Protein AF-A0AA96HPK6-F1 (afdb_monomer_lite)

pLDDT: mean 90.65, std 8.02, range [43.78, 98.69]

Structure (mmCIF, N/CA/C/O backbone):
data_AF-A0AA96HPK6-F1
#
_entry.id   AF-A0AA96HPK6-F1
#
loop_
_atom_site.group_PDB
_atom_site.id
_atom_site.type_symbol
_atom_site.label_atom_id
_atom_site.label_alt_id
_atom_site.label_comp_id
_atom_site.label_asym_id
_atom_site.label_entity_id
_atom_site.label_seq_id
_atom_site.pdbx_PDB_ins_code
_atom_site.Cartn_x
_atom_site.Cartn_y
_atom_site.Cartn_z
_atom_site.occupancy
_atom_site.B_iso_or_equiv
_atom_site.auth_seq_id
_atom_site.auth_comp_id
_atom_site.auth_asym_id
_atom_site.auth_atom_id
_atom_site.pdbx_PDB_model_num
ATOM 1 N N . MET A 1 1 ? -31.055 -20.130 21.093 1.00 43.78 1 MET A N 1
ATOM 2 C CA . MET A 1 1 ? -30.518 -18.890 20.493 1.00 43.78 1 MET A CA 1
ATOM 3 C C . MET A 1 1 ? -29.072 -19.156 20.122 1.00 43.78 1 MET A C 1
ATOM 5 O O . MET A 1 1 ? -28.347 -19.629 20.987 1.00 43.78 1 MET A O 1
ATOM 9 N N . ASN A 1 2 ? -28.680 -18.931 18.864 1.00 54.91 2 ASN A N 1
ATOM 10 C CA . ASN A 1 2 ? -27.272 -18.976 18.460 1.00 54.91 2 ASN A CA 1
ATOM 11 C C . ASN A 1 2 ? -26.554 -17.825 19.176 1.00 54.91 2 ASN A C 1
ATOM 13 O O . ASN A 1 2 ? -26.757 -16.663 18.831 1.00 54.91 2 ASN A O 1
ATOM 17 N N . VAL A 1 3 ? -25.809 -18.139 20.233 1.00 65.81 3 VAL A N 1
ATOM 18 C CA . VAL A 1 3 ? -24.982 -17.167 20.953 1.00 65.81 3 VAL A CA 1
ATOM 19 C C . VAL A 1 3 ? -23.812 -16.843 20.037 1.00 65.81 3 VAL A C 1
ATOM 21 O O . VAL A 1 3 ? -23.117 -17.758 19.620 1.00 65.81 3 VAL A O 1
ATOM 24 N N . ASN A 1 4 ? -23.598 -15.572 19.693 1.00 86.62 4 ASN A N 1
ATOM 25 C CA . ASN A 1 4 ? -22.342 -15.168 19.068 1.00 86.62 4 ASN A CA 1
ATOM 26 C C . ASN A 1 4 ? -21.256 -15.217 20.165 1.00 86.62 4 ASN A C 1
ATOM 28 O O . ASN A 1 4 ? -21.296 -14.372 21.067 1.00 86.62 4 ASN A O 1
ATOM 32 N N . PRO A 1 5 ? -20.324 -16.191 20.136 1.00 89.50 5 PRO A N 1
ATOM 33 C CA . PRO A 1 5 ? -19.384 -16.411 21.234 1.00 89.50 5 PRO A CA 1
ATOM 34 C C . PRO A 1 5 ? -18.444 -15.218 21.435 1.00 89.50 5 PRO A C 1
ATOM 36 O O . PRO A 1 5 ? -18.129 -14.871 22.571 1.00 89.50 5 PRO A O 1
ATOM 39 N N . ILE A 1 6 ? -18.073 -14.531 20.350 1.00 90.62 6 ILE A N 1
ATOM 40 C CA . ILE A 1 6 ? -17.243 -13.320 20.387 1.00 90.62 6 ILE A CA 1
ATOM 41 C C . ILE A 1 6 ? -17.972 -12.191 21.111 1.00 90.62 6 ILE A C 1
ATOM 43 O O . ILE A 1 6 ? -17.413 -11.555 22.002 1.00 90.62 6 ILE A O 1
ATOM 47 N N . ARG A 1 7 ? -19.246 -11.967 20.773 1.00 90.75 7 ARG A N 1
ATOM 48 C CA . ARG A 1 7 ? -20.062 -10.931 21.416 1.00 90.75 7 ARG A CA 1
ATOM 49 C C . ARG A 1 7 ? -20.195 -11.182 22.919 1.00 90.75 7 ARG A C 1
ATOM 51 O O . ARG A 1 7 ? -20.004 -10.254 23.700 1.00 90.75 7 ARG A O 1
ATOM 58 N N . TYR A 1 8 ? -20.476 -12.426 23.312 1.00 91.69 8 TYR A N 1
ATOM 59 C CA . TYR A 1 8 ? -20.549 -12.810 24.723 1.00 91.69 8 TYR A CA 1
ATOM 60 C C . TYR A 1 8 ? -19.222 -12.556 25.450 1.00 91.69 8 TYR A C 1
ATOM 62 O O . TYR A 1 8 ? -19.214 -11.968 26.531 1.00 91.69 8 TYR A O 1
ATOM 70 N N . ALA A 1 9 ? -18.097 -12.951 24.842 1.00 93.00 9 ALA A N 1
ATOM 71 C CA . ALA A 1 9 ? -16.774 -12.748 25.420 1.00 93.00 9 ALA A CA 1
ATOM 72 C C . ALA A 1 9 ? -16.437 -11.266 25.622 1.00 93.00 9 ALA A C 1
ATOM 74 O O . ALA A 1 9 ? -15.988 -10.883 26.701 1.00 93.00 9 ALA A O 1
ATOM 75 N N . VAL A 1 10 ? -16.716 -10.420 24.628 1.00 93.31 10 VAL A N 1
ATOM 76 C CA . VAL A 1 10 ? -16.520 -8.968 24.732 1.00 93.31 10 VAL A CA 1
ATOM 77 C C . VAL A 1 10 ? -17.369 -8.371 25.855 1.00 93.31 10 VAL A C 1
ATOM 79 O O . VAL A 1 10 ? -16.840 -7.631 26.683 1.00 93.31 10 VAL A O 1
ATOM 82 N N . GLU A 1 11 ? -18.660 -8.713 25.935 1.00 93.50 11 GLU A N 1
ATOM 83 C CA . GLU A 1 11 ? -19.535 -8.208 27.001 1.00 93.50 11 GLU A CA 1
ATOM 84 C C . GLU A 1 11 ? -19.053 -8.633 28.395 1.00 93.50 11 GLU A C 1
ATOM 86 O O . GLU A 1 11 ? -18.995 -7.803 29.299 1.00 93.50 11 GLU A O 1
ATOM 91 N N . ALA A 1 12 ? -18.636 -9.890 28.565 1.00 94.19 12 ALA A N 1
ATOM 92 C CA . ALA A 1 12 ? -18.117 -10.394 29.836 1.00 94.19 12 ALA A CA 1
ATOM 93 C C . ALA A 1 12 ? -16.793 -9.721 30.248 1.00 94.19 12 ALA A C 1
ATOM 95 O O . ALA A 1 12 ? -16.591 -9.406 31.426 1.00 94.19 12 ALA A O 1
ATOM 96 N N . ILE A 1 13 ? -15.889 -9.473 29.294 1.00 94.75 13 ILE A N 1
ATOM 97 C CA . ILE A 1 13 ? -14.618 -8.773 29.536 1.00 94.75 13 ILE A CA 1
ATOM 98 C C . ILE A 1 13 ? -14.879 -7.317 29.931 1.00 94.75 13 ILE A C 1
ATOM 100 O O . ILE A 1 13 ? -14.342 -6.854 30.936 1.00 94.75 13 ILE A O 1
ATOM 104 N N . LEU A 1 14 ? -15.742 -6.606 29.201 1.00 95.31 14 LEU A N 1
ATOM 105 C CA . LEU A 1 14 ? -16.089 -5.216 29.509 1.00 95.31 14 LEU A CA 1
ATOM 106 C C . LEU A 1 14 ? -16.845 -5.088 30.833 1.00 95.31 14 LEU A C 1
ATOM 108 O O . LEU A 1 14 ? -16.558 -4.186 31.619 1.00 95.31 14 LEU A O 1
ATOM 112 N N . LYS A 1 15 ? -17.746 -6.029 31.135 1.00 95.81 15 LYS A N 1
ATOM 113 C CA . LYS A 1 15 ? -18.416 -6.094 32.435 1.00 95.81 15 LYS A CA 1
ATOM 114 C C . LYS A 1 15 ? -17.399 -6.278 33.560 1.00 95.81 15 LYS A C 1
ATOM 116 O O . LYS A 1 15 ? -17.464 -5.579 34.567 1.00 95.81 15 LYS A O 1
ATOM 121 N N . THR A 1 16 ? -16.418 -7.161 33.369 1.00 95.56 16 THR A N 1
ATOM 122 C CA . THR A 1 16 ? -15.319 -7.362 34.327 1.00 95.56 16 THR A CA 1
ATOM 123 C C . THR A 1 16 ? -14.476 -6.099 34.496 1.00 95.56 16 THR A C 1
ATOM 125 O O . THR A 1 16 ? -14.151 -5.733 35.623 1.00 95.56 16 THR A O 1
ATOM 128 N N . LEU A 1 17 ? -14.166 -5.400 33.401 1.00 95.81 17 LEU A N 1
ATOM 129 C CA . LEU A 1 17 ? -13.442 -4.131 33.432 1.00 95.81 17 LEU A CA 1
ATOM 130 C C . LEU A 1 17 ? -14.196 -3.063 34.236 1.00 95.81 17 LEU A C 1
ATOM 132 O O . LEU A 1 17 ? -13.570 -2.401 35.064 1.00 95.81 17 LEU A O 1
ATOM 136 N N . SER A 1 18 ? -15.516 -2.944 34.034 1.00 95.62 18 SER A N 1
ATOM 137 C CA . SER A 1 18 ? -16.389 -1.980 34.730 1.00 95.62 18 SER A CA 1
ATOM 138 C C . SER A 1 18 ? -16.408 -2.153 36.253 1.00 95.62 18 SER A C 1
ATOM 140 O O . SER A 1 18 ? -16.716 -1.220 36.985 1.00 95.62 18 SER A O 1
ATOM 142 N N . GLU A 1 19 ? -16.045 -3.340 36.742 1.00 94.75 19 GLU A N 1
ATOM 143 C CA . GLU A 1 19 ? -16.007 -3.689 38.168 1.00 94.75 19 GLU A CA 1
ATOM 144 C C . GLU A 1 19 ? -14.575 -3.702 38.724 1.00 94.75 19 GLU A C 1
ATOM 146 O O . GLU A 1 19 ? -14.357 -4.016 39.895 1.00 94.75 19 GLU A O 1
ATOM 151 N N . SER A 1 20 ? -13.581 -3.410 37.882 1.00 94.12 20 SER A N 1
ATOM 152 C CA . SER A 1 20 ? -12.168 -3.503 38.232 1.00 94.12 20 SER A CA 1
ATOM 153 C C . SER A 1 20 ? -11.591 -2.159 38.675 1.00 94.12 20 SER A C 1
ATOM 155 O O . SER A 1 20 ? -11.996 -1.094 38.214 1.00 94.12 20 SER A O 1
ATOM 157 N N . ARG A 1 21 ? -10.518 -2.209 39.473 1.00 92.25 21 ARG A N 1
ATOM 158 C CA . ARG A 1 21 ? -9.704 -1.029 39.829 1.00 92.25 21 ARG A CA 1
ATOM 159 C C . ARG A 1 21 ? -9.048 -0.329 38.629 1.00 92.25 21 ARG A C 1
ATOM 161 O O . ARG A 1 21 ? -8.465 0.735 38.795 1.00 92.25 21 ARG A O 1
ATOM 168 N N . HIS A 1 22 ? -9.064 -0.955 37.451 1.00 91.12 22 HIS A N 1
ATOM 169 C CA . HIS A 1 22 ? -8.434 -0.439 36.239 1.00 91.12 22 HIS A CA 1
ATOM 170 C C . HIS A 1 22 ? -9.419 0.285 35.315 1.00 91.12 22 HIS A C 1
ATOM 172 O O . HIS A 1 22 ? -8.994 0.770 34.270 1.00 91.12 22 HIS A O 1
ATOM 178 N N . TYR A 1 23 ? -10.700 0.376 35.692 1.00 93.38 23 TYR A N 1
ATOM 179 C CA . TYR A 1 23 ? -11.776 0.950 34.883 1.00 93.38 23 TYR A CA 1
ATOM 180 C C . TYR A 1 23 ? -11.415 2.294 34.229 1.00 93.38 23 TYR A C 1
ATOM 182 O O . TYR A 1 23 ? -11.502 2.432 33.013 1.00 93.38 23 TYR A O 1
ATOM 190 N N . GLU A 1 24 ? -10.910 3.252 35.010 1.00 91.19 24 GLU A N 1
ATOM 191 C CA . GLU A 1 24 ? -10.576 4.606 34.534 1.00 91.19 24 GLU A CA 1
ATOM 192 C C . GLU A 1 24 ? -9.378 4.656 33.567 1.00 91.19 24 GLU A C 1
ATOM 194 O O . GLU A 1 24 ? -9.085 5.694 32.972 1.00 91.19 24 GLU A O 1
ATOM 199 N N . HIS A 1 25 ? -8.644 3.551 33.416 1.00 90.94 25 HIS A N 1
ATOM 200 C CA . HIS A 1 25 ? -7.434 3.497 32.595 1.00 90.94 25 HIS A CA 1
ATOM 201 C C . HIS A 1 25 ? -7.641 2.845 31.234 1.00 90.94 25 HIS A C 1
ATOM 203 O O . HIS A 1 25 ? -6.771 2.994 30.380 1.00 90.94 25 HIS A O 1
ATOM 209 N N . PHE A 1 26 ? -8.763 2.155 31.018 1.00 93.44 26 PHE A N 1
ATOM 210 C CA . PHE A 1 26 ? -9.085 1.489 29.759 1.00 93.44 26 PHE A CA 1
ATOM 211 C C . PHE A 1 26 ? -10.272 2.170 29.087 1.00 93.44 26 PHE A C 1
ATOM 213 O O . PHE A 1 26 ? -11.417 2.029 29.506 1.00 93.44 26 PHE A O 1
ATOM 220 N N . VAL A 1 27 ? -9.984 2.882 28.004 1.00 94.81 27 VAL A N 1
ATOM 221 C CA . VAL A 1 27 ? -10.976 3.588 27.196 1.00 94.81 27 VAL A CA 1
ATOM 222 C C . VAL A 1 27 ? -11.292 2.740 25.971 1.00 94.81 27 VAL A C 1
ATOM 224 O O . VAL A 1 27 ? -10.417 2.493 25.143 1.00 94.81 27 VAL A O 1
ATOM 227 N N . VAL A 1 28 ? -12.533 2.285 25.842 1.00 94.38 28 VAL A N 1
ATOM 228 C CA . VAL A 1 28 ? -13.010 1.516 24.688 1.00 94.38 28 VAL A CA 1
ATOM 229 C C . VAL A 1 28 ? -12.982 2.399 23.440 1.00 94.38 28 VAL A C 1
ATOM 231 O O . VAL A 1 28 ? -13.427 3.549 23.450 1.00 94.38 28 VAL A O 1
ATOM 234 N N . ARG A 1 29 ? -12.464 1.858 22.337 1.00 90.94 29 ARG A N 1
ATOM 235 C CA . ARG A 1 29 ? -12.461 2.507 21.020 1.00 90.94 29 ARG A CA 1
ATOM 236 C C . ARG A 1 29 ? -12.924 1.526 19.939 1.00 90.94 29 ARG A C 1
ATOM 238 O O . ARG A 1 29 ? -13.346 0.406 20.217 1.00 90.94 29 ARG A O 1
ATOM 245 N N . GLY A 1 30 ? -12.850 1.966 18.686 1.00 86.00 30 GLY A N 1
ATOM 246 C CA . GLY A 1 30 ? -13.031 1.085 17.536 1.00 86.00 30 GLY A CA 1
ATOM 247 C C . GLY A 1 30 ? -14.461 0.573 17.363 1.00 86.00 30 GLY A C 1
ATOM 248 O O . GLY A 1 30 ? -15.436 1.290 17.591 1.00 86.00 30 GLY A O 1
ATOM 249 N N . SER A 1 31 ? -14.598 -0.656 16.872 1.00 82.12 31 SER A N 1
ATOM 250 C CA . SER A 1 31 ? -15.887 -1.191 16.403 1.00 82.12 31 SER A CA 1
ATOM 251 C C . SER A 1 31 ? -16.932 -1.331 17.523 1.00 82.12 31 SER A C 1
ATOM 253 O O . SER A 1 31 ? -18.130 -1.259 17.257 1.00 82.12 31 SER A O 1
ATOM 255 N N . VAL A 1 32 ? -16.489 -1.506 18.773 1.00 84.50 32 VAL A N 1
ATOM 256 C CA . VAL A 1 32 ? -17.372 -1.696 19.932 1.00 84.50 32 VAL A CA 1
ATOM 257 C C . VAL A 1 32 ? -18.073 -0.398 20.330 1.00 84.50 32 VAL A C 1
ATOM 259 O O . VAL A 1 32 ? -19.293 -0.398 20.470 1.00 84.50 32 VAL A O 1
ATOM 262 N N . SER A 1 33 ? -17.340 0.712 20.468 1.00 81.62 33 SER A N 1
ATOM 263 C CA . SER A 1 33 ? -17.930 1.991 20.896 1.00 81.62 33 SER A CA 1
ATOM 264 C C . SER A 1 33 ? -18.632 2.759 19.778 1.00 81.62 33 SER A C 1
ATOM 266 O O . SER A 1 33 ? -19.465 3.620 20.037 1.00 81.62 33 SER A O 1
ATOM 268 N N . THR A 1 34 ? -18.332 2.434 18.522 1.00 82.69 34 THR A N 1
ATOM 269 C CA . THR A 1 34 ? -18.879 3.154 17.363 1.00 82.69 34 THR A CA 1
ATOM 270 C C . THR A 1 34 ? -20.249 2.657 16.913 1.00 82.69 34 THR A C 1
ATOM 272 O O . THR A 1 34 ? -20.908 3.320 16.113 1.00 82.69 34 THR A O 1
ATOM 275 N N . ARG A 1 35 ? -20.702 1.511 17.435 1.00 82.50 35 ARG A N 1
ATOM 276 C CA . ARG A 1 35 ? -21.978 0.886 17.073 1.00 82.50 35 ARG A CA 1
ATOM 277 C C . ARG A 1 35 ? -23.164 1.821 17.305 1.00 82.50 35 ARG A C 1
ATOM 279 O O . ARG A 1 35 ? -23.976 1.985 16.397 1.00 82.50 35 ARG A O 1
ATOM 286 N N . ASP A 1 36 ? -23.226 2.470 18.463 1.00 80.12 36 ASP A N 1
ATOM 287 C CA . ASP A 1 36 ? -24.339 3.360 18.814 1.00 80.12 36 ASP A CA 1
ATOM 288 C C . ASP A 1 36 ? -24.403 4.580 17.886 1.00 80.12 36 ASP A C 1
ATOM 290 O O . ASP A 1 36 ? -25.483 5.051 17.540 1.00 80.12 36 ASP A O 1
ATOM 294 N N . TRP A 1 37 ? -23.247 5.040 17.398 1.00 86.38 37 TRP A N 1
ATOM 295 C CA . TRP A 1 37 ? -23.142 6.159 16.457 1.00 86.38 37 TRP A CA 1
ATOM 296 C C . TRP A 1 37 ? -23.483 5.766 15.014 1.00 86.38 37 TRP A C 1
ATOM 298 O O . TRP A 1 37 ? -23.764 6.631 14.186 1.00 86.38 37 TRP A O 1
ATOM 308 N N . MET A 1 38 ? -23.432 4.474 14.681 1.00 86.06 38 MET A N 1
ATOM 309 C CA . MET A 1 38 ? -23.755 3.954 13.346 1.00 86.06 38 MET A CA 1
ATOM 310 C C . MET A 1 38 ? -25.180 3.390 13.246 1.00 86.06 38 MET A C 1
ATOM 312 O O . MET A 1 38 ? -25.672 3.177 12.136 1.00 86.06 38 MET A O 1
ATOM 316 N N . GLY A 1 39 ? -25.844 3.132 14.376 1.00 79.69 39 GLY A N 1
ATOM 317 C CA . GLY A 1 39 ? -27.203 2.594 14.423 1.00 79.69 39 GLY A CA 1
ATOM 318 C C . GLY A 1 39 ? -27.347 1.286 13.637 1.00 79.69 39 GLY A C 1
ATOM 319 O O . GLY A 1 39 ? -26.542 0.364 13.771 1.00 79.69 39 GLY A O 1
ATOM 320 N N . GLU A 1 40 ? -28.360 1.209 12.772 1.00 79.50 40 GLU A N 1
ATOM 321 C CA . GLU A 1 40 ? -28.623 0.029 11.930 1.00 79.50 40 GLU A CA 1
ATOM 322 C C . GLU A 1 40 ? -27.523 -0.270 10.891 1.00 79.50 40 GLU A C 1
ATOM 324 O O . GLU A 1 40 ? -27.510 -1.353 10.308 1.00 79.50 40 GLU A O 1
ATOM 329 N N . HIS A 1 41 ? -26.587 0.658 10.668 1.00 82.88 41 HIS A N 1
ATOM 330 C CA . HIS A 1 41 ? -25.459 0.491 9.745 1.00 82.88 41 HIS A CA 1
ATOM 331 C C . HIS A 1 41 ? -24.197 -0.058 10.424 1.00 82.88 41 HIS A C 1
ATOM 333 O O . HIS A 1 41 ? -23.173 -0.260 9.761 1.00 82.88 41 HIS A O 1
ATOM 339 N N . ALA A 1 42 ? -24.248 -0.291 11.740 1.00 79.62 42 ALA A N 1
ATOM 340 C CA . ALA A 1 42 ? -23.134 -0.845 12.486 1.00 79.62 42 ALA A CA 1
ATOM 341 C C . ALA A 1 42 ? -22.794 -2.259 11.996 1.00 79.62 42 ALA A C 1
ATOM 343 O O . ALA A 1 42 ? -23.641 -3.152 11.932 1.00 79.62 42 ALA A O 1
ATOM 344 N N . ARG A 1 43 ? -21.517 -2.478 11.684 1.00 77.81 43 ARG A N 1
ATOM 345 C CA . ARG A 1 43 ? -21.004 -3.810 11.350 1.00 77.81 43 ARG A CA 1
ATOM 346 C C . ARG A 1 43 ? -20.811 -4.624 12.636 1.00 77.81 43 ARG A C 1
ATOM 348 O O . ARG A 1 43 ? -20.499 -4.032 13.671 1.00 77.81 43 ARG A O 1
ATOM 355 N N . PRO A 1 44 ? -20.919 -5.963 12.588 1.00 77.81 44 PRO A N 1
ATOM 356 C CA . PRO A 1 44 ? -20.473 -6.803 13.692 1.00 77.81 44 PRO A CA 1
ATOM 357 C C . PRO A 1 44 ? -19.011 -6.497 14.045 1.00 77.81 44 PRO A C 1
ATOM 359 O O . PRO A 1 44 ? -18.180 -6.303 13.152 1.00 77.81 44 PRO A O 1
ATOM 362 N N . PHE A 1 45 ? -18.704 -6.438 15.339 1.00 80.00 45 PHE A N 1
ATOM 363 C CA . PHE A 1 45 ? -17.323 -6.394 15.808 1.00 80.00 45 PHE A CA 1
ATOM 364 C C . PHE A 1 45 ? -16.797 -7.811 16.030 1.00 80.00 45 PHE A C 1
ATOM 366 O O . PHE A 1 45 ? -17.541 -8.710 16.429 1.00 80.00 45 PHE A O 1
ATOM 373 N N . HIS A 1 46 ? -15.510 -7.988 15.751 1.00 83.19 46 HIS A N 1
ATOM 374 C CA . HIS A 1 46 ? -14.788 -9.253 15.922 1.00 83.19 46 HIS A CA 1
ATOM 375 C C . HIS A 1 46 ? -13.569 -9.102 16.839 1.00 83.19 46 HIS A C 1
ATOM 377 O O . HIS A 1 46 ? -12.952 -10.089 17.227 1.00 83.19 46 HIS A O 1
ATOM 383 N N . ASP A 1 47 ? -13.247 -7.860 17.171 1.00 89.00 47 ASP A N 1
ATOM 384 C CA . ASP A 1 47 ? -12.110 -7.401 17.937 1.00 89.00 47 ASP A CA 1
ATOM 385 C C . ASP A 1 47 ? -12.579 -6.471 19.060 1.00 89.00 47 ASP A C 1
ATOM 387 O O . ASP A 1 47 ? -13.707 -5.963 19.065 1.00 89.00 47 ASP A O 1
ATOM 391 N N . LEU A 1 48 ? -11.697 -6.275 20.033 1.00 93.19 48 LEU A N 1
ATOM 392 C CA . LEU A 1 48 ? -11.884 -5.335 21.123 1.00 93.19 48 LEU A CA 1
ATOM 393 C C . LEU A 1 48 ? -10.697 -4.374 21.165 1.00 93.19 48 LEU A C 1
ATOM 395 O O . LEU A 1 48 ? -9.573 -4.786 21.435 1.00 93.19 48 LEU A O 1
ATOM 399 N N . ASP A 1 49 ? -10.957 -3.094 20.913 1.00 93.94 49 ASP A N 1
ATOM 400 C CA . ASP A 1 49 ? -9.925 -2.063 20.899 1.00 93.94 49 ASP A CA 1
ATOM 401 C C . ASP A 1 49 ? -9.987 -1.203 22.167 1.00 93.94 49 ASP A C 1
ATOM 403 O O . ASP A 1 49 ? -11.042 -0.673 22.532 1.00 93.94 49 ASP A O 1
ATOM 407 N N . PHE A 1 50 ? -8.833 -0.971 22.783 1.00 94.69 50 PHE A N 1
ATOM 408 C CA . PHE A 1 50 ? -8.666 -0.073 23.916 1.00 94.69 50 PHE A CA 1
ATOM 409 C C . PHE A 1 50 ? -7.613 0.999 23.646 1.00 94.69 50 PHE A C 1
ATOM 411 O O . PHE A 1 50 ? -6.642 0.807 22.914 1.00 94.69 50 PHE A O 1
ATOM 418 N N . LEU A 1 51 ? -7.788 2.133 24.311 1.00 93.12 51 LEU A N 1
ATOM 419 C CA . LEU A 1 51 ? -6.725 3.059 24.652 1.00 93.12 51 LEU A CA 1
ATOM 420 C C . LEU A 1 51 ? -6.442 2.932 26.149 1.00 93.12 51 LEU A C 1
ATOM 422 O O . LEU A 1 51 ? -7.329 3.134 26.978 1.00 93.12 51 LEU A O 1
ATOM 426 N N . TYR A 1 52 ? -5.194 2.637 26.483 1.00 92.81 52 TYR A N 1
ATOM 427 C CA . TYR A 1 52 ? -4.687 2.671 27.840 1.00 92.81 52 TYR A CA 1
ATOM 428 C C . TYR A 1 52 ? -4.063 4.038 28.142 1.00 92.81 52 TYR A C 1
ATOM 430 O O . TYR A 1 52 ? -3.116 4.472 27.480 1.00 92.81 52 TYR A O 1
ATOM 438 N N . THR A 1 53 ? -4.609 4.738 29.137 1.00 88.00 53 THR A N 1
ATOM 439 C CA . THR A 1 53 ? -4.316 6.166 29.370 1.00 88.00 53 THR A CA 1
ATOM 440 C C . THR A 1 53 ? -3.091 6.427 30.250 1.00 88.00 53 THR A C 1
ATOM 442 O O . THR A 1 53 ? -2.638 7.568 30.341 1.00 88.00 53 THR A O 1
ATOM 445 N N . ARG A 1 54 ? -2.500 5.403 30.883 1.00 82.81 54 ARG A N 1
ATOM 446 C CA . ARG A 1 54 ? -1.275 5.576 31.686 1.00 82.81 54 ARG A CA 1
ATOM 447 C C . ARG A 1 54 ? -0.025 5.508 30.803 1.00 82.81 54 ARG A C 1
ATOM 449 O O . ARG A 1 54 ? 0.260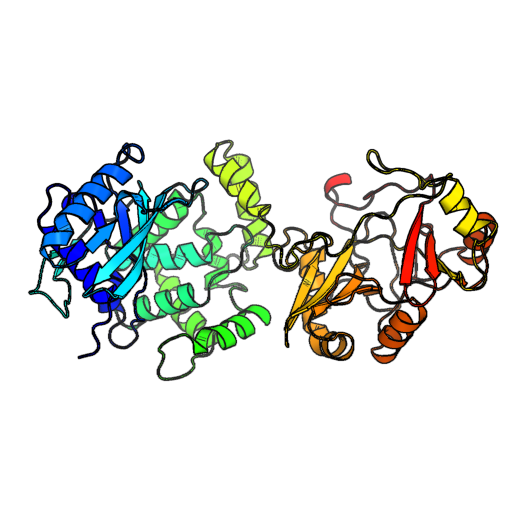 4.476 30.206 1.00 82.81 54 ARG A O 1
ATOM 456 N N . GLN A 1 55 ? 0.758 6.588 30.795 1.00 62.03 55 GLN A N 1
ATOM 457 C CA . GLN A 1 55 ? 1.895 6.790 29.882 1.00 62.03 55 GLN A CA 1
ATOM 458 C C . GLN A 1 55 ? 3.103 5.844 30.084 1.00 62.03 55 GLN A C 1
ATOM 460 O O . GLN A 1 55 ? 3.889 5.694 29.158 1.00 62.03 55 GLN A O 1
ATOM 465 N N . ASN A 1 56 ? 3.252 5.168 31.235 1.00 57.91 56 ASN A N 1
ATOM 466 C CA . ASN A 1 56 ? 4.522 4.517 31.625 1.00 57.91 56 ASN A CA 1
ATOM 467 C C . ASN A 1 56 ? 4.467 2.986 31.837 1.00 57.91 56 ASN A C 1
ATOM 469 O O . ASN A 1 56 ? 5.336 2.447 32.515 1.00 57.91 56 ASN A O 1
ATOM 473 N N . HIS A 1 57 ? 3.460 2.268 31.323 1.00 59.44 57 HIS A N 1
ATOM 474 C CA . HIS A 1 57 ? 3.261 0.848 31.678 1.00 59.44 57 HIS A CA 1
ATOM 475 C C . HIS A 1 57 ? 2.968 -0.082 30.496 1.00 59.44 57 HIS A C 1
ATOM 477 O O . HIS A 1 57 ? 2.116 -0.949 30.631 1.00 59.44 57 HIS A O 1
ATOM 483 N N . ILE A 1 58 ? 3.649 0.039 29.348 1.00 64.69 58 ILE A N 1
ATOM 484 C CA . ILE A 1 58 ? 3.673 -1.111 28.413 1.00 64.69 58 ILE A CA 1
ATOM 485 C C . ILE A 1 58 ? 4.193 -2.340 29.180 1.00 64.69 58 ILE A C 1
ATOM 487 O O . ILE A 1 58 ? 3.563 -3.400 29.168 1.00 64.69 58 ILE A O 1
ATOM 491 N N . ASP A 1 59 ? 5.259 -2.136 29.961 1.00 64.69 59 ASP A N 1
ATOM 492 C CA . ASP A 1 59 ? 5.751 -3.085 30.954 1.00 64.69 59 ASP A CA 1
ATOM 493 C C . ASP A 1 59 ? 4.692 -3.293 32.052 1.00 64.69 59 ASP A C 1
ATOM 495 O O . ASP A 1 59 ? 4.385 -2.395 32.842 1.00 64.69 59 ASP A O 1
ATOM 499 N N . GLY A 1 60 ? 4.098 -4.488 32.070 1.00 79.69 60 GLY A N 1
ATOM 500 C CA . GLY A 1 60 ? 3.044 -4.884 33.009 1.00 79.69 60 GLY A CA 1
ATOM 501 C C . GLY A 1 60 ? 1.607 -4.710 32.500 1.00 79.69 60 GLY A C 1
ATOM 502 O O . GLY A 1 60 ? 0.696 -5.253 33.124 1.00 79.69 60 GLY A O 1
ATOM 503 N N . LEU A 1 61 ? 1.366 -4.048 31.356 1.00 87.19 61 LEU A N 1
ATOM 504 C CA . LEU A 1 61 ? 0.018 -3.959 30.759 1.00 87.19 61 LEU A CA 1
ATOM 505 C C . LEU A 1 61 ? -0.554 -5.343 30.445 1.00 87.19 61 LEU A C 1
ATOM 507 O O . LEU A 1 61 ? -1.728 -5.602 30.705 1.00 87.19 61 LEU A O 1
ATOM 511 N N . VAL A 1 62 ? 0.286 -6.241 29.923 1.00 88.00 62 VAL A N 1
ATOM 512 C CA . VAL A 1 62 ? -0.098 -7.632 29.646 1.00 88.00 62 VAL A CA 1
ATOM 513 C C . VAL A 1 62 ? -0.558 -8.329 30.922 1.00 88.00 62 VAL A C 1
ATOM 515 O O . VAL A 1 62 ? -1.587 -8.995 30.903 1.00 88.00 62 VAL A O 1
ATOM 518 N N . ASP A 1 63 ? 0.156 -8.156 32.033 1.00 89.31 63 ASP A N 1
ATOM 519 C CA . ASP A 1 63 ? -0.185 -8.804 33.302 1.00 89.31 63 ASP A CA 1
ATOM 520 C C . ASP A 1 63 ? -1.474 -8.236 33.900 1.00 89.31 63 ASP A C 1
ATOM 522 O O . ASP A 1 63 ? -2.339 -9.001 34.328 1.00 89.31 63 ASP A O 1
ATOM 526 N N . ILE A 1 64 ? -1.652 -6.911 33.841 1.00 89.81 64 ILE A N 1
ATOM 527 C CA . ILE A 1 64 ? -2.902 -6.238 34.226 1.00 89.81 64 ILE A CA 1
ATOM 528 C C . ILE A 1 64 ? -4.073 -6.792 33.408 1.00 89.81 64 ILE A C 1
ATOM 530 O O . ILE A 1 64 ? -5.124 -7.133 33.955 1.00 89.81 64 ILE A O 1
ATOM 534 N N . PHE A 1 65 ? -3.903 -6.919 32.091 1.00 90.75 65 PHE A N 1
ATOM 535 C CA . PHE A 1 65 ? -4.973 -7.413 31.234 1.00 90.75 65 PHE A CA 1
ATOM 536 C C . PHE A 1 65 ? -5.227 -8.914 31.440 1.00 90.75 65 PHE A C 1
ATOM 538 O O . PHE A 1 65 ? -6.375 -9.348 31.442 1.00 90.75 65 PHE A O 1
ATOM 545 N N . LYS A 1 66 ? -4.190 -9.717 31.710 1.00 90.94 66 LYS A N 1
ATOM 546 C CA . LYS A 1 66 ? -4.332 -11.131 32.097 1.00 90.94 66 LYS A CA 1
ATOM 547 C C . LYS A 1 66 ? -5.075 -11.298 33.427 1.00 90.94 66 LYS A C 1
ATOM 549 O O . LYS A 1 66 ? -5.889 -12.214 33.541 1.00 90.94 66 LYS A O 1
ATOM 554 N N . GLU A 1 67 ? -4.849 -10.423 34.412 1.00 90.94 67 GLU A N 1
ATOM 555 C CA . GLU A 1 67 ? -5.611 -10.382 35.675 1.00 90.94 67 GLU A CA 1
ATOM 556 C C . GLU A 1 67 ? -7.104 -10.123 35.410 1.00 90.94 67 GLU A C 1
ATOM 558 O O . GLU A 1 67 ? -7.980 -10.815 35.948 1.00 90.94 67 GLU A O 1
ATOM 563 N N . LEU A 1 68 ? -7.393 -9.172 34.520 1.00 91.81 68 LEU A N 1
ATOM 564 C CA . LEU A 1 68 ? -8.747 -8.834 34.094 1.00 91.81 68 LEU A CA 1
ATOM 565 C C . LEU A 1 68 ? -9.421 -10.000 33.358 1.00 91.81 68 LEU A C 1
ATOM 567 O O . LEU A 1 68 ? -10.534 -10.392 33.711 1.00 91.81 68 LEU A O 1
ATOM 571 N N . LEU A 1 69 ? -8.729 -10.618 32.399 1.00 91.75 69 LEU A N 1
ATOM 572 C CA . LEU A 1 69 ? -9.209 -11.801 31.683 1.00 91.75 69 LEU A CA 1
ATOM 573 C C . LEU A 1 69 ? -9.499 -12.954 32.647 1.00 91.75 69 LEU A C 1
ATOM 575 O O . LEU A 1 69 ? -10.589 -13.521 32.610 1.00 91.75 69 LEU A O 1
ATOM 579 N N . LYS A 1 70 ? -8.589 -13.258 33.579 1.00 91.06 70 LYS A N 1
ATOM 580 C CA . LYS A 1 70 ? -8.802 -14.302 34.593 1.00 91.06 70 LYS A CA 1
ATOM 581 C C . LYS A 1 70 ? -10.070 -14.046 35.409 1.00 91.06 70 LYS A C 1
ATOM 583 O O . LYS A 1 70 ? -10.841 -14.976 35.650 1.00 91.06 70 LYS A O 1
ATOM 588 N N . SER A 1 71 ? -10.314 -12.793 35.784 1.00 90.62 71 SER A N 1
ATOM 589 C CA . SER A 1 71 ? -11.495 -12.386 36.554 1.00 90.62 71 SER A CA 1
ATOM 590 C C . SER A 1 71 ? -12.805 -12.536 35.773 1.00 90.62 71 SER A C 1
ATOM 592 O O . SER A 1 71 ? -13.849 -12.766 36.384 1.00 90.62 71 SER A O 1
ATOM 594 N N . SER A 1 72 ? -12.761 -12.490 34.437 1.00 90.94 72 SER A N 1
ATOM 595 C CA . SER A 1 72 ? -13.943 -12.686 33.584 1.00 90.94 72 SER A CA 1
ATOM 596 C C . SER A 1 72 ? -14.472 -14.126 33.572 1.00 90.94 72 SER A C 1
ATOM 598 O O . SER A 1 72 ? -15.621 -14.358 33.194 1.00 90.94 72 SER A O 1
ATOM 600 N N . SER A 1 73 ? -13.701 -15.091 34.093 1.00 88.94 73 SER A N 1
ATOM 601 C CA . SER A 1 73 ? -14.117 -16.500 34.199 1.00 88.94 73 SER A CA 1
ATOM 602 C C . SER A 1 73 ? -15.383 -16.702 35.041 1.00 88.94 73 SER A C 1
ATOM 604 O O . SER A 1 73 ? -16.114 -17.670 34.840 1.00 88.94 73 SER A O 1
ATOM 606 N N . LYS A 1 74 ? -15.699 -15.762 35.947 1.00 90.88 74 LYS A N 1
ATOM 607 C CA . LYS A 1 74 ? -16.950 -15.763 36.728 1.00 90.88 74 LYS A CA 1
ATOM 608 C C . LYS A 1 74 ? -18.213 -15.685 35.860 1.00 90.88 74 LYS A C 1
ATOM 610 O O . LYS A 1 74 ? -19.287 -16.053 36.321 1.00 90.88 74 LYS A O 1
ATOM 615 N N . TYR A 1 75 ? -18.076 -15.252 34.606 1.00 91.50 75 TYR A N 1
ATOM 616 C CA . TYR A 1 75 ? -19.145 -15.205 33.612 1.00 91.50 75 TYR A CA 1
ATOM 617 C C . TYR A 1 75 ? -19.160 -16.435 32.685 1.00 91.50 75 TYR A C 1
ATOM 619 O O . TYR A 1 75 ? -19.784 -16.404 31.629 1.00 91.50 75 TYR A O 1
ATOM 627 N N . GLY A 1 76 ? -18.482 -17.531 33.044 1.00 88.06 76 GLY A N 1
ATOM 628 C CA . GLY A 1 76 ? -18.515 -18.787 32.281 1.00 88.06 76 GLY A CA 1
ATOM 629 C C . GLY A 1 76 ? -17.602 -18.821 31.050 1.00 88.06 76 GLY A C 1
ATOM 630 O O . GLY A 1 76 ? -17.703 -19.749 30.249 1.00 88.06 76 GLY A O 1
ATOM 631 N N . LEU A 1 77 ? -16.706 -17.840 30.904 1.00 90.12 77 LEU A N 1
ATOM 632 C CA . LEU A 1 77 ? -15.602 -17.891 29.947 1.00 90.12 77 LEU A CA 1
ATOM 633 C C . LEU A 1 77 ? -14.478 -18.769 30.500 1.00 90.12 77 LEU A C 1
ATOM 635 O O . LEU A 1 77 ? -13.917 -18.473 31.552 1.00 90.12 77 LEU A O 1
ATOM 639 N N . THR A 1 78 ? -14.107 -19.824 29.782 1.00 89.31 78 THR A N 1
ATOM 640 C CA . THR A 1 78 ? -12.895 -20.584 30.111 1.00 89.31 78 THR A CA 1
ATOM 641 C C . THR A 1 78 ? -11.744 -20.056 29.267 1.00 89.31 78 THR A C 1
ATOM 643 O O . THR A 1 78 ? -11.770 -20.182 28.045 1.00 89.31 78 THR A O 1
ATOM 646 N N . LEU A 1 79 ? -10.748 -19.452 29.914 1.00 87.75 79 LEU A N 1
ATOM 647 C CA . LEU A 1 79 ? -9.607 -18.793 29.274 1.00 87.75 79 LEU A CA 1
ATOM 648 C C . LEU A 1 79 ? -8.312 -19.517 29.648 1.00 87.75 79 LEU A C 1
ATOM 650 O O . LEU A 1 79 ? -8.040 -19.730 30.830 1.00 87.75 79 LEU A O 1
ATOM 654 N N . ASP A 1 80 ? -7.489 -19.851 28.656 1.00 82.50 80 ASP A N 1
ATOM 655 C CA . ASP A 1 80 ? -6.149 -20.395 28.893 1.00 82.50 80 ASP A CA 1
ATOM 656 C C . ASP A 1 80 ? -5.123 -19.259 28.826 1.00 82.50 80 ASP A C 1
ATOM 658 O O . ASP A 1 80 ? -4.564 -18.950 27.774 1.00 82.50 80 ASP A O 1
ATOM 662 N N . ILE A 1 81 ? -4.896 -18.610 29.971 1.00 86.38 81 ILE A N 1
ATOM 663 C CA . ILE A 1 81 ? -4.014 -17.437 30.095 1.00 86.38 81 ILE A CA 1
ATOM 664 C C . ILE A 1 81 ? -2.580 -17.728 29.611 1.00 86.38 81 ILE A C 1
ATOM 666 O O . ILE A 1 81 ? -1.889 -16.820 29.144 1.00 86.38 81 ILE A O 1
ATOM 670 N N . ASN A 1 82 ? -2.140 -18.989 29.690 1.00 84.50 82 ASN A N 1
ATOM 671 C CA . ASN A 1 82 ? -0.805 -19.412 29.265 1.00 84.50 82 ASN A CA 1
ATOM 672 C C . ASN A 1 82 ? -0.676 -19.547 27.742 1.00 84.50 82 ASN A C 1
ATOM 674 O O . ASN A 1 82 ? 0.441 -19.589 27.236 1.00 84.50 82 ASN A O 1
ATOM 678 N N . LYS A 1 83 ? -1.798 -19.611 27.015 1.00 88.25 83 LYS A N 1
ATOM 679 C CA . LYS A 1 83 ? -1.843 -19.677 25.547 1.00 88.25 83 LYS A CA 1
ATOM 680 C C . LYS A 1 83 ? -2.156 -18.339 24.884 1.00 88.25 83 LYS A C 1
ATOM 682 O O . LYS A 1 83 ? -2.326 -18.303 23.671 1.00 88.25 83 LYS A O 1
ATOM 687 N N . ILE A 1 84 ? -2.251 -17.258 25.657 1.00 90.06 84 ILE A N 1
ATOM 688 C CA . ILE A 1 84 ? -2.427 -15.920 25.093 1.00 90.06 84 ILE A CA 1
ATOM 689 C C . ILE A 1 84 ? -1.147 -15.536 24.354 1.00 90.06 84 ILE A C 1
ATOM 691 O O . ILE A 1 84 ? -0.096 -15.390 24.983 1.00 90.06 84 ILE A O 1
ATOM 695 N N . ASP A 1 85 ? -1.259 -15.354 23.039 1.00 90.75 85 ASP A N 1
ATOM 696 C CA . ASP A 1 85 ? -0.184 -14.788 22.228 1.00 90.75 85 ASP A CA 1
ATOM 697 C C . ASP A 1 85 ? -0.215 -13.260 22.327 1.00 90.75 85 ASP A C 1
ATOM 699 O O . ASP A 1 85 ? -1.284 -12.643 22.352 1.00 90.75 85 ASP A O 1
ATOM 703 N N . THR A 1 86 ? 0.963 -12.649 22.415 1.00 90.62 86 THR A N 1
ATOM 704 C CA . THR A 1 86 ? 1.117 -11.202 22.587 1.00 90.62 86 THR A CA 1
ATOM 705 C C . THR A 1 86 ? 2.084 -10.662 21.557 1.00 90.62 86 THR A C 1
ATOM 707 O O . THR A 1 86 ? 3.212 -11.141 21.452 1.00 90.62 86 THR A O 1
ATOM 710 N N . GLN A 1 87 ? 1.666 -9.629 20.835 1.00 90.25 87 GLN A N 1
ATOM 711 C CA . GLN A 1 87 ? 2.461 -9.009 19.784 1.00 90.25 87 GLN A CA 1
ATOM 712 C C . GLN A 1 87 ? 2.489 -7.499 19.989 1.00 90.25 87 GLN A C 1
ATOM 714 O O . GLN A 1 87 ? 1.449 -6.874 20.187 1.00 90.25 87 GLN A O 1
ATOM 719 N N . ASN A 1 88 ? 3.671 -6.897 19.905 1.00 87.75 88 ASN A N 1
ATOM 720 C CA . ASN A 1 88 ? 3.775 -5.447 19.830 1.00 87.75 88 ASN A CA 1
ATOM 721 C C . ASN A 1 88 ? 3.194 -4.971 18.492 1.00 87.75 88 ASN A C 1
ATOM 723 O O . ASN A 1 88 ? 3.500 -5.512 17.426 1.00 87.75 88 ASN A O 1
ATOM 727 N N . ILE A 1 89 ? 2.351 -3.947 18.549 1.00 86.50 89 ILE A N 1
ATOM 728 C CA . ILE A 1 89 ? 1.735 -3.321 17.381 1.00 86.50 89 ILE A CA 1
ATOM 729 C C . ILE A 1 89 ? 2.063 -1.834 17.368 1.00 86.50 89 ILE A C 1
ATOM 731 O O . ILE A 1 89 ? 2.284 -1.215 18.406 1.00 86.50 89 ILE A O 1
ATOM 735 N N . TRP A 1 90 ? 2.115 -1.259 16.167 1.00 79.56 90 TRP A N 1
ATOM 736 C CA . TRP A 1 90 ? 2.376 0.168 15.971 1.00 79.56 90 TRP A CA 1
ATOM 737 C C . TRP A 1 90 ? 3.677 0.669 16.637 1.00 79.56 90 TRP A C 1
ATOM 739 O O . TRP A 1 90 ? 3.738 1.812 17.066 1.00 79.56 90 TRP A O 1
ATOM 749 N N . GLU A 1 91 ? 4.735 -0.152 16.697 1.00 75.75 91 GLU A N 1
ATOM 750 C CA . GLU A 1 91 ? 6.022 0.199 17.345 1.00 75.75 91 GLU A CA 1
ATOM 751 C C . GLU A 1 91 ? 6.672 1.489 16.802 1.00 75.75 91 GLU A C 1
ATOM 753 O O . GLU A 1 91 ? 7.391 2.203 17.508 1.00 75.75 91 GLU A O 1
ATOM 758 N N . ASP A 1 92 ? 6.410 1.791 15.530 1.00 67.50 92 ASP A N 1
ATOM 759 C CA . ASP A 1 92 ? 6.889 2.994 14.847 1.00 67.50 92 ASP A CA 1
ATOM 760 C C . ASP A 1 92 ? 5.911 4.184 14.944 1.00 67.50 92 ASP A C 1
ATOM 762 O O . ASP A 1 92 ? 6.162 5.234 14.352 1.00 67.50 92 ASP A O 1
ATOM 766 N N . SER A 1 93 ? 4.792 4.027 15.657 1.00 73.56 93 SER A N 1
ATOM 767 C CA . SER A 1 93 ? 3.802 5.073 15.922 1.00 73.56 93 SER A CA 1
ATOM 768 C C . 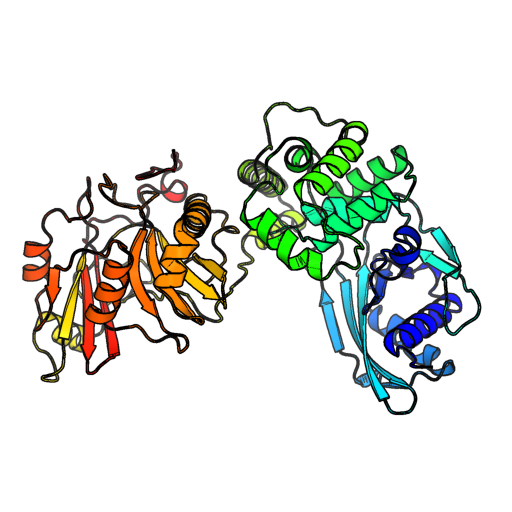SER A 1 93 ? 4.115 5.813 17.223 1.00 73.56 93 SER A C 1
ATOM 770 O O . SER A 1 93 ? 4.780 5.293 18.115 1.00 73.56 93 SER A O 1
ATOM 772 N N . ILE A 1 94 ? 3.561 7.017 17.362 1.00 71.44 94 ILE A N 1
ATOM 773 C CA . ILE A 1 94 ? 3.507 7.758 18.634 1.00 71.44 94 ILE A CA 1
ATOM 774 C C . ILE A 1 94 ? 2.588 7.104 19.675 1.00 71.44 94 ILE A C 1
ATOM 776 O O . ILE A 1 94 ? 2.619 7.465 20.847 1.00 71.44 94 ILE A O 1
ATOM 780 N N . SER A 1 95 ? 1.776 6.137 19.248 1.00 77.38 95 SER A N 1
ATOM 781 C CA . SER A 1 95 ? 0.902 5.343 20.111 1.00 77.38 95 SER A CA 1
ATOM 782 C C . SER A 1 95 ? 1.165 3.862 19.867 1.00 77.38 95 SER A C 1
ATOM 784 O O . SER A 1 95 ? 0.377 3.204 19.178 1.00 77.38 95 SER A O 1
ATOM 786 N N . PRO A 1 96 ? 2.303 3.338 20.360 1.00 85.75 96 PRO A N 1
ATOM 787 C CA . PRO A 1 96 ? 2.558 1.908 20.331 1.00 85.75 96 PRO A CA 1
ATOM 788 C C . PRO A 1 96 ? 1.488 1.176 21.140 1.00 85.75 96 PRO A C 1
ATOM 790 O O . PRO A 1 96 ? 0.793 1.752 21.983 1.00 85.75 96 PRO A O 1
ATOM 793 N N . GLY A 1 97 ? 1.348 -0.114 20.885 1.00 89.75 97 GLY A N 1
ATOM 794 C CA . GLY A 1 97 ? 0.357 -0.921 21.563 1.00 89.75 97 GLY A CA 1
ATOM 795 C C . GLY A 1 97 ? 0.733 -2.385 21.637 1.00 89.75 97 GLY A C 1
ATOM 796 O O . GLY A 1 97 ? 1.778 -2.817 21.148 1.00 89.75 97 GLY A O 1
ATOM 797 N N . ILE A 1 98 ? -0.168 -3.150 22.238 1.00 91.69 98 ILE A N 1
ATOM 798 C CA . ILE A 1 98 ? -0.063 -4.599 22.354 1.00 91.69 98 ILE A CA 1
ATOM 799 C C . ILE A 1 98 ? -1.334 -5.214 21.782 1.00 91.69 98 ILE A C 1
ATOM 801 O O . ILE A 1 98 ? -2.440 -4.824 22.153 1.00 91.69 98 ILE A O 1
ATOM 805 N N . ARG A 1 99 ? -1.164 -6.195 20.900 1.00 94.31 99 ARG A N 1
ATOM 806 C CA . ARG A 1 99 ? -2.210 -7.117 20.473 1.00 94.31 99 ARG A CA 1
ATOM 807 C C . ARG A 1 99 ? -2.143 -8.372 21.321 1.00 94.31 99 ARG A C 1
ATOM 809 O O . ARG A 1 99 ? -1.082 -8.985 21.422 1.00 94.31 99 ARG A O 1
ATOM 816 N N . LEU A 1 100 ? -3.274 -8.768 21.883 1.00 94.12 100 LEU A N 1
ATOM 817 C CA . LEU A 1 100 ? -3.464 -10.053 22.533 1.00 94.12 100 LEU A CA 1
ATOM 818 C C . LEU A 1 100 ? -4.383 -10.909 21.669 1.00 94.12 100 LEU A C 1
ATOM 820 O O . LEU A 1 100 ? -5.467 -10.475 21.282 1.00 94.12 100 LEU A O 1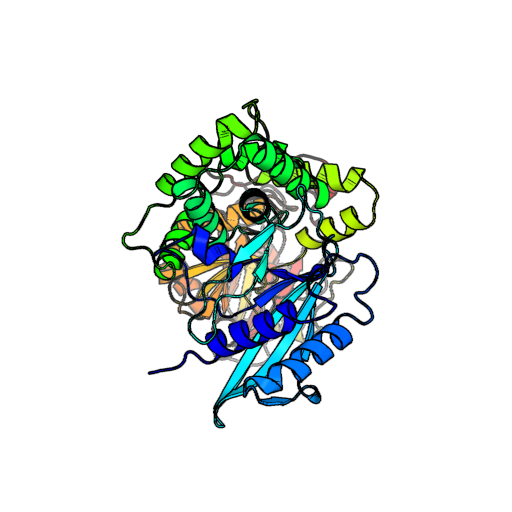
ATOM 824 N N . ILE A 1 101 ? -3.957 -12.135 21.402 1.00 94.00 101 ILE A N 1
ATOM 825 C CA . ILE A 1 101 ? -4.798 -13.171 20.818 1.00 94.00 101 ILE A CA 1
ATOM 826 C C . ILE A 1 101 ? -5.227 -14.079 21.962 1.00 94.00 101 ILE A C 1
ATOM 828 O O . ILE A 1 101 ? -4.398 -14.760 22.565 1.00 94.00 101 ILE A O 1
ATOM 832 N N . VAL A 1 102 ? -6.509 -14.017 22.315 1.00 92.94 102 VAL A N 1
ATOM 833 C CA . VAL A 1 102 ? -7.060 -14.619 23.530 1.00 92.94 102 VAL A CA 1
ATOM 834 C C . VAL A 1 102 ? -7.888 -15.852 23.163 1.00 92.94 102 VAL A C 1
ATOM 836 O O . VAL A 1 102 ? -9.026 -15.701 22.708 1.00 92.94 102 VAL A O 1
ATOM 839 N N . PRO A 1 103 ? -7.370 -17.076 23.382 1.00 92.44 103 PRO A N 1
ATOM 840 C CA . PRO A 1 103 ? -8.149 -18.291 23.211 1.00 92.44 103 PRO A CA 1
ATOM 841 C C . PRO A 1 103 ? -9.139 -18.409 24.368 1.00 92.44 103 PRO A C 1
ATOM 843 O O . PRO A 1 103 ? -8.755 -18.348 25.542 1.00 92.44 103 PRO A O 1
ATOM 846 N N . PHE A 1 104 ? -10.408 -18.618 24.047 1.00 92.19 104 PHE A N 1
ATOM 847 C CA . PHE A 1 104 ? -11.454 -18.813 25.042 1.00 92.19 104 PHE A CA 1
ATOM 848 C C . PHE A 1 104 ? -12.402 -19.928 24.621 1.00 92.19 104 PHE A C 1
ATOM 850 O O . PHE A 1 104 ? -12.504 -20.270 23.446 1.00 92.19 104 PHE A O 1
ATOM 857 N N . SER A 1 105 ? -13.110 -20.508 25.583 1.00 90.88 105 SER A N 1
ATOM 858 C CA . SER A 1 105 ? -14.186 -21.445 25.288 1.00 90.88 105 SER A CA 1
ATOM 859 C C . SER A 1 105 ? -15.446 -21.161 26.086 1.00 90.88 105 SER A C 1
ATOM 861 O O . SER A 1 105 ? -15.400 -20.713 27.236 1.00 90.88 105 SER A O 1
ATOM 863 N N . ILE A 1 106 ? -16.578 -21.421 25.436 1.00 87.94 106 ILE A N 1
ATOM 864 C CA . ILE A 1 106 ? -17.921 -21.358 26.009 1.00 87.94 106 ILE A CA 1
ATOM 865 C C . ILE A 1 106 ? -18.563 -22.711 25.723 1.00 87.94 106 ILE A C 1
ATOM 867 O O . ILE A 1 106 ? -18.695 -23.083 24.563 1.00 87.94 106 ILE A O 1
ATOM 871 N N . LYS A 1 107 ? -18.962 -23.452 26.765 1.00 84.94 107 LYS A N 1
ATOM 872 C CA . LYS A 1 107 ? -19.578 -24.789 26.620 1.00 84.94 107 LYS A CA 1
ATOM 873 C C . LYS A 1 107 ? -18.783 -25.714 25.676 1.00 84.94 107 LYS A C 1
ATOM 875 O O . LYS A 1 107 ? -19.361 -26.315 24.781 1.00 84.94 107 LYS A O 1
ATOM 880 N N . GLU A 1 108 ? -17.466 -25.788 25.880 1.00 82.88 108 GLU A N 1
ATOM 881 C CA . GLU A 1 108 ? -16.517 -26.619 25.109 1.00 82.88 108 GLU A CA 1
ATOM 882 C C . GLU A 1 108 ? -16.216 -26.142 23.671 1.00 82.88 108 GLU A C 1
ATOM 884 O O . GLU A 1 108 ? -15.313 -26.676 23.030 1.00 82.88 108 GLU A O 1
ATOM 889 N N . GLU A 1 109 ? -16.879 -25.092 23.174 1.00 88.44 109 GLU A N 1
ATOM 890 C CA . GLU A 1 109 ? -16.579 -24.504 21.864 1.00 88.44 109 GLU A CA 1
ATOM 891 C C . GLU A 1 109 ? -15.381 -23.549 21.950 1.00 88.44 109 GLU A C 1
ATOM 893 O O . GLU A 1 109 ? -15.448 -22.517 22.623 1.00 88.44 109 GLU A O 1
ATOM 898 N N . ILE A 1 110 ? -14.286 -23.881 21.260 1.00 89.75 110 ILE A N 1
ATOM 899 C CA . ILE A 1 110 ? -13.047 -23.092 21.254 1.00 89.75 110 ILE A CA 1
ATOM 900 C C . ILE A 1 110 ? -13.153 -21.956 20.236 1.00 89.75 110 ILE A C 1
ATOM 902 O O . ILE A 1 110 ? -13.429 -22.178 19.060 1.00 89.75 110 ILE A O 1
ATOM 906 N N . ASN A 1 111 ? -12.881 -20.746 20.705 1.00 91.62 111 ASN A N 1
ATOM 907 C CA . ASN A 1 111 ? -12.925 -19.501 19.960 1.00 91.62 111 ASN A CA 1
ATOM 908 C C . ASN A 1 111 ? -11.673 -18.662 20.259 1.00 91.62 111 ASN A C 1
ATOM 910 O O . ASN A 1 111 ? -10.919 -18.937 21.194 1.00 91.62 111 ASN A O 1
ATOM 914 N N . GLU A 1 112 ? -11.469 -17.611 19.473 1.00 92.25 112 GLU A N 1
ATOM 915 C CA . GLU A 1 112 ? -10.341 -16.694 19.614 1.00 92.25 112 GLU A CA 1
ATOM 916 C C . GLU A 1 112 ? -10.832 -15.247 19.532 1.00 92.25 112 GLU A C 1
ATOM 918 O O . GLU A 1 112 ? -11.613 -14.905 18.645 1.00 92.25 112 GLU A O 1
ATOM 923 N N . LEU A 1 113 ? -10.396 -14.405 20.471 1.00 93.12 113 LEU A N 1
ATOM 924 C CA . LEU A 1 113 ? -10.684 -12.972 20.489 1.00 93.12 113 LEU A CA 1
ATOM 925 C C . LEU A 1 113 ? -9.386 -12.181 20.332 1.00 93.12 113 LEU A C 1
ATOM 927 O O . LEU A 1 113 ? -8.454 -12.353 21.116 1.00 93.12 113 LEU A O 1
ATOM 931 N N . GLN A 1 114 ? -9.356 -11.268 19.365 1.00 95.12 114 GLN A N 1
ATOM 932 C CA . GLN A 1 114 ? -8.289 -10.279 19.254 1.00 95.12 114 GLN A CA 1
ATOM 933 C C . GLN A 1 114 ? -8.605 -9.069 20.140 1.00 95.12 114 GLN A C 1
ATOM 935 O O . GLN A 1 114 ? -9.691 -8.491 20.045 1.00 95.12 114 GLN A O 1
ATOM 940 N N . VAL A 1 115 ? -7.641 -8.665 20.965 1.00 95.00 115 VAL A N 1
ATOM 941 C CA . VAL A 1 115 ? -7.702 -7.438 21.764 1.00 95.00 115 VAL A CA 1
ATOM 942 C C . VAL A 1 115 ? -6.508 -6.555 21.431 1.00 95.00 115 VAL A C 1
ATOM 944 O O . VAL A 1 115 ? -5.372 -6.962 21.656 1.00 95.00 115 VAL A O 1
ATOM 947 N N . ASP A 1 116 ? -6.759 -5.342 20.953 1.00 94.69 116 ASP A N 1
ATOM 948 C CA . ASP A 1 116 ? -5.716 -4.365 20.645 1.00 94.69 116 ASP A CA 1
ATOM 949 C C . ASP A 1 116 ? -5.740 -3.240 21.675 1.00 94.69 116 ASP A C 1
ATOM 951 O O . ASP A 1 116 ? -6.770 -2.613 21.907 1.00 94.69 116 ASP A O 1
ATOM 955 N N . ILE A 1 117 ? -4.600 -2.961 22.304 1.00 93.44 117 ILE A N 1
ATOM 956 C CA . ILE A 1 117 ? -4.483 -1.926 23.332 1.00 93.44 117 ILE A CA 1
ATOM 957 C C . ILE A 1 117 ? -3.427 -0.918 22.887 1.00 93.44 117 ILE A C 1
ATOM 959 O O . ILE A 1 117 ? -2.231 -1.193 22.967 1.00 93.44 117 ILE A O 1
ATOM 963 N N . ALA A 1 118 ? -3.866 0.253 22.424 1.00 91.44 118 ALA A N 1
ATOM 964 C CA . ALA A 1 118 ? -2.998 1.401 22.166 1.00 91.44 118 ALA A CA 1
ATOM 965 C C . ALA A 1 118 ? -2.610 2.080 23.487 1.00 91.44 118 ALA A C 1
ATOM 967 O O . ALA A 1 118 ? -3.421 2.129 24.411 1.00 91.44 118 ALA A O 1
ATOM 968 N N . VAL A 1 119 ? -1.412 2.655 23.577 1.00 88.69 119 VAL A N 1
ATOM 969 C CA . VAL A 1 119 ? -0.926 3.345 24.782 1.00 88.69 119 VAL A CA 1
ATOM 970 C C . VAL A 1 119 ? -0.575 4.794 24.462 1.00 88.69 119 VAL A C 1
ATOM 972 O O . VAL A 1 119 ? 0.067 5.078 23.454 1.00 88.69 119 VAL A O 1
ATOM 975 N N . GLY A 1 120 ? -0.984 5.717 25.339 1.00 79.56 120 GLY A N 1
ATOM 976 C CA . GLY A 1 120 ? -0.495 7.105 25.325 1.00 79.56 120 GLY A CA 1
ATOM 977 C C . GLY A 1 120 ? -1.025 7.995 24.194 1.00 79.56 120 GLY A C 1
ATOM 978 O O . GLY A 1 120 ? -0.532 9.104 24.014 1.00 79.56 120 GLY A O 1
ATOM 979 N N . ASP A 1 121 ? -2.027 7.533 23.449 1.00 86.69 121 ASP A N 1
ATOM 980 C CA . ASP A 1 121 ? -2.691 8.302 22.395 1.00 86.69 121 ASP A CA 1
ATOM 981 C C . ASP A 1 121 ? -3.369 9.553 23.008 1.00 86.69 121 ASP A C 1
ATOM 983 O O . ASP A 1 121 ? -4.194 9.410 23.920 1.00 86.69 121 ASP A O 1
ATOM 987 N N . PRO A 1 122 ? -3.017 10.785 22.587 1.00 89.81 122 PRO A N 1
ATOM 988 C CA . PRO A 1 122 ? -3.513 11.990 23.238 1.00 89.81 122 PRO A CA 1
ATOM 989 C C . PRO A 1 122 ? -4.990 12.232 22.907 1.00 89.81 122 PRO A C 1
ATOM 991 O O . PRO A 1 122 ? -5.438 12.044 21.772 1.00 89.81 122 PRO A O 1
ATOM 994 N N . LEU A 1 123 ? -5.740 12.698 23.906 1.00 93.12 123 LEU A N 1
ATOM 995 C CA . LEU A 1 123 ? -7.166 12.995 23.799 1.00 93.12 123 LEU A CA 1
ATOM 996 C C . LEU A 1 123 ? -7.393 14.504 23.929 1.00 93.12 123 LEU A C 1
ATOM 998 O O . LEU A 1 123 ? -6.893 15.126 24.863 1.00 93.12 123 LEU A O 1
ATOM 1002 N N . SER A 1 124 ? -8.154 15.094 23.003 1.00 95.25 124 SER A N 1
ATOM 1003 C CA . SER A 1 124 ? -8.499 16.525 23.053 1.00 95.25 124 SER A CA 1
ATOM 1004 C C . SER A 1 124 ? -9.574 16.828 24.095 1.00 95.25 124 SER A C 1
ATOM 1006 O O . SER A 1 124 ? -9.726 17.971 24.506 1.00 95.25 124 SER A O 1
ATOM 1008 N N . GLN A 1 125 ? -10.316 15.804 24.510 1.00 94.56 125 GLN A N 1
ATOM 1009 C CA . GLN A 1 125 ? -11.376 15.842 25.510 1.00 94.56 125 GLN A CA 1
ATOM 1010 C C . GLN A 1 125 ? -11.234 14.601 26.407 1.00 94.56 125 GLN A C 1
ATOM 1012 O O . GLN A 1 125 ? -10.764 13.566 25.923 1.00 94.56 125 GLN A O 1
ATOM 1017 N N . PRO A 1 126 ? -11.611 14.665 27.695 1.00 93.38 126 PRO A N 1
ATOM 1018 C CA . PRO A 1 126 ? -11.559 13.496 28.566 1.00 93.38 126 PRO A CA 1
ATOM 1019 C C . PRO A 1 126 ? -12.473 12.369 28.045 1.00 93.38 126 PRO A C 1
ATOM 1021 O O . PRO A 1 126 ? -13.466 12.654 27.366 1.00 93.38 126 PRO A O 1
ATOM 1024 N N . PRO A 1 127 ? -12.169 11.094 28.359 1.00 94.12 127 PRO A N 1
ATOM 1025 C CA . PRO A 1 127 ? -13.088 9.989 28.112 1.00 94.12 127 PRO A CA 1
ATOM 1026 C C . PRO A 1 127 ? -14.466 10.254 28.723 1.00 94.12 127 PRO A C 1
ATOM 1028 O O . PRO A 1 127 ? -14.585 10.901 29.766 1.00 94.12 127 PRO A O 1
ATOM 1031 N N . ILE A 1 128 ? -15.500 9.749 28.059 1.00 94.19 128 ILE A N 1
ATOM 1032 C CA . ILE A 1 128 ? -16.881 9.836 28.521 1.00 94.19 128 ILE A CA 1
ATOM 1033 C C . ILE A 1 128 ? -17.375 8.459 28.943 1.00 94.19 128 ILE A C 1
ATOM 1035 O O . ILE A 1 128 ? -17.034 7.441 28.339 1.00 94.19 128 ILE A O 1
ATOM 1039 N N . GLU A 1 129 ? -18.228 8.445 29.958 1.00 94.56 129 GLU A N 1
ATOM 1040 C CA . GLU A 1 129 ? -18.929 7.241 30.374 1.00 94.56 129 GLU A CA 1
ATOM 1041 C C . GLU A 1 129 ? -20.225 7.078 29.576 1.00 94.56 129 GLU A C 1
ATOM 1043 O O . GLU A 1 129 ? -21.036 8.004 29.494 1.00 94.56 129 GLU A O 1
ATOM 1048 N N . ILE A 1 130 ? -20.438 5.889 29.012 1.00 91.62 130 ILE A N 1
ATOM 1049 C CA . ILE A 1 130 ? -21.698 5.510 28.365 1.00 91.62 130 ILE A CA 1
ATOM 1050 C C . ILE A 1 130 ? -22.246 4.218 28.967 1.00 91.62 130 ILE A C 1
ATOM 1052 O O . ILE A 1 130 ? -21.500 3.390 29.491 1.00 91.62 130 ILE A O 1
ATOM 1056 N N . LYS A 1 131 ? -23.563 4.023 28.865 1.00 91.38 131 LYS A N 1
ATOM 1057 C CA . LYS A 1 131 ? -24.204 2.743 29.190 1.00 91.38 131 LYS A CA 1
ATOM 1058 C C . LYS A 1 131 ? -24.051 1.807 27.999 1.00 91.38 131 LYS A C 1
ATOM 1060 O O . LYS A 1 131 ? -24.574 2.109 26.932 1.00 91.38 131 LYS A O 1
ATOM 1065 N N . PHE A 1 132 ? -23.351 0.694 28.179 1.00 88.88 132 PHE A N 1
ATOM 1066 C CA . PHE A 1 132 ? -23.117 -0.249 27.094 1.00 88.88 132 PHE A CA 1
ATOM 1067 C C . PHE A 1 132 ? -24.383 -1.048 26.767 1.00 88.88 132 PHE A C 1
ATOM 1069 O O . PHE A 1 132 ? -24.967 -1.661 27.658 1.00 88.88 132 PHE A O 1
ATOM 1076 N N . ASP A 1 133 ? -24.789 -1.042 25.495 1.00 84.00 133 ASP A N 1
ATOM 1077 C CA . ASP A 1 133 ? -25.868 -1.887 24.974 1.00 84.00 133 ASP A CA 1
ATOM 1078 C C . ASP A 1 133 ? -25.418 -3.352 24.961 1.00 84.00 133 ASP A C 1
ATOM 1080 O O . ASP A 1 133 ? -24.520 -3.716 24.196 1.00 84.00 133 ASP A O 1
ATOM 1084 N N . THR A 1 134 ? -26.014 -4.183 25.817 1.00 86.44 134 THR A N 1
ATOM 1085 C CA . THR A 1 134 ? -25.655 -5.587 26.065 1.00 86.44 134 THR A CA 1
ATOM 1086 C C . THR A 1 134 ? -26.750 -6.538 25.588 1.00 86.44 134 THR A C 1
ATOM 1088 O O . THR A 1 134 ? -27.940 -6.245 25.658 1.00 86.44 134 THR A O 1
ATOM 1091 N N . GLN A 1 135 ? -26.358 -7.724 25.126 1.00 88.81 135 GLN A N 1
ATOM 1092 C CA . GLN A 1 135 ? -27.274 -8.804 24.759 1.00 88.81 135 GLN A CA 1
ATOM 1093 C C . GLN A 1 135 ? -27.402 -9.853 25.875 1.00 88.81 135 GLN A C 1
ATOM 1095 O O . GLN A 1 135 ? -28.410 -10.559 25.935 1.00 88.81 135 GLN A O 1
ATOM 1100 N N . PHE A 1 136 ? -26.388 -9.986 26.737 1.00 90.75 136 PHE A N 1
ATOM 1101 C CA . PHE A 1 136 ? -26.267 -11.098 27.686 1.00 90.75 136 PHE A CA 1
ATOM 1102 C C . PHE A 1 136 ? -26.184 -10.679 29.160 1.00 90.75 136 PHE A C 1
ATOM 1104 O O . PHE A 1 136 ? -26.296 -11.538 30.033 1.00 90.75 136 PHE A O 1
ATOM 1111 N N . PHE A 1 137 ? -26.008 -9.388 29.442 1.00 89.88 137 PHE A N 1
ATOM 1112 C CA . PHE A 1 137 ? -25.893 -8.828 30.794 1.00 89.88 137 PHE A CA 1
ATOM 1113 C C . PHE A 1 137 ? -26.847 -7.644 30.980 1.00 89.88 137 PHE A C 1
ATOM 1115 O O . PHE A 1 137 ? -27.357 -7.110 29.997 1.00 89.88 137 PHE A O 1
ATOM 1122 N N . ASP A 1 138 ? -27.047 -7.199 32.222 1.00 91.50 138 ASP A N 1
ATOM 1123 C CA . ASP A 1 138 ? -27.662 -5.895 32.500 1.00 91.50 138 ASP A CA 1
ATOM 1124 C C . ASP A 1 138 ? -26.746 -4.751 32.046 1.00 91.50 138 ASP A C 1
ATOM 1126 O O . ASP A 1 138 ? -25.525 -4.912 32.009 1.00 91.50 138 ASP A O 1
ATOM 1130 N N . PHE A 1 139 ? -27.324 -3.579 31.763 1.00 91.19 139 PHE A N 1
ATOM 1131 C CA . PHE A 1 139 ? -26.562 -2.381 31.401 1.00 91.19 139 PHE A CA 1
ATOM 1132 C C . PHE A 1 139 ? -25.460 -2.076 32.425 1.00 91.19 139 PHE A C 1
ATOM 1134 O O . PHE A 1 139 ? -25.706 -2.012 33.632 1.00 91.19 139 PHE A O 1
ATOM 1141 N N . PHE A 1 140 ? -24.251 -1.811 31.932 1.00 93.88 140 PHE A N 1
ATOM 1142 C CA . PHE A 1 140 ? -23.104 -1.415 32.745 1.00 93.88 140 PHE A CA 1
ATOM 1143 C C . PHE A 1 140 ? -22.327 -0.268 32.081 1.00 93.88 140 PHE A C 1
ATOM 1145 O O . PHE A 1 140 ? -22.421 -0.090 30.861 1.00 93.88 140 PHE A O 1
ATOM 1152 N N . PRO A 1 141 ? -21.601 0.547 32.866 1.00 94.56 141 PRO A N 1
ATOM 1153 C CA . PRO A 1 141 ? -20.873 1.680 32.323 1.00 94.56 141 PRO A CA 1
ATOM 1154 C C . PRO A 1 141 ? -19.569 1.235 31.649 1.00 94.56 141 PRO A C 1
ATOM 1156 O O . PRO A 1 141 ? -18.884 0.325 32.123 1.00 94.56 141 PRO A O 1
ATOM 1159 N N . ILE A 1 142 ? -19.220 1.895 30.546 1.00 94.62 142 ILE A N 1
ATOM 1160 C CA . ILE A 1 142 ? -17.903 1.803 29.910 1.00 94.62 142 ILE A CA 1
ATOM 1161 C C . ILE A 1 142 ? -17.350 3.203 29.643 1.00 94.62 142 ILE A C 1
ATOM 1163 O O . ILE A 1 142 ? -18.102 4.119 29.309 1.00 94.62 142 ILE A O 1
ATOM 1167 N N . GLN A 1 143 ? -16.029 3.351 29.731 1.00 95.19 143 GLN A N 1
ATOM 1168 C CA . GLN A 1 143 ? -15.325 4.543 29.258 1.00 95.19 143 GLN A CA 1
ATOM 1169 C C . GLN A 1 143 ? -15.100 4.438 27.749 1.00 95.19 143 GLN A C 1
ATOM 1171 O O . GLN A 1 143 ? -14.610 3.416 27.273 1.00 95.19 143 GLN A O 1
ATOM 1176 N N . THR A 1 144 ? -15.409 5.487 26.993 1.00 94.69 144 THR A N 1
ATOM 1177 C CA . THR A 1 144 ? -15.123 5.586 25.553 1.00 94.69 144 THR A CA 1
ATOM 1178 C C . THR A 1 144 ? -14.620 6.979 25.190 1.00 94.69 144 THR A C 1
ATOM 1180 O O . THR A 1 144 ? -14.822 7.951 25.916 1.00 94.69 144 THR A O 1
ATOM 1183 N N . VAL A 1 145 ? -13.963 7.094 24.038 1.00 94.00 145 VAL A N 1
ATOM 1184 C CA . VAL A 1 145 ? -13.692 8.399 23.423 1.00 94.00 145 VAL A CA 1
ATOM 1185 C C . VAL A 1 145 ? -14.991 9.064 22.960 1.00 94.00 145 VAL A C 1
ATOM 1187 O O . VAL A 1 145 ? -15.973 8.380 22.658 1.00 94.00 145 VAL A O 1
ATOM 1190 N N . THR A 1 146 ? -14.985 10.395 22.860 1.00 94.38 146 THR A N 1
ATOM 1191 C CA . THR A 1 146 ? -16.083 11.136 22.229 1.00 94.38 146 THR A CA 1
ATOM 1192 C C . THR A 1 146 ? -16.161 10.830 20.732 1.00 94.38 146 THR A C 1
ATOM 1194 O O . THR A 1 146 ? -15.168 10.452 20.094 1.00 94.38 146 THR A O 1
ATOM 1197 N N . LEU A 1 147 ? -17.341 11.033 20.144 1.00 94.75 147 LEU A N 1
ATOM 1198 C CA . LEU A 1 147 ? -17.543 10.859 18.708 1.00 94.75 147 LEU A CA 1
ATOM 1199 C C . LEU A 1 147 ? -16.648 11.808 17.890 1.00 94.75 147 LEU A C 1
ATOM 1201 O O . LEU A 1 147 ? -16.166 11.430 16.822 1.00 94.75 147 LEU A O 1
ATOM 1205 N N . GLU A 1 148 ? -16.374 13.016 18.387 1.00 97.31 148 GLU A N 1
ATOM 1206 C CA . GLU A 1 148 ? -15.463 13.977 17.760 1.00 97.31 148 GLU A CA 1
ATOM 1207 C C . GLU A 1 148 ? -14.036 13.432 17.647 1.00 97.31 148 GLU A C 1
ATOM 1209 O O . GLU A 1 148 ? -13.433 13.525 16.577 1.00 97.31 148 GLU A O 1
ATOM 1214 N N . ILE A 1 149 ? -13.517 12.808 18.711 1.00 96.44 149 ILE A N 1
ATOM 1215 C CA . ILE A 1 149 ? -12.188 12.178 18.705 1.00 96.44 149 ILE A CA 1
ATOM 1216 C C . ILE A 1 149 ? -12.162 11.000 17.732 1.00 96.44 149 ILE A C 1
ATOM 1218 O O . ILE A 1 149 ? -11.256 10.903 16.902 1.00 96.44 149 ILE A O 1
ATOM 1222 N N . ALA A 1 150 ? -13.178 10.135 17.769 1.00 95.56 150 ALA A N 1
ATOM 1223 C CA . ALA A 1 150 ? -13.271 9.013 16.839 1.00 95.56 150 ALA A CA 1
ATOM 1224 C C . ALA A 1 150 ? -13.340 9.478 15.373 1.00 95.56 150 ALA A C 1
ATOM 1226 O O . ALA A 1 150 ? -12.678 8.905 14.507 1.00 95.56 150 ALA A O 1
ATOM 1227 N N . THR A 1 151 ? -14.089 10.546 15.099 1.00 97.31 151 THR A N 1
ATOM 1228 C CA . THR A 1 151 ? -14.215 11.163 13.770 1.00 97.31 151 THR A CA 1
ATOM 1229 C C . THR A 1 151 ? -12.887 11.755 13.305 1.00 97.31 151 THR A C 1
ATOM 1231 O O . THR A 1 151 ? -12.467 11.503 12.176 1.00 97.31 151 THR A O 1
ATOM 1234 N N . ALA A 1 152 ? -12.178 12.470 14.181 1.00 97.50 152 ALA A N 1
ATOM 1235 C CA . ALA A 1 152 ? -10.853 13.007 13.893 1.00 97.50 152 ALA A CA 1
ATOM 1236 C C . ALA A 1 152 ? -9.828 11.909 13.575 1.00 97.50 152 ALA A C 1
ATOM 1238 O O . ALA A 1 152 ? -9.094 12.015 12.592 1.00 97.50 152 ALA A O 1
ATOM 1239 N N . TRP A 1 153 ? -9.809 10.824 14.354 1.00 95.06 153 TRP A N 1
ATOM 1240 C CA . TRP A 1 153 ? -8.941 9.674 14.093 1.00 95.06 153 TRP A CA 1
ATOM 1241 C C . TRP A 1 153 ? -9.287 8.965 12.783 1.00 95.06 153 TRP A C 1
ATOM 1243 O O . TRP A 1 153 ? -8.382 8.556 12.061 1.00 95.06 153 TRP A O 1
ATOM 1253 N N . LYS A 1 154 ? -10.574 8.842 12.430 1.00 95.69 154 LYS A N 1
ATOM 1254 C CA . LYS A 1 154 ? -10.978 8.292 11.126 1.00 95.69 154 LYS A CA 1
ATOM 1255 C C . LYS A 1 154 ? -10.530 9.184 9.971 1.00 95.69 154 LYS A C 1
ATOM 1257 O O . LYS A 1 154 ? -10.031 8.657 8.982 1.00 95.69 154 LYS A O 1
ATOM 1262 N N . LEU A 1 155 ? -10.648 10.506 10.104 1.00 97.69 155 LEU A N 1
ATOM 1263 C CA . LEU A 1 155 ? -10.157 11.448 9.098 1.00 97.69 155 LEU A CA 1
ATOM 1264 C C . LEU A 1 155 ? -8.630 11.362 8.942 1.00 97.69 155 LEU A C 1
ATOM 1266 O O . LEU A 1 155 ? -8.144 11.229 7.820 1.00 97.69 155 LEU A O 1
ATOM 1270 N N . HIS A 1 156 ? -7.874 11.371 10.046 1.00 95.81 156 HIS A N 1
ATOM 1271 C CA . HIS A 1 156 ? -6.414 11.195 10.012 1.00 95.81 156 HIS A CA 1
ATOM 1272 C C . HIS A 1 156 ? -6.008 9.834 9.433 1.00 95.81 156 HIS A C 1
ATOM 1274 O O . HIS A 1 156 ? -5.086 9.768 8.625 1.00 95.81 156 HIS A O 1
ATOM 1280 N N . GLY A 1 157 ? -6.752 8.766 9.733 1.00 93.19 157 GLY A N 1
ATOM 1281 C CA . GLY A 1 157 ? -6.525 7.425 9.187 1.00 93.19 157 GLY A CA 1
ATOM 1282 C C . GLY A 1 157 ? -6.593 7.339 7.654 1.00 93.19 157 GLY A C 1
ATOM 1283 O O . GLY A 1 157 ? -6.070 6.395 7.065 1.00 93.19 157 GLY A O 1
ATOM 1284 N N . LEU A 1 158 ? -7.191 8.325 6.974 1.00 95.12 158 LEU A N 1
ATOM 1285 C CA . LEU A 1 158 ? -7.139 8.442 5.509 1.00 95.12 158 LEU A CA 1
ATOM 1286 C C . LEU A 1 158 ? -5.785 8.963 4.985 1.00 95.12 158 LEU A C 1
ATOM 1288 O O . LEU A 1 158 ? -5.507 8.852 3.792 1.00 95.12 158 LEU A O 1
ATOM 1292 N N . PHE A 1 159 ? -4.953 9.521 5.865 1.00 92.31 159 PHE A N 1
ATOM 1293 C CA . PHE A 1 159 ? -3.663 10.159 5.583 1.00 92.31 159 PHE A CA 1
ATOM 1294 C C . PHE A 1 159 ? -2.485 9.549 6.356 1.00 92.31 159 PHE A C 1
ATOM 1296 O O . PHE A 1 159 ? -1.336 9.905 6.089 1.00 92.31 159 PHE A O 1
ATOM 1303 N N . GLU A 1 160 ? -2.745 8.632 7.291 1.00 85.38 160 GLU A N 1
ATOM 1304 C CA . GLU A 1 160 ? -1.758 8.051 8.210 1.00 85.38 160 GLU A CA 1
ATOM 1305 C C . GLU A 1 160 ? -0.481 7.577 7.498 1.00 85.38 160 GLU A C 1
ATOM 1307 O O . GLU A 1 160 ? 0.635 7.893 7.912 1.00 85.38 160 GLU A O 1
ATOM 1312 N N . HIS A 1 161 ? -0.625 6.874 6.375 1.00 80.81 161 HIS A N 1
ATOM 1313 C CA . HIS A 1 161 ? 0.514 6.427 5.585 1.00 80.81 161 HIS A CA 1
ATOM 1314 C C . HIS A 1 161 ? 1.051 7.542 4.684 1.00 80.81 161 HIS A C 1
ATOM 1316 O O . HIS A 1 161 ? 0.297 8.171 3.941 1.00 80.81 161 HIS A O 1
ATOM 1322 N N . LEU A 1 162 ? 2.377 7.739 4.683 1.00 77.19 162 LEU A N 1
ATOM 1323 C CA . LEU A 1 162 ? 3.014 8.764 3.849 1.00 77.19 162 LEU A CA 1
ATOM 1324 C C . LEU A 1 162 ? 2.708 8.581 2.359 1.00 77.19 162 LEU A C 1
ATOM 1326 O O . LEU A 1 162 ? 2.306 9.532 1.706 1.00 77.19 162 LEU A O 1
ATOM 1330 N N . ASN A 1 163 ? 2.845 7.354 1.855 1.00 72.75 163 ASN A N 1
ATOM 1331 C CA . ASN A 1 163 ? 2.577 6.982 0.461 1.00 72.75 163 ASN A CA 1
ATOM 1332 C C . ASN A 1 163 ? 1.740 5.690 0.372 1.00 72.75 163 ASN A C 1
ATOM 1334 O O . ASN A 1 163 ? 1.936 4.859 -0.510 1.00 72.75 163 ASN A O 1
ATOM 1338 N N . GLY A 1 164 ? 0.885 5.455 1.371 1.00 66.69 164 GLY A N 1
ATOM 1339 C CA . GLY A 1 164 ? 0.051 4.254 1.453 1.00 66.69 164 GLY A CA 1
ATOM 1340 C C . GLY A 1 164 ? -1.357 4.482 0.905 1.00 66.69 164 GLY A C 1
ATOM 1341 O O . GLY A 1 164 ? -1.791 5.627 0.761 1.00 66.69 164 GLY A O 1
ATOM 1342 N N . PRO A 1 165 ? -2.100 3.403 0.613 1.00 73.25 165 PRO A N 1
ATOM 1343 C CA . PRO A 1 165 ? -3.505 3.529 0.263 1.00 73.25 165 PRO A CA 1
ATOM 1344 C C . PRO A 1 165 ? -4.320 3.934 1.500 1.00 73.25 165 PRO A C 1
ATOM 1346 O O . PRO A 1 165 ? -4.002 3.533 2.619 1.00 73.25 165 PRO A O 1
ATOM 1349 N N . TRP A 1 166 ? -5.408 4.674 1.291 1.00 88.06 166 TRP A N 1
ATOM 1350 C CA . TRP A 1 166 ? -6.450 4.853 2.304 1.00 88.06 166 TRP A CA 1
ATOM 1351 C C . TRP A 1 166 ? -7.440 3.682 2.248 1.00 88.06 166 TRP A C 1
ATOM 1353 O O . TRP A 1 166 ? -7.588 3.025 1.215 1.00 88.06 166 TRP A O 1
ATOM 1363 N N . GLN A 1 167 ? -8.118 3.400 3.362 1.00 89.31 167 GLN A N 1
ATOM 1364 C CA . GLN A 1 167 ? -9.022 2.252 3.474 1.00 89.31 167 GLN A CA 1
ATOM 1365 C C . GLN A 1 167 ? -10.484 2.649 3.239 1.00 89.31 167 GLN A C 1
ATOM 1367 O O . GLN A 1 167 ? -11.004 3.540 3.914 1.00 89.31 167 GLN A O 1
ATOM 1372 N N . SER A 1 168 ? -11.178 1.922 2.356 1.00 93.75 168 SER A N 1
ATOM 1373 C CA . SER A 1 168 ? -12.603 2.123 2.041 1.00 93.75 168 SER A CA 1
ATOM 1374 C C . SER A 1 168 ? -13.491 2.096 3.295 1.00 93.75 168 SER A C 1
ATOM 1376 O O . SER A 1 168 ? -14.357 2.949 3.465 1.00 93.75 168 SER A O 1
ATOM 1378 N N . LYS A 1 169 ? -13.225 1.166 4.224 1.00 91.12 169 LYS A N 1
ATOM 1379 C CA . LYS A 1 169 ? -13.949 1.047 5.502 1.00 91.12 169 LYS A CA 1
ATOM 1380 C C . LYS A 1 169 ? -13.795 2.295 6.379 1.00 91.12 169 LYS A C 1
ATOM 1382 O O . LYS A 1 169 ? -14.769 2.728 6.978 1.00 91.12 169 LYS A O 1
ATOM 1387 N N . THR A 1 170 ? -12.602 2.887 6.440 1.00 93.75 170 THR A N 1
ATOM 1388 C CA . THR A 1 170 ? -12.351 4.107 7.227 1.00 93.75 170 THR A CA 1
ATOM 1389 C C . THR A 1 170 ? -13.145 5.290 6.681 1.00 93.75 170 THR A C 1
ATOM 1391 O O . THR A 1 170 ? -13.757 6.013 7.462 1.00 93.75 170 THR A O 1
ATOM 1394 N N . LEU A 1 171 ? -13.189 5.451 5.352 1.00 96.12 171 LEU A N 1
ATOM 1395 C CA . LEU A 1 171 ? -13.984 6.497 4.703 1.00 96.12 171 LEU A CA 1
ATOM 1396 C C . LEU A 1 171 ? -15.489 6.291 4.936 1.00 96.12 171 LEU A C 1
ATOM 1398 O O . LEU A 1 171 ? -16.206 7.250 5.206 1.00 96.12 171 LEU A O 1
ATOM 1402 N N . TRP A 1 172 ? -15.961 5.044 4.868 1.00 94.50 172 TRP A N 1
ATOM 1403 C CA . TRP A 1 172 ? -17.360 4.713 5.137 1.00 94.50 172 TRP A CA 1
ATOM 1404 C C . TRP A 1 172 ? -17.758 4.966 6.597 1.00 94.50 172 TRP A C 1
ATOM 1406 O O . TRP A 1 172 ? -18.770 5.614 6.848 1.00 94.50 172 TRP A O 1
ATOM 1416 N N . ASP A 1 173 ? -16.945 4.527 7.562 1.00 93.44 173 ASP A N 1
ATOM 1417 C CA . ASP A 1 173 ? -17.188 4.792 8.985 1.00 93.44 173 ASP A CA 1
ATOM 1418 C C . ASP A 1 173 ? -17.248 6.318 9.250 1.00 93.44 173 ASP A C 1
ATOM 1420 O O . ASP A 1 173 ? -18.141 6.791 9.951 1.00 93.44 173 ASP A O 1
ATOM 1424 N N . LEU A 1 174 ? -16.343 7.096 8.634 1.00 96.12 174 LEU A N 1
ATOM 1425 C CA . LEU A 1 174 ? -16.326 8.563 8.714 1.00 96.12 174 LEU A CA 1
ATOM 1426 C C . LEU A 1 174 ? -17.616 9.187 8.161 1.00 96.12 174 LEU A C 1
ATOM 1428 O O . LEU A 1 174 ? -18.193 10.075 8.787 1.00 96.12 174 LEU A O 1
ATOM 1432 N N . TYR A 1 175 ? -18.088 8.701 7.009 1.00 95.88 175 TYR A N 1
ATOM 1433 C CA . TYR A 1 175 ? -19.367 9.109 6.429 1.00 95.88 175 TYR A CA 1
ATOM 1434 C C . TYR A 1 175 ? -20.528 8.868 7.391 1.00 95.88 175 TYR A C 1
ATOM 1436 O O . TYR A 1 175 ? -21.304 9.788 7.637 1.00 95.88 175 TYR A O 1
ATOM 1444 N N . LEU A 1 176 ? -20.623 7.673 7.980 1.00 94.25 176 LEU A N 1
ATOM 1445 C CA . LEU A 1 176 ? -21.694 7.340 8.921 1.00 94.25 176 LEU A CA 1
ATOM 1446 C C . LEU A 1 176 ? -21.680 8.257 10.151 1.00 94.25 176 LEU A C 1
ATOM 1448 O O . LEU A 1 176 ? -22.734 8.763 10.543 1.00 94.25 176 LEU A O 1
ATOM 1452 N N . PHE A 1 177 ? -20.499 8.532 10.713 1.00 95.56 177 PHE A N 1
ATOM 1453 C CA . PHE A 1 177 ? -20.356 9.450 11.846 1.00 95.56 177 PHE A CA 1
ATOM 1454 C C . PHE A 1 177 ? -20.891 10.839 11.514 1.00 95.56 177 PHE A C 1
ATOM 1456 O O . PHE A 1 177 ? -21.751 11.346 12.230 1.00 95.56 177 PHE A O 1
ATOM 1463 N N . CYS A 1 178 ? -20.457 11.417 10.394 1.00 96.00 178 CYS A N 1
ATOM 1464 C CA . CYS A 1 178 ? -20.877 12.751 9.970 1.00 96.00 178 CYS A CA 1
ATOM 1465 C C . CYS A 1 178 ? -22.330 12.812 9.473 1.00 96.00 178 CYS A C 1
ATOM 1467 O O . CYS A 1 178 ? -22.925 13.889 9.461 1.00 96.00 178 CYS A O 1
ATOM 1469 N N . ARG A 1 179 ? -22.901 11.701 8.990 1.00 93.62 179 ARG A N 1
ATOM 1470 C CA . ARG A 1 179 ? -24.244 11.670 8.386 1.00 93.62 179 ARG A CA 1
ATOM 1471 C C . ARG A 1 179 ? -25.370 11.514 9.393 1.00 93.62 179 ARG A C 1
ATOM 1473 O O . ARG A 1 179 ? -26.444 12.083 9.174 1.00 93.62 179 ARG A O 1
ATOM 1480 N N . TYR A 1 180 ? -25.136 10.729 10.440 1.00 92.62 180 TYR A N 1
ATOM 1481 C CA . TYR A 1 180 ? -26.180 10.292 11.368 1.00 92.62 180 TYR A CA 1
ATOM 1482 C C . TYR A 1 180 ? -26.048 10.868 12.774 1.00 92.62 180 TYR A C 1
ATOM 1484 O O . TYR A 1 180 ? -26.905 10.616 13.614 1.00 92.62 180 TYR A O 1
ATOM 1492 N N . ASN A 1 181 ? -25.023 11.681 13.026 1.00 94.50 181 ASN A N 1
ATOM 1493 C CA . ASN A 1 181 ? -24.793 12.282 14.331 1.00 94.50 181 ASN A CA 1
ATOM 1494 C C . ASN A 1 181 ? -24.591 13.792 14.211 1.00 94.50 181 ASN A C 1
ATOM 1496 O O . ASN A 1 181 ? -24.179 14.309 13.173 1.00 94.50 181 ASN A O 1
ATOM 1500 N N . SER A 1 182 ? -24.853 14.496 15.309 1.00 94.25 182 SER A N 1
ATOM 1501 C CA . SER A 1 182 ? -24.563 15.924 15.441 1.00 94.25 182 SER A CA 1
ATOM 1502 C C . SER A 1 182 ? -23.271 16.100 16.232 1.00 94.25 182 SER A C 1
ATOM 1504 O O . SER A 1 182 ? -23.272 15.908 17.444 1.00 94.25 182 SER A O 1
ATOM 1506 N N . LEU A 1 183 ? -22.175 16.447 15.552 1.00 95.94 183 LEU A N 1
ATOM 1507 C CA . LEU A 1 183 ? -20.882 16.690 16.198 1.00 95.94 183 LEU A CA 1
ATOM 1508 C C . LEU A 1 183 ? -20.718 18.156 16.611 1.00 95.94 183 LEU A C 1
ATOM 1510 O O . LEU A 1 183 ? -21.078 19.071 15.862 1.00 95.94 183 LEU A O 1
ATOM 1514 N N . ASN A 1 184 ? -20.085 18.391 17.759 1.00 97.38 184 ASN A N 1
ATOM 1515 C CA . ASN A 1 184 ? -19.650 19.726 18.147 1.00 97.38 184 ASN A CA 1
ATOM 1516 C C . ASN A 1 184 ? -18.462 20.159 17.272 1.00 97.38 184 ASN A C 1
ATOM 1518 O O . ASN A 1 184 ? -17.368 19.603 17.362 1.00 97.38 184 ASN A O 1
ATOM 1522 N N . LYS A 1 185 ? -18.667 21.180 16.431 1.00 96.50 185 LYS A N 1
ATOM 1523 C CA . LYS A 1 185 ? -17.660 21.646 15.462 1.00 96.50 185 LYS A CA 1
ATOM 1524 C C . LYS A 1 185 ? -16.356 22.113 16.118 1.00 96.50 185 LYS A C 1
ATOM 1526 O O . LYS A 1 185 ? -15.293 21.875 15.552 1.00 96.50 185 LYS A O 1
ATOM 1531 N N . THR A 1 186 ? -16.427 22.743 17.291 1.00 96.94 186 THR A N 1
ATOM 1532 C CA . THR A 1 186 ? -15.247 23.230 18.019 1.00 96.94 186 THR A CA 1
ATOM 1533 C C . THR A 1 186 ? -14.417 22.059 18.534 1.00 96.94 186 THR A C 1
ATOM 1535 O O . THR A 1 186 ? -13.239 21.954 18.198 1.00 96.94 186 THR A O 1
ATOM 1538 N N . HIS A 1 187 ? -15.046 21.124 19.253 1.00 97.94 187 HIS A N 1
ATOM 1539 C CA . HIS A 1 187 ? -14.356 19.934 19.764 1.00 97.94 187 HIS A CA 1
ATOM 1540 C C . HIS A 1 187 ? -13.838 19.038 18.632 1.00 97.94 187 HIS A C 1
ATOM 1542 O O . HIS A 1 187 ? -12.761 18.454 18.747 1.00 97.94 187 HIS A O 1
ATOM 1548 N N . LEU A 1 188 ? -14.568 18.953 17.514 1.00 98.31 188 LEU A N 1
ATOM 1549 C CA . LEU A 1 188 ? -14.126 18.224 16.329 1.00 98.31 188 LEU A CA 1
ATOM 1550 C C . LEU A 1 188 ? -12.875 18.857 15.712 1.00 98.31 188 LEU A C 1
ATOM 1552 O O . LEU A 1 188 ? -11.930 18.137 15.406 1.00 98.31 188 LEU A O 1
ATOM 1556 N N . LEU A 1 189 ? -12.830 20.182 15.556 1.00 98.12 189 LEU A N 1
ATOM 1557 C CA . LEU A 1 189 ? -11.647 20.858 15.022 1.00 98.12 189 LEU A CA 1
ATOM 1558 C C . LEU A 1 189 ? -10.426 20.681 15.938 1.00 98.12 189 LEU A C 1
ATOM 1560 O O . LEU A 1 189 ? -9.328 20.424 15.446 1.00 98.12 189 LEU A O 1
ATOM 1564 N N . GLU A 1 190 ? -10.607 20.780 17.256 1.00 98.00 190 GLU A N 1
ATOM 1565 C CA . GLU A 1 190 ? -9.549 20.503 18.239 1.00 98.00 190 GLU A CA 1
ATOM 1566 C C . GLU A 1 190 ? -9.045 19.060 18.136 1.00 98.00 190 GLU A C 1
ATOM 1568 O O . GLU A 1 190 ? -7.836 18.828 18.078 1.00 98.00 190 GLU A O 1
ATOM 1573 N N . ALA A 1 191 ? -9.965 18.096 18.045 1.00 98.12 191 ALA A N 1
ATOM 1574 C CA . ALA A 1 191 ? -9.633 16.689 17.881 1.00 98.12 191 ALA A CA 1
ATOM 1575 C C . ALA A 1 191 ? -8.878 16.423 16.570 1.00 98.12 191 ALA A C 1
ATOM 1577 O O . ALA A 1 191 ? -7.895 15.687 16.578 1.00 98.12 191 ALA A O 1
ATOM 1578 N N . ILE A 1 192 ? -9.286 17.042 15.453 1.00 98.25 192 ILE A N 1
ATOM 1579 C CA . ILE A 1 192 ? -8.600 16.918 14.156 1.00 98.25 192 ILE A CA 1
ATOM 1580 C C . ILE A 1 192 ? -7.183 17.480 14.253 1.00 98.25 192 ILE A C 1
ATOM 1582 O O . ILE A 1 192 ? -6.233 16.802 13.866 1.00 98.25 192 ILE A O 1
ATOM 1586 N N . LYS A 1 193 ? -7.022 18.689 14.802 1.00 97.81 193 LYS A N 1
ATOM 1587 C CA . LYS A 1 193 ? -5.702 19.311 14.973 1.00 97.81 193 LYS A CA 1
ATOM 1588 C C . LYS A 1 193 ? -4.774 18.430 15.800 1.00 97.81 193 LYS A C 1
ATOM 1590 O O . LYS A 1 193 ? -3.640 18.213 15.387 1.00 97.81 193 LYS A O 1
ATOM 1595 N N . LEU A 1 194 ? -5.264 17.899 16.922 1.00 96.94 194 LEU A N 1
ATOM 1596 C CA . LEU A 1 194 ? -4.490 17.006 17.781 1.00 96.94 194 LEU A CA 1
ATOM 1597 C C . LEU A 1 194 ? -4.164 15.681 17.086 1.00 96.94 194 LEU A C 1
ATOM 1599 O O . LEU A 1 194 ? -3.038 15.205 17.189 1.00 96.94 194 LEU A O 1
ATOM 1603 N N . ALA A 1 195 ? -5.122 15.098 16.360 1.00 95.31 195 ALA A N 1
ATOM 1604 C CA . ALA A 1 195 ? -4.915 13.850 15.640 1.00 95.31 195 ALA A CA 1
ATOM 1605 C C . ALA A 1 195 ? -3.798 13.982 14.600 1.00 95.31 195 ALA A C 1
ATOM 1607 O O . ALA A 1 195 ? -2.929 13.124 14.540 1.00 95.31 195 ALA A O 1
ATOM 1608 N N . PHE A 1 196 ? -3.789 15.062 13.820 1.00 95.44 196 PHE A N 1
ATOM 1609 C CA . PHE A 1 196 ? -2.770 15.303 12.801 1.00 95.44 196 PHE A CA 1
ATOM 1610 C C . PHE A 1 196 ? -1.414 15.674 13.419 1.00 95.44 196 PHE A C 1
ATOM 1612 O O . PHE A 1 196 ? -0.401 15.039 13.111 1.00 95.44 196 PHE A O 1
ATOM 1619 N N . SER A 1 197 ? -1.385 16.637 14.347 1.00 93.94 197 SER A N 1
ATOM 1620 C CA . SER A 1 197 ? -0.130 17.127 14.929 1.00 93.94 197 SER A CA 1
ATOM 1621 C C . SER A 1 197 ? 0.604 16.056 15.732 1.00 93.94 197 SER A C 1
ATOM 1623 O O . SER A 1 197 ? 1.824 15.940 15.611 1.00 93.94 197 SER A O 1
ATOM 1625 N N . SER A 1 198 ? -0.119 15.212 16.477 1.00 91.81 198 SER A N 1
ATOM 1626 C CA . SER A 1 198 ? 0.505 14.157 17.276 1.00 91.81 198 SER A CA 1
ATOM 1627 C C . SER A 1 198 ? 1.187 13.092 16.417 1.00 91.81 198 SER A C 1
ATOM 1629 O O . SER A 1 198 ? 2.123 12.453 16.881 1.00 91.81 198 SER A O 1
ATOM 1631 N N . ARG A 1 199 ? 0.797 12.935 15.145 1.00 89.56 199 ARG A N 1
ATOM 1632 C CA . ARG A 1 199 ? 1.479 12.048 14.192 1.00 89.56 199 ARG A CA 1
ATOM 1633 C C . ARG A 1 199 ? 2.496 12.769 13.314 1.00 89.56 199 ARG A C 1
ATOM 1635 O O . ARG A 1 199 ? 2.998 12.130 12.399 1.00 89.56 199 ARG A O 1
ATOM 1642 N N . LEU A 1 200 ? 2.832 14.040 13.542 1.00 92.25 200 LEU A N 1
ATOM 1643 C CA . LEU A 1 200 ? 3.679 14.838 12.637 1.00 92.25 200 LEU A CA 1
ATOM 1644 C C . LEU A 1 200 ? 3.066 14.971 11.230 1.00 92.25 200 LEU A C 1
ATOM 1646 O O . LEU A 1 200 ? 3.752 14.802 10.219 1.00 92.25 200 LEU A O 1
ATOM 1650 N N . ASP A 1 201 ? 1.750 15.157 11.149 1.00 93.38 201 ASP A N 1
ATOM 1651 C CA . ASP A 1 201 ? 1.071 15.521 9.909 1.00 93.38 201 ASP A CA 1
ATOM 1652 C C . ASP A 1 201 ? 0.600 16.979 9.971 1.00 93.38 201 ASP A C 1
ATOM 1654 O O . ASP A 1 201 ? -0.144 17.336 10.883 1.00 93.38 201 ASP A O 1
ATOM 1658 N N . PRO A 1 202 ? 1.014 17.831 9.018 1.00 94.38 202 PRO A N 1
ATOM 1659 C CA . PRO A 1 202 ? 0.473 19.180 8.892 1.00 94.38 202 PRO A CA 1
ATOM 1660 C C . PRO A 1 202 ? -0.989 19.126 8.434 1.00 94.38 202 PRO A C 1
ATOM 1662 O O . PRO A 1 202 ? -1.366 18.264 7.637 1.00 94.38 202 PRO A O 1
ATOM 1665 N N . LEU A 1 203 ? -1.828 20.039 8.930 1.00 96.31 203 LEU A N 1
ATOM 1666 C CA . LEU A 1 203 ? -3.267 20.047 8.635 1.00 96.31 203 LEU A CA 1
ATOM 1667 C C . LEU A 1 203 ? -3.545 20.363 7.154 1.00 96.31 203 LEU A C 1
ATOM 1669 O O . LEU A 1 203 ? -4.527 19.896 6.582 1.00 96.31 203 LEU A O 1
ATOM 1673 N N . GLU A 1 204 ? -2.644 21.107 6.517 1.00 96.75 204 GLU A N 1
ATOM 1674 C CA . GLU A 1 204 ? -2.691 21.568 5.132 1.00 96.75 204 GLU A CA 1
ATOM 1675 C C . GLU A 1 204 ? -2.792 20.415 4.126 1.00 96.75 204 GLU A C 1
ATOM 1677 O O . GLU A 1 204 ? -3.327 20.599 3.035 1.00 96.75 204 GLU A O 1
ATOM 1682 N N . ILE A 1 205 ? -2.366 19.198 4.486 1.00 96.56 205 ILE A N 1
ATOM 1683 C CA . ILE A 1 205 ? -2.492 18.024 3.605 1.00 96.56 205 ILE A CA 1
ATOM 1684 C C . ILE A 1 205 ? -3.953 17.643 3.337 1.00 96.56 205 ILE A C 1
ATOM 1686 O O . ILE A 1 205 ? -4.241 16.977 2.341 1.00 96.56 205 ILE A O 1
ATOM 1690 N N . LEU A 1 206 ? -4.888 18.086 4.189 1.00 97.56 206 LEU A N 1
ATOM 1691 C CA . LEU A 1 206 ? -6.323 17.919 3.964 1.00 97.56 206 LEU A CA 1
ATOM 1692 C C . LEU A 1 206 ? -6.835 18.733 2.771 1.00 97.56 206 LEU A C 1
ATOM 1694 O O . LEU A 1 206 ? -7.907 18.406 2.264 1.00 97.56 206 LEU A O 1
ATOM 1698 N N . LYS A 1 207 ? -6.080 19.712 2.246 1.00 97.75 207 LYS A N 1
ATOM 1699 C CA . LYS A 1 207 ? -6.417 20.383 0.976 1.00 97.75 207 LYS A CA 1
ATOM 1700 C C . LYS A 1 207 ? -6.622 19.371 -0.150 1.00 97.75 207 LYS A C 1
ATOM 1702 O O . LYS A 1 207 ? -7.581 19.490 -0.906 1.00 97.75 207 LYS A O 1
ATOM 1707 N N . ARG A 1 208 ? -5.823 18.299 -0.186 1.00 96.25 208 ARG A N 1
ATOM 1708 C CA . ARG A 1 208 ? -6.006 17.191 -1.131 1.00 96.25 208 ARG A CA 1
ATOM 1709 C C . ARG A 1 208 ? -7.360 16.497 -0.977 1.00 96.25 208 ARG A C 1
ATOM 1711 O O . ARG A 1 208 ? -7.965 16.131 -1.979 1.00 96.25 208 ARG A O 1
ATOM 1718 N N . PHE A 1 209 ? -7.826 16.292 0.258 1.00 96.94 209 PHE A N 1
ATOM 1719 C CA . PHE A 1 209 ? -9.142 15.701 0.526 1.00 96.94 209 PHE A CA 1
ATOM 1720 C C . PHE A 1 209 ? -10.275 16.625 0.088 1.00 96.94 209 PHE A C 1
ATOM 1722 O O . PHE A 1 209 ? -11.223 16.162 -0.537 1.00 96.94 209 PHE A O 1
ATOM 1729 N N . VAL A 1 210 ? -10.167 17.912 0.418 1.00 96.50 210 VAL A N 1
ATOM 1730 C CA . VAL A 1 210 ? -11.241 18.897 0.243 1.00 96.50 210 VAL A CA 1
ATOM 1731 C C . VAL A 1 210 ? -11.348 19.397 -1.202 1.00 96.50 210 VAL A C 1
ATOM 1733 O O . VAL A 1 210 ? -12.454 19.516 -1.719 1.00 96.50 210 VAL A O 1
ATOM 1736 N N . TYR A 1 211 ? -10.217 19.673 -1.854 1.00 96.56 211 TYR A N 1
ATOM 1737 C CA . TYR A 1 211 ? -10.146 20.356 -3.154 1.00 96.56 211 TYR A CA 1
ATOM 1738 C C . TYR A 1 211 ? -9.433 19.544 -4.246 1.00 96.56 211 TYR A C 1
ATOM 1740 O O . TYR A 1 211 ? -9.462 19.923 -5.415 1.00 96.56 211 TYR A O 1
ATOM 1748 N N . GLY A 1 212 ? -8.744 18.469 -3.867 1.00 93.75 212 GLY A N 1
ATOM 1749 C CA . GLY A 1 212 ? -7.783 17.781 -4.718 1.00 93.75 212 GLY A CA 1
ATOM 1750 C C . GLY A 1 212 ? -8.251 16.455 -5.316 1.00 93.75 212 GLY A C 1
ATOM 1751 O O . GLY A 1 212 ? -9.437 16.158 -5.454 1.00 93.75 212 GLY A O 1
ATOM 1752 N N . ASP A 1 213 ? -7.272 15.620 -5.664 1.00 91.44 213 ASP A N 1
ATOM 1753 C CA . ASP A 1 213 ? -7.465 14.342 -6.357 1.00 91.44 213 ASP A CA 1
ATOM 1754 C C . ASP A 1 213 ? -7.892 13.170 -5.449 1.00 91.44 213 ASP A C 1
ATOM 1756 O O . ASP A 1 213 ? -7.920 12.012 -5.894 1.00 91.44 213 ASP A O 1
ATOM 1760 N N . PHE A 1 214 ? -8.197 13.424 -4.169 1.00 93.94 214 PHE A N 1
ATOM 1761 C CA . PHE A 1 214 ? -8.462 12.358 -3.207 1.00 93.94 214 PHE A CA 1
ATOM 1762 C C . PHE A 1 214 ? -9.622 11.468 -3.669 1.00 93.94 214 PHE A C 1
ATOM 1764 O O . PHE A 1 214 ? -10.735 11.921 -3.914 1.00 93.94 214 PHE A O 1
ATOM 1771 N N . GLY A 1 215 ? -9.343 10.169 -3.806 1.00 90.12 215 GLY A N 1
ATOM 1772 C CA . GLY A 1 215 ? -10.319 9.170 -4.244 1.00 90.12 215 GLY A CA 1
ATOM 1773 C C . GLY A 1 215 ? -10.773 9.281 -5.705 1.00 90.12 215 GLY A C 1
ATOM 1774 O O . GLY A 1 215 ? -11.607 8.486 -6.134 1.00 90.12 215 GLY A O 1
ATOM 1775 N N . GLN A 1 216 ? -10.197 10.186 -6.502 1.00 87.75 216 GLN A N 1
ATOM 1776 C CA . GLN A 1 216 ? -10.598 10.385 -7.899 1.00 87.75 216 GLN A CA 1
ATOM 1777 C C . GLN A 1 216 ? -10.011 9.351 -8.866 1.00 87.75 216 GLN A C 1
ATOM 1779 O O . GLN A 1 216 ? -10.532 9.168 -9.971 1.00 87.75 216 GLN A O 1
ATOM 1784 N N . SER A 1 217 ? -8.958 8.639 -8.449 1.00 83.19 217 SER A N 1
ATOM 1785 C CA . SER A 1 217 ? -8.332 7.602 -9.271 1.00 83.19 217 SER A CA 1
ATOM 1786 C C . SER A 1 217 ? -9.317 6.478 -9.619 1.00 83.19 217 SER A C 1
ATOM 1788 O O . SER A 1 217 ? -10.189 6.105 -8.827 1.00 83.19 217 SER A O 1
ATOM 1790 N N . LYS A 1 218 ? -9.167 5.893 -10.810 1.00 78.56 218 LYS A N 1
ATOM 1791 C CA . LYS A 1 218 ? -9.968 4.734 -11.228 1.00 78.56 218 LYS A CA 1
ATOM 1792 C C . LYS A 1 218 ? -9.769 3.546 -10.274 1.00 78.56 218 LYS A C 1
ATOM 1794 O O . LYS A 1 218 ? -10.756 2.911 -9.903 1.00 78.56 218 LYS A O 1
ATOM 1799 N N . GLN A 1 219 ? -8.546 3.325 -9.784 1.00 75.88 219 GLN A N 1
ATOM 1800 C CA . GLN A 1 219 ? -8.263 2.316 -8.763 1.00 75.88 219 GLN A CA 1
ATOM 1801 C C . GLN A 1 219 ? -9.040 2.558 -7.462 1.00 75.88 219 GLN A C 1
ATOM 1803 O O . GLN A 1 219 ? -9.610 1.619 -6.915 1.00 75.88 219 GLN A O 1
ATOM 1808 N N . SER A 1 220 ? -9.121 3.802 -6.978 1.00 86.38 220 SER A N 1
ATOM 1809 C CA . SER A 1 220 ? -9.930 4.146 -5.799 1.00 86.38 220 SER A CA 1
ATOM 1810 C C . SER A 1 220 ? -11.400 3.779 -5.998 1.00 86.38 220 SER A C 1
ATOM 1812 O O . SER A 1 220 ? -11.996 3.150 -5.127 1.00 86.38 220 SER A O 1
ATOM 1814 N N . LYS A 1 221 ? -11.966 4.096 -7.168 1.00 90.44 221 LYS A N 1
ATOM 1815 C CA . LYS A 1 221 ? -13.357 3.761 -7.519 1.00 90.44 221 LYS A CA 1
ATOM 1816 C C . LYS A 1 221 ? -13.580 2.246 -7.598 1.00 90.44 221 LYS A C 1
ATOM 1818 O O . LYS A 1 221 ? -14.598 1.747 -7.120 1.00 90.44 221 LYS A O 1
ATOM 1823 N N . ARG A 1 222 ? -12.619 1.498 -8.153 1.00 84.19 222 ARG A N 1
ATOM 1824 C CA . ARG A 1 222 ? -12.647 0.023 -8.200 1.00 84.19 222 ARG A CA 1
ATOM 1825 C C . ARG A 1 222 ? -12.575 -0.596 -6.803 1.00 84.19 222 ARG A C 1
ATOM 1827 O O . ARG A 1 222 ? -13.422 -1.425 -6.477 1.00 84.19 222 ARG A O 1
ATOM 1834 N N . ASN A 1 223 ? -11.621 -0.161 -5.978 1.00 84.50 223 ASN A N 1
ATOM 1835 C CA . ASN A 1 223 ? -11.468 -0.622 -4.595 1.00 84.50 223 ASN A CA 1
ATOM 1836 C C . ASN A 1 223 ? -12.739 -0.357 -3.793 1.00 84.50 223 ASN A C 1
ATOM 1838 O O . ASN A 1 223 ? -13.261 -1.272 -3.165 1.00 84.50 223 ASN A O 1
ATOM 1842 N N . TRP A 1 224 ? -13.286 0.858 -3.899 1.00 93.56 224 TRP A N 1
ATOM 1843 C CA . TRP A 1 224 ? -14.549 1.220 -3.270 1.00 93.56 224 TRP A CA 1
ATOM 1844 C C . TRP A 1 224 ? -15.672 0.271 -3.680 1.00 93.56 224 TRP A C 1
ATOM 1846 O O . TRP A 1 224 ? -16.278 -0.355 -2.821 1.00 93.56 224 TRP A O 1
ATOM 1856 N N . LYS A 1 225 ? -15.902 0.076 -4.984 1.00 91.25 225 LYS A N 1
ATOM 1857 C CA . LYS A 1 225 ? -16.955 -0.822 -5.482 1.00 91.25 225 LYS A CA 1
ATOM 1858 C C . LYS A 1 225 ? -16.782 -2.270 -5.008 1.00 91.25 225 LYS A C 1
ATOM 1860 O O . LYS A 1 225 ? -17.772 -2.955 -4.750 1.00 91.25 225 LYS A O 1
ATOM 1865 N N . SER A 1 226 ? -15.543 -2.750 -4.920 1.00 87.75 226 SER A N 1
ATOM 1866 C CA . SER A 1 226 ? -15.235 -4.098 -4.435 1.00 87.75 226 SER A CA 1
ATOM 1867 C C . SER A 1 226 ? -15.498 -4.235 -2.933 1.00 87.75 226 SER A C 1
ATOM 1869 O O . SER A 1 226 ? -16.194 -5.155 -2.501 1.00 87.75 226 SER A O 1
ATOM 1871 N N . ASP A 1 227 ? -14.998 -3.288 -2.139 1.00 89.25 227 ASP A N 1
ATOM 1872 C CA . ASP A 1 227 ? -15.104 -3.312 -0.681 1.00 89.25 227 ASP A CA 1
ATOM 1873 C C . ASP A 1 227 ? -16.503 -2.976 -0.177 1.00 89.25 227 ASP A C 1
ATOM 1875 O O . ASP A 1 227 ? -16.916 -3.533 0.838 1.00 89.25 227 ASP A O 1
ATOM 1879 N N . PHE A 1 228 ? -17.257 -2.137 -0.893 1.00 89.38 228 PHE A N 1
ATOM 1880 C CA . PHE A 1 228 ? -18.595 -1.713 -0.485 1.00 89.38 228 PHE A CA 1
ATOM 1881 C C . PHE A 1 228 ? -19.555 -2.891 -0.325 1.00 89.38 228 PHE A C 1
ATOM 1883 O O . PHE A 1 228 ? -20.431 -2.865 0.530 1.00 89.38 228 PHE A O 1
ATOM 1890 N N . LYS A 1 229 ? -19.336 -3.984 -1.066 1.00 86.06 229 LYS A N 1
ATOM 1891 C CA . LYS A 1 229 ? -20.097 -5.235 -0.913 1.00 86.06 229 LYS A CA 1
ATOM 1892 C C . LYS A 1 229 ? -19.993 -5.842 0.490 1.00 86.06 229 LYS A C 1
ATOM 1894 O O . LYS A 1 229 ? -20.843 -6.634 0.875 1.00 86.06 229 LYS A O 1
ATOM 1899 N N . LYS A 1 230 ? -18.931 -5.513 1.229 1.00 85.62 230 LYS A N 1
ATOM 1900 C CA . LYS A 1 230 ? -18.683 -5.960 2.607 1.00 85.62 230 LYS A CA 1
ATOM 1901 C C . LYS A 1 230 ? -19.267 -4.984 3.633 1.00 85.62 230 LYS A C 1
ATOM 1903 O O . LYS A 1 230 ? -19.214 -5.252 4.832 1.00 85.62 230 LYS A O 1
ATOM 1908 N N . PHE A 1 231 ? -19.754 -3.823 3.198 1.00 85.44 231 PHE A N 1
ATOM 1909 C CA . PHE A 1 231 ? -20.373 -2.843 4.079 1.00 85.44 231 PHE A CA 1
ATOM 1910 C C . PHE A 1 231 ? -21.848 -3.213 4.235 1.00 85.44 231 PHE A C 1
ATOM 1912 O O . PHE A 1 231 ? -22.520 -3.538 3.262 1.00 85.44 231 PHE A O 1
ATOM 1919 N N . HIS A 1 232 ? -22.359 -3.179 5.466 1.00 76.56 232 HIS A N 1
ATOM 1920 C CA . HIS A 1 232 ? -23.766 -3.458 5.779 1.00 76.56 232 HIS A CA 1
ATOM 1921 C C . HIS A 1 232 ? -24.661 -2.258 5.396 1.00 76.56 232 HIS A C 1
ATOM 1923 O O . HIS A 1 232 ? -25.377 -1.694 6.221 1.00 76.56 232 HIS A O 1
ATOM 1929 N N . ALA A 1 233 ? -24.566 -1.817 4.143 1.00 81.31 233 ALA A N 1
ATOM 1930 C CA . ALA A 1 233 ? -25.345 -0.723 3.581 1.00 81.31 233 ALA A CA 1
ATOM 1931 C C . ALA A 1 233 ? -26.564 -1.274 2.826 1.00 81.31 233 ALA A C 1
ATOM 1933 O O . ALA A 1 233 ? -26.465 -2.291 2.142 1.00 81.31 233 ALA A O 1
ATOM 1934 N N . LYS A 1 234 ? -27.713 -0.594 2.947 1.00 79.81 234 LYS A N 1
ATOM 1935 C CA . LYS A 1 234 ? -28.960 -0.983 2.260 1.00 79.81 234 LYS A CA 1
ATOM 1936 C C . LYS A 1 234 ? -28.840 -0.839 0.743 1.00 79.81 234 LYS A C 1
ATOM 1938 O O . LYS A 1 234 ? -29.326 -1.688 0.004 1.00 79.81 234 LYS A O 1
ATOM 1943 N N . GLU A 1 235 ? -28.169 0.218 0.300 1.00 84.75 235 GLU A N 1
ATOM 1944 C CA . GLU A 1 235 ? -27.978 0.544 -1.109 1.00 84.75 235 GLU A CA 1
ATOM 1945 C C . GLU A 1 235 ? -26.521 0.915 -1.374 1.00 84.75 235 GLU A C 1
ATOM 1947 O O . GLU A 1 235 ? -25.818 1.431 -0.499 1.00 84.75 235 GLU A O 1
ATOM 1952 N N . PHE A 1 236 ? -26.066 0.626 -2.594 1.00 89.56 236 PHE A N 1
ATOM 1953 C CA . PHE A 1 236 ? -24.745 1.033 -3.047 1.00 89.56 236 PHE A CA 1
ATOM 1954 C C . PHE A 1 236 ? -24.683 2.554 -3.187 1.00 89.56 236 PHE A C 1
ATOM 1956 O O . PHE A 1 236 ? -25.512 3.140 -3.876 1.00 89.56 236 PHE A O 1
ATOM 1963 N N . MET A 1 237 ? -23.676 3.169 -2.570 1.00 93.62 237 MET A N 1
ATOM 1964 C CA . MET A 1 237 ? -23.354 4.578 -2.771 1.00 93.62 237 MET A CA 1
ATOM 1965 C C . MET A 1 237 ? -22.064 4.704 -3.565 1.00 93.62 237 MET A C 1
ATOM 1967 O O . MET A 1 237 ? -21.056 4.076 -3.223 1.00 93.62 237 MET A O 1
ATOM 1971 N N . ASP A 1 238 ? -22.072 5.545 -4.596 1.00 94.94 238 ASP A N 1
ATOM 1972 C CA . ASP A 1 238 ? -20.864 5.827 -5.355 1.00 94.94 238 ASP A CA 1
ATOM 1973 C C . ASP A 1 238 ? -19.833 6.571 -4.500 1.00 94.94 238 ASP A C 1
ATOM 1975 O O . ASP A 1 238 ? -20.157 7.383 -3.629 1.00 94.94 238 ASP A O 1
ATOM 1979 N N . LEU A 1 239 ? -18.550 6.302 -4.770 1.00 96.50 239 LEU A N 1
ATOM 1980 C CA . LEU A 1 239 ? -17.443 6.934 -4.048 1.00 96.50 239 LEU A CA 1
ATOM 1981 C C . LEU A 1 239 ? -17.523 8.464 -4.133 1.00 96.50 239 LEU A C 1
ATOM 1983 O O . LEU A 1 239 ? -17.231 9.151 -3.158 1.00 96.50 239 LEU A O 1
ATOM 1987 N N . SER A 1 240 ? -17.931 8.994 -5.289 1.00 96.25 240 SER A N 1
ATOM 1988 C CA . SER A 1 240 ? -18.103 10.433 -5.496 1.00 96.25 240 SER A CA 1
ATOM 1989 C C . SER A 1 240 ? -19.133 11.034 -4.550 1.00 96.25 240 SER A C 1
ATOM 1991 O O . SER A 1 240 ? -18.891 12.109 -4.020 1.00 96.25 240 SER A O 1
ATOM 1993 N N . ASP A 1 241 ? -20.241 10.345 -4.289 1.00 96.81 241 ASP A N 1
ATOM 1994 C CA . ASP A 1 241 ? -21.322 10.885 -3.461 1.00 96.81 241 ASP A CA 1
ATOM 1995 C C . ASP A 1 241 ? -20.907 10.952 -1.992 1.00 96.81 241 ASP A C 1
ATOM 1997 O O . ASP A 1 241 ? -21.142 11.951 -1.309 1.00 96.81 241 ASP A O 1
ATOM 2001 N N . VAL A 1 242 ? -20.211 9.913 -1.522 1.00 97.44 242 VAL A N 1
ATOM 2002 C CA . VAL A 1 242 ? -19.638 9.876 -0.171 1.00 97.44 242 VAL A CA 1
ATOM 2003 C C . VAL A 1 242 ? -18.574 10.958 0.010 1.00 97.44 242 VAL A C 1
ATOM 2005 O O . VAL A 1 242 ? -18.580 11.658 1.026 1.00 97.44 242 VAL A O 1
ATOM 2008 N N . LEU A 1 243 ? -17.682 11.129 -0.971 1.00 98.06 243 LEU A N 1
ATOM 2009 C CA . LEU A 1 243 ? -16.661 12.176 -0.932 1.00 98.06 243 LEU A CA 1
ATOM 2010 C C . LEU A 1 243 ? -17.284 13.570 -0.960 1.00 98.06 243 LEU A C 1
ATOM 2012 O O . LEU A 1 243 ? -16.948 14.375 -0.100 1.00 98.06 243 LEU A O 1
ATOM 2016 N N . ASN A 1 244 ? -18.230 13.834 -1.864 1.00 97.88 244 ASN A N 1
ATOM 2017 C CA . ASN A 1 244 ? -18.907 15.128 -1.967 1.00 97.88 244 ASN A CA 1
ATOM 2018 C C . ASN A 1 244 ? -19.586 15.511 -0.643 1.00 97.88 244 ASN A C 1
ATOM 2020 O O . ASN A 1 244 ? -19.457 16.648 -0.186 1.00 97.88 244 ASN A O 1
ATOM 2024 N N . TYR A 1 245 ? -20.264 14.556 0.008 1.00 98.25 245 TYR A N 1
ATOM 2025 C CA . TYR A 1 245 ? -20.871 14.780 1.321 1.00 98.25 245 TYR A CA 1
ATOM 2026 C C . TYR A 1 245 ? -19.824 15.168 2.371 1.00 98.25 245 TYR A C 1
ATOM 2028 O O . TYR A 1 245 ? -19.963 16.187 3.049 1.00 98.25 245 TYR A O 1
ATOM 2036 N N . LEU A 1 246 ? -18.763 14.369 2.504 1.00 98.31 246 LEU A N 1
ATOM 2037 C CA . LEU A 1 246 ? -17.733 14.597 3.515 1.00 98.31 246 LEU A CA 1
ATOM 2038 C C . LEU A 1 246 ? -16.923 15.873 3.254 1.00 98.31 246 LEU A C 1
ATOM 2040 O O . LEU A 1 246 ? -16.595 16.590 4.196 1.00 98.31 246 LEU A O 1
ATOM 2044 N N . GLN A 1 247 ? -16.627 16.189 1.994 1.00 97.75 247 GLN A N 1
ATOM 2045 C CA . GLN A 1 247 ? -15.963 17.431 1.602 1.00 97.75 247 GLN A CA 1
ATOM 2046 C C . GLN A 1 247 ? -16.809 18.640 2.003 1.00 97.75 247 GLN A C 1
ATOM 2048 O O . GLN A 1 247 ? -16.303 19.529 2.686 1.00 97.75 247 GLN A O 1
ATOM 2053 N N . GLY A 1 248 ? -18.108 18.637 1.682 1.00 96.88 248 GLY A N 1
ATOM 2054 C CA . GLY A 1 248 ? -19.036 19.685 2.116 1.00 96.88 248 GLY A CA 1
ATOM 2055 C C . GLY A 1 248 ? -19.165 19.785 3.640 1.00 96.88 248 GLY A C 1
ATOM 2056 O O . GLY A 1 248 ? -19.296 20.885 4.175 1.00 96.88 248 GLY A O 1
ATOM 2057 N N . TYR A 1 249 ? -19.072 18.657 4.350 1.00 97.88 249 TYR A N 1
ATOM 2058 C CA . TYR A 1 249 ? -19.111 18.613 5.813 1.00 97.88 249 TYR A CA 1
ATOM 2059 C C . TYR A 1 249 ? -17.865 19.242 6.458 1.00 97.88 249 TYR A C 1
ATOM 2061 O O . TYR A 1 249 ? -17.982 20.045 7.384 1.00 97.88 249 TYR A O 1
ATOM 2069 N N . PHE A 1 250 ? -16.667 18.889 5.979 1.00 97.75 250 PHE A N 1
ATOM 2070 C CA . PHE A 1 250 ? -15.401 19.312 6.586 1.00 97.75 250 PHE A CA 1
ATOM 2071 C C . PHE A 1 250 ? -14.907 20.683 6.115 1.00 97.75 250 PHE A C 1
ATOM 2073 O O . PHE A 1 250 ? -14.242 21.372 6.888 1.00 97.75 250 PHE A O 1
ATOM 2080 N N . MET A 1 251 ? -15.245 21.113 4.896 1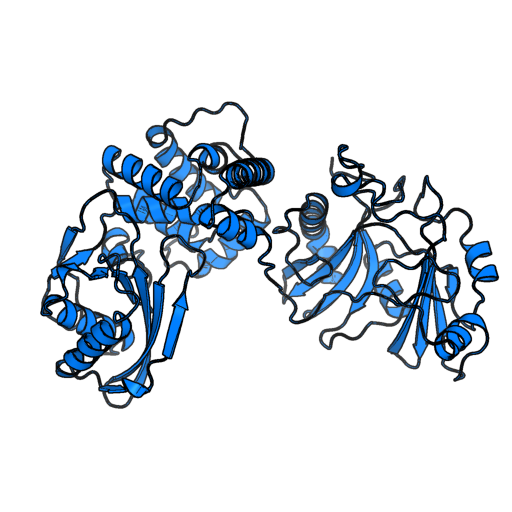.00 95.44 251 MET A N 1
ATOM 2081 C CA . MET A 1 251 ? -14.816 22.403 4.341 1.00 95.44 251 MET A CA 1
ATOM 2082 C C . MET A 1 251 ? -15.067 23.601 5.286 1.00 95.44 251 MET A C 1
ATOM 2084 O O . MET A 1 251 ? -14.107 24.315 5.574 1.00 95.44 251 MET A O 1
ATOM 2088 N N . PRO A 1 252 ? -16.271 23.805 5.867 1.00 94.88 252 PRO A N 1
ATOM 2089 C CA . PRO A 1 252 ? -16.515 24.921 6.789 1.00 94.88 252 PRO A CA 1
ATOM 2090 C C . PRO A 1 252 ? -15.920 24.730 8.197 1.00 94.88 252 PRO A C 1
ATOM 2092 O O . PRO A 1 252 ? -16.028 25.632 9.022 1.00 94.88 252 PRO A O 1
ATOM 2095 N N . ILE A 1 253 ? -15.362 23.557 8.516 1.00 96.00 253 ILE A N 1
ATOM 2096 C CA . ILE A 1 253 ? -14.780 23.252 9.835 1.00 96.00 253 ILE A CA 1
ATOM 2097 C C . ILE A 1 253 ? -13.268 23.484 9.820 1.00 96.00 253 ILE A C 1
ATOM 2099 O O . ILE A 1 253 ? -12.709 23.981 10.793 1.00 96.00 253 ILE A O 1
ATOM 2103 N N . LEU A 1 254 ? -12.601 23.114 8.724 1.00 95.00 254 LEU A N 1
ATOM 2104 C CA . LEU A 1 254 ? -11.140 23.091 8.645 1.00 95.00 254 LEU A CA 1
ATOM 2105 C C . LEU A 1 254 ? -10.505 24.476 8.454 1.00 95.00 254 LEU A C 1
ATOM 2107 O O . LEU A 1 254 ? -9.330 24.628 8.777 1.00 95.00 254 LEU A O 1
ATOM 2111 N N . ASN A 1 255 ? -11.253 25.470 7.955 1.00 89.19 255 ASN A N 1
ATOM 2112 C CA . ASN A 1 255 ? -10.742 26.809 7.619 1.00 89.19 255 ASN A CA 1
ATOM 2113 C C . ASN A 1 255 ? -9.490 26.770 6.715 1.00 89.19 255 ASN A C 1
ATOM 2115 O O . ASN A 1 255 ? -8.554 27.541 6.903 1.00 89.19 255 ASN A O 1
ATOM 2119 N N . LEU A 1 256 ? -9.460 25.842 5.752 1.00 94.25 256 LEU A N 1
ATOM 2120 C CA . LEU A 1 256 ? -8.377 25.713 4.775 1.00 94.25 256 LEU A CA 1
ATOM 2121 C C . LEU A 1 256 ? -8.757 26.420 3.475 1.00 94.25 256 LEU A C 1
ATOM 2123 O O . LEU A 1 256 ? -9.772 26.084 2.860 1.00 94.25 256 LEU A O 1
ATOM 2127 N N . GLU A 1 257 ? -7.921 27.352 3.030 1.00 93.12 257 GLU A N 1
ATOM 2128 C CA . GLU A 1 257 ? -8.079 28.026 1.740 1.00 93.12 257 GLU A CA 1
ATOM 2129 C C . GLU A 1 257 ? -7.558 27.159 0.585 1.00 93.12 257 GLU A C 1
ATOM 2131 O O . GLU A 1 257 ? -6.615 26.375 0.743 1.00 93.12 257 GLU A O 1
ATOM 2136 N N . ASN A 1 258 ? -8.175 27.308 -0.589 1.00 94.62 258 ASN A N 1
ATOM 2137 C CA . ASN A 1 258 ? -7.671 26.719 -1.824 1.00 94.62 258 ASN A CA 1
ATOM 2138 C C . ASN A 1 258 ? -6.706 27.699 -2.505 1.00 94.62 258 ASN A C 1
ATOM 2140 O O . ASN A 1 258 ? -7.125 28.554 -3.282 1.00 94.62 258 ASN A O 1
ATOM 2144 N N . ASP A 1 259 ? -5.418 27.561 -2.208 1.00 94.81 259 ASP A N 1
ATOM 2145 C CA . ASP A 1 259 ? -4.325 28.349 -2.793 1.00 94.81 259 ASP A CA 1
ATOM 2146 C C . ASP A 1 259 ? -3.660 27.664 -4.001 1.00 94.81 259 ASP A C 1
ATOM 2148 O O . ASP A 1 259 ? -2.614 28.103 -4.473 1.00 94.81 259 ASP A O 1
ATOM 2152 N N . GLY A 1 260 ? -4.251 26.576 -4.507 1.00 93.81 260 GLY A N 1
ATOM 2153 C CA . GLY A 1 260 ? -3.699 25.806 -5.621 1.00 93.81 260 GLY A CA 1
ATOM 2154 C C . GLY A 1 260 ? -2.566 24.848 -5.242 1.00 93.81 260 GLY A C 1
ATOM 2155 O O . GLY A 1 260 ? -1.998 24.231 -6.138 1.00 93.81 260 GLY A O 1
ATOM 2156 N N . THR A 1 261 ? -2.234 24.695 -3.953 1.00 95.06 261 THR A N 1
ATOM 2157 C CA . THR A 1 261 ? -1.157 23.803 -3.487 1.00 95.06 261 THR A CA 1
ATOM 2158 C C . THR A 1 261 ? -1.688 22.567 -2.764 1.00 95.06 261 THR A C 1
ATOM 2160 O O . THR A 1 261 ? -2.782 22.578 -2.194 1.00 95.06 261 THR A O 1
ATOM 2163 N N . LEU A 1 262 ? -0.883 21.496 -2.744 1.00 94.31 262 LEU A N 1
ATOM 2164 C CA . LEU A 1 262 ? -1.189 20.245 -2.033 1.00 94.31 262 LEU A CA 1
ATOM 2165 C C . LEU A 1 262 ? -2.512 19.607 -2.491 1.00 94.31 262 LEU A C 1
ATOM 2167 O O . LEU A 1 262 ? -3.254 19.044 -1.685 1.00 94.31 262 LEU A O 1
ATOM 2171 N N . LEU A 1 263 ? -2.816 19.700 -3.787 1.00 93.19 263 LEU A N 1
ATOM 2172 C CA . LEU A 1 263 ? -4.048 19.183 -4.385 1.00 93.19 263 LEU A CA 1
ATOM 2173 C C . LEU A 1 263 ? -3.875 17.763 -4.929 1.00 93.19 263 LEU A C 1
ATOM 2175 O O . LEU A 1 263 ? -4.857 17.058 -5.160 1.00 93.19 263 LEU A O 1
ATOM 2179 N N . THR A 1 264 ? -2.639 17.308 -5.102 1.00 83.62 264 THR A N 1
ATOM 2180 C CA . THR A 1 264 ? -2.324 15.971 -5.609 1.00 83.62 264 THR A CA 1
ATOM 2181 C C . THR A 1 264 ? -1.645 15.102 -4.557 1.00 83.62 264 THR A C 1
ATOM 2183 O O . THR A 1 264 ? -1.042 15.588 -3.596 1.00 83.62 264 THR A O 1
ATOM 2186 N N . LEU A 1 265 ? -1.706 13.778 -4.740 1.00 83.12 265 LEU A N 1
ATOM 2187 C CA . LEU A 1 265 ? -0.978 12.844 -3.869 1.00 83.12 265 LEU A CA 1
ATOM 2188 C C . LEU A 1 265 ? 0.532 13.127 -3.850 1.00 83.12 265 LEU A C 1
ATOM 2190 O O . LEU A 1 265 ? 1.150 13.062 -2.790 1.00 83.12 265 LEU A O 1
ATOM 2194 N N . THR A 1 266 ? 1.114 13.436 -5.011 1.00 76.00 266 THR A N 1
ATOM 2195 C CA . THR A 1 266 ? 2.554 13.697 -5.149 1.00 76.00 266 THR A CA 1
ATOM 2196 C C . THR A 1 266 ? 2.973 14.912 -4.324 1.00 76.00 266 THR A C 1
ATOM 2198 O O . THR A 1 266 ? 3.889 14.791 -3.516 1.00 76.00 266 THR A O 1
ATOM 2201 N N . GLU A 1 267 ? 2.262 16.036 -4.448 1.00 82.62 267 GLU A N 1
ATOM 2202 C CA . GLU A 1 267 ? 2.567 17.261 -3.693 1.00 82.62 267 GLU A CA 1
ATOM 2203 C C . GLU A 1 267 ? 2.471 17.034 -2.180 1.00 82.62 267 GLU A C 1
ATOM 2205 O O . GLU A 1 267 ? 3.349 17.456 -1.430 1.00 82.62 267 GLU A O 1
ATOM 2210 N N . VAL A 1 268 ? 1.437 16.316 -1.721 1.00 88.88 268 VAL A N 1
ATOM 2211 C CA . VAL A 1 268 ? 1.279 15.975 -0.298 1.00 88.88 268 VAL A CA 1
ATOM 2212 C C . VAL A 1 268 ? 2.436 15.112 0.206 1.00 88.88 268 VAL A C 1
ATOM 2214 O O . VAL A 1 268 ? 2.929 15.343 1.311 1.00 88.88 268 VAL A O 1
ATOM 2217 N N . ILE A 1 269 ? 2.879 14.120 -0.573 1.00 84.69 269 ILE A N 1
ATOM 2218 C CA . ILE A 1 269 ? 4.024 13.277 -0.206 1.00 84.69 269 ILE A CA 1
ATOM 2219 C C . ILE A 1 269 ? 5.288 14.126 -0.097 1.00 84.69 269 ILE A C 1
ATOM 2221 O O . ILE A 1 269 ? 5.972 14.057 0.921 1.00 84.69 269 ILE A O 1
ATOM 2225 N N . GLU A 1 270 ? 5.597 14.913 -1.125 1.00 80.00 270 GLU A N 1
ATOM 2226 C CA . GLU A 1 270 ? 6.810 15.734 -1.178 1.00 80.00 270 GLU A CA 1
ATOM 2227 C C . GLU A 1 270 ? 6.860 16.730 -0.019 1.00 80.00 270 GLU A C 1
ATOM 2229 O O . GLU A 1 270 ? 7.863 16.799 0.694 1.00 80.00 270 GLU A O 1
ATOM 2234 N N . TYR A 1 271 ? 5.746 17.415 0.240 1.00 90.06 271 TYR A N 1
ATOM 2235 C CA . TYR A 1 271 ? 5.616 18.347 1.354 1.00 90.06 271 TYR A CA 1
ATOM 2236 C C . TYR A 1 271 ? 5.852 17.672 2.711 1.00 90.06 271 TYR A C 1
ATOM 2238 O O . TYR A 1 271 ? 6.694 18.124 3.489 1.00 90.06 271 TYR A O 1
ATOM 2246 N N . ARG A 1 272 ? 5.181 16.541 2.978 1.00 91.81 272 ARG A N 1
ATOM 2247 C CA . ARG A 1 272 ? 5.358 15.784 4.231 1.00 91.81 272 ARG A CA 1
ATOM 2248 C C . ARG A 1 272 ? 6.791 15.277 4.387 1.00 91.81 272 ARG A C 1
ATOM 2250 O O . ARG A 1 272 ? 7.336 15.324 5.483 1.00 91.81 272 ARG A O 1
ATOM 2257 N N . VAL A 1 273 ? 7.410 14.788 3.312 1.00 88.06 273 VAL A N 1
ATOM 2258 C CA . VAL A 1 273 ? 8.790 14.275 3.337 1.00 88.06 273 VAL A CA 1
ATOM 2259 C C . VAL A 1 273 ? 9.788 15.374 3.675 1.00 88.06 273 VAL A C 1
ATOM 2261 O O . VAL A 1 273 ? 10.675 15.136 4.493 1.00 88.06 273 VAL A O 1
ATOM 2264 N N . ASN A 1 274 ? 9.657 16.549 3.063 1.00 87.88 274 ASN A N 1
ATOM 2265 C CA . ASN A 1 274 ? 10.551 17.674 3.326 1.00 87.88 274 ASN A CA 1
ATOM 2266 C C . ASN A 1 274 ? 10.423 18.139 4.779 1.00 87.88 274 ASN A C 1
ATOM 2268 O O . ASN A 1 274 ? 11.424 18.184 5.488 1.00 87.88 274 ASN A O 1
ATOM 2272 N N . LEU A 1 275 ? 9.191 18.322 5.256 1.00 91.88 275 LEU A N 1
ATOM 2273 C CA . LEU A 1 275 ? 8.914 18.716 6.637 1.00 91.88 275 LEU A CA 1
ATOM 2274 C C . LEU A 1 275 ? 9.475 17.708 7.656 1.00 91.88 275 LEU A C 1
ATOM 2276 O O . LEU A 1 275 ? 10.122 18.091 8.625 1.00 91.88 275 LEU A O 1
ATOM 2280 N N . LEU A 1 276 ? 9.313 16.404 7.414 1.00 90.88 276 LEU A N 1
ATOM 2281 C CA . LEU A 1 276 ? 9.878 15.374 8.294 1.00 90.88 276 LEU A CA 1
ATOM 2282 C C . LEU A 1 276 ? 11.413 15.329 8.262 1.00 90.88 276 LEU A C 1
ATOM 2284 O O . LEU A 1 276 ? 12.032 14.973 9.262 1.00 90.88 276 LEU A O 1
ATOM 2288 N N . ARG A 1 277 ? 12.049 15.657 7.131 1.00 87.56 277 ARG A N 1
ATOM 2289 C CA . ARG A 1 277 ? 13.518 15.720 7.039 1.00 87.56 277 ARG A CA 1
ATOM 2290 C C . ARG A 1 277 ? 14.091 16.895 7.829 1.00 87.56 277 ARG A C 1
ATOM 2292 O O . ARG A 1 277 ? 15.174 16.749 8.381 1.00 87.56 277 ARG A O 1
ATOM 2299 N N . GLU A 1 278 ? 13.362 18.003 7.911 1.00 91.69 278 GLU A N 1
ATOM 2300 C CA . GLU A 1 278 ? 13.754 19.202 8.662 1.00 91.69 278 GLU A CA 1
ATOM 2301 C C . GLU A 1 278 ? 13.606 19.043 10.186 1.00 91.69 278 GLU A C 1
ATOM 2303 O O . GLU A 1 278 ? 14.319 19.694 10.940 1.00 91.69 278 GLU A O 1
ATOM 2308 N N . MET A 1 279 ? 12.712 18.165 10.661 1.00 88.62 279 MET A N 1
ATOM 2309 C CA . MET A 1 279 ? 12.412 17.998 12.095 1.00 88.62 279 MET A CA 1
ATOM 2310 C C . MET A 1 279 ? 13.535 17.354 12.929 1.00 88.62 279 MET A C 1
ATOM 2312 O O . MET A 1 279 ? 13.480 17.417 14.153 1.00 88.62 279 MET A O 1
ATOM 2316 N N . GLU A 1 280 ? 14.510 16.695 12.296 1.00 82.56 280 GLU A N 1
ATOM 2317 C CA . GLU A 1 280 ? 15.685 16.051 12.919 1.00 82.56 280 GLU A CA 1
ATOM 2318 C C . GLU A 1 280 ? 15.434 15.166 14.174 1.00 82.56 280 GLU A C 1
ATOM 2320 O O . GLU A 1 280 ? 16.380 14.824 14.886 1.00 82.56 280 GLU A O 1
ATOM 2325 N N . CYS A 1 281 ? 14.202 14.697 14.416 1.00 85.81 281 CYS A N 1
ATOM 2326 C CA . CYS A 1 281 ? 13.828 13.861 15.566 1.00 85.81 281 CYS A CA 1
ATOM 2327 C C . CYS A 1 281 ? 13.640 12.370 15.218 1.00 85.81 281 CYS A C 1
ATOM 2329 O O . CYS A 1 281 ? 13.493 11.982 14.052 1.00 85.81 281 CYS A O 1
ATOM 2331 N N . ASP A 1 282 ? 13.642 11.506 16.237 1.00 84.75 282 ASP A N 1
ATOM 2332 C CA . ASP A 1 282 ? 13.523 10.054 16.056 1.00 84.75 282 ASP A CA 1
ATOM 2333 C C . ASP A 1 282 ? 12.147 9.633 15.532 1.00 84.75 282 ASP A C 1
ATOM 2335 O O . ASP A 1 282 ? 12.056 8.734 14.691 1.00 84.75 282 ASP A O 1
ATOM 2339 N N . GLU A 1 283 ? 11.083 10.315 15.948 1.00 83.81 283 GLU A N 1
ATOM 2340 C CA . GLU A 1 283 ? 9.719 10.113 15.463 1.00 83.81 283 GLU A CA 1
ATOM 2341 C C . GLU A 1 283 ? 9.628 10.404 13.962 1.00 83.81 283 GLU A C 1
ATOM 2343 O O . GLU A 1 283 ? 9.074 9.604 13.202 1.00 83.81 283 GLU A O 1
ATOM 2348 N N . ALA A 1 284 ? 10.245 11.497 13.501 1.00 87.88 284 ALA A N 1
ATOM 2349 C CA . ALA A 1 284 ? 10.284 11.838 12.084 1.00 87.88 284 ALA A CA 1
ATOM 2350 C C . ALA A 1 284 ? 11.091 10.810 11.277 1.00 87.88 284 ALA A C 1
ATOM 2352 O O . ALA A 1 284 ? 10.648 10.370 10.212 1.00 87.88 284 ALA A O 1
ATOM 2353 N N . ARG A 1 285 ? 12.231 10.336 11.804 1.00 85.19 285 ARG A N 1
ATOM 2354 C CA . ARG A 1 285 ? 13.021 9.256 11.182 1.00 85.19 285 ARG A CA 1
ATOM 2355 C C . ARG A 1 285 ? 12.225 7.953 11.081 1.00 85.19 285 ARG A C 1
ATOM 2357 O O . ARG A 1 285 ? 12.254 7.312 10.029 1.00 85.19 285 ARG A O 1
ATOM 2364 N N . LYS A 1 286 ? 11.510 7.552 12.140 1.00 82.50 286 LYS A N 1
ATOM 2365 C CA . LYS A 1 286 ? 10.618 6.377 12.134 1.00 82.50 286 LYS A CA 1
ATOM 2366 C C . LYS A 1 286 ? 9.513 6.537 11.097 1.00 82.50 286 LYS A C 1
ATOM 2368 O O . LYS A 1 286 ? 9.327 5.657 10.256 1.00 82.50 286 LYS A O 1
ATOM 2373 N N . LYS A 1 287 ? 8.855 7.697 11.064 1.00 84.19 287 LYS A N 1
ATOM 2374 C CA . LYS A 1 287 ? 7.806 7.980 10.085 1.00 84.19 287 LYS A CA 1
ATOM 2375 C C . LYS A 1 287 ? 8.335 7.939 8.653 1.00 84.19 287 LYS A C 1
ATOM 2377 O O . LYS A 1 287 ? 7.733 7.276 7.813 1.00 84.19 287 LYS A O 1
ATOM 2382 N N . LEU A 1 288 ? 9.500 8.525 8.369 1.00 83.38 288 LEU A N 1
ATOM 2383 C CA . LEU A 1 288 ? 10.150 8.446 7.053 1.00 83.38 288 LEU A CA 1
ATOM 2384 C C . LEU A 1 288 ? 10.464 7.001 6.633 1.00 83.38 288 LEU A C 1
ATOM 2386 O O . LEU A 1 288 ? 10.335 6.673 5.453 1.00 83.38 288 LEU A O 1
ATOM 2390 N N . LYS A 1 289 ? 10.804 6.098 7.565 1.00 78.19 289 LYS A N 1
ATOM 2391 C CA . LYS A 1 289 ? 10.992 4.670 7.240 1.00 78.19 289 LYS A CA 1
ATOM 2392 C C . LYS A 1 289 ? 9.713 4.025 6.705 1.00 78.19 289 LYS A C 1
ATOM 2394 O O . LYS A 1 289 ? 9.811 3.120 5.873 1.00 78.19 289 LYS A O 1
ATOM 2399 N N . THR A 1 290 ? 8.525 4.505 7.079 1.00 73.38 290 THR A N 1
ATOM 2400 C CA . THR A 1 290 ? 7.253 3.960 6.567 1.00 73.38 290 THR A CA 1
ATOM 2401 C C . THR A 1 290 ? 7.081 4.147 5.053 1.00 73.38 290 THR A C 1
ATOM 2403 O O . THR A 1 290 ? 6.468 3.289 4.421 1.00 73.38 290 THR A O 1
ATOM 2406 N N . LEU A 1 291 ? 7.712 5.161 4.433 1.00 69.19 291 LEU A N 1
ATOM 2407 C CA . LEU A 1 291 ? 7.767 5.318 2.963 1.00 69.19 291 LEU A CA 1
ATOM 2408 C C . LEU A 1 291 ? 8.386 4.106 2.265 1.00 69.19 291 LEU A C 1
ATOM 2410 O O . LEU A 1 291 ? 8.070 3.807 1.117 1.00 69.19 291 LEU A O 1
ATOM 2414 N N . SER A 1 292 ? 9.312 3.434 2.949 1.00 55.59 292 SER A N 1
ATOM 2415 C CA . SER A 1 292 ? 10.059 2.301 2.410 1.00 55.59 292 SER A CA 1
ATOM 2416 C C . SER A 1 292 ? 9.360 0.957 2.627 1.00 55.59 292 SER A C 1
ATOM 2418 O O . SER A 1 292 ? 9.840 -0.064 2.119 1.00 55.59 292 SER A O 1
ATOM 2420 N N . ARG A 1 293 ? 8.226 0.928 3.351 1.00 59.22 293 ARG A N 1
ATOM 2421 C CA . ARG A 1 293 ? 7.476 -0.303 3.631 1.00 59.22 293 ARG A CA 1
ATOM 2422 C C . ARG A 1 293 ? 6.771 -0.777 2.360 1.00 59.22 293 ARG A C 1
ATOM 2424 O O . ARG A 1 293 ? 5.607 -0.496 2.103 1.00 59.22 293 ARG A O 1
ATOM 2431 N N . LYS A 1 294 ? 7.519 -1.521 1.550 1.00 58.22 294 LYS A N 1
ATOM 2432 C CA . LYS A 1 294 ? 7.041 -2.169 0.330 1.00 58.22 294 LYS A CA 1
ATOM 2433 C C . LYS A 1 294 ? 5.932 -3.162 0.672 1.00 58.22 294 LYS A C 1
ATOM 2435 O O . LYS A 1 294 ? 6.202 -4.189 1.296 1.00 58.22 294 LYS A O 1
ATOM 2440 N N . VAL A 1 295 ? 4.713 -2.903 0.202 1.00 63.69 295 VAL A N 1
ATOM 2441 C CA . VAL A 1 295 ? 3.671 -3.935 0.120 1.00 63.69 295 VAL A CA 1
ATOM 2442 C C . VAL A 1 295 ? 4.075 -4.881 -1.006 1.00 63.69 295 VAL A C 1
ATOM 2444 O O . VAL A 1 295 ? 3.889 -4.573 -2.185 1.00 63.69 295 VAL A O 1
ATOM 2447 N N . ARG A 1 296 ? 4.718 -5.996 -0.648 1.00 67.69 296 ARG A N 1
ATOM 2448 C CA . ARG A 1 296 ? 5.093 -7.026 -1.619 1.00 67.69 296 ARG A CA 1
ATOM 2449 C C . ARG A 1 296 ? 3.897 -7.919 -1.888 1.00 67.69 296 ARG A C 1
ATOM 2451 O O . ARG A 1 296 ? 3.396 -8.571 -0.980 1.00 67.69 296 ARG A O 1
ATOM 2458 N N . VAL A 1 297 ? 3.485 -7.955 -3.146 1.00 80.94 297 VAL A N 1
ATOM 2459 C CA . VAL A 1 297 ? 2.428 -8.853 -3.626 1.00 80.94 297 VAL A CA 1
ATOM 2460 C C . VAL A 1 297 ? 2.995 -10.245 -3.876 1.00 80.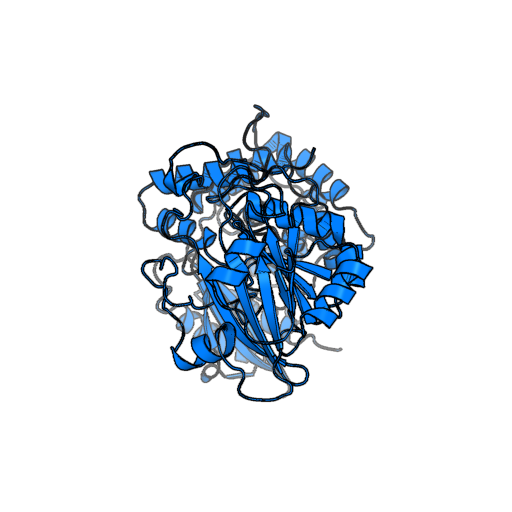94 297 VAL A C 1
ATOM 2462 O O . VAL A 1 297 ? 2.354 -11.251 -3.591 1.00 80.94 297 VAL A O 1
ATOM 2465 N N . LEU A 1 298 ? 4.225 -10.304 -4.390 1.00 82.31 298 LEU A N 1
ATOM 2466 C CA . LEU A 1 298 ? 4.927 -11.554 -4.645 1.00 82.31 298 LEU A CA 1
ATOM 2467 C C . LEU A 1 298 ? 5.837 -11.901 -3.454 1.00 82.31 298 LEU A C 1
ATOM 2469 O O . LEU A 1 298 ? 6.555 -11.026 -2.959 1.00 82.31 298 LEU A O 1
ATOM 2473 N N . PRO A 1 299 ? 5.905 -13.178 -3.030 1.00 82.81 299 PRO A N 1
ATOM 2474 C CA . PRO A 1 299 ? 6.821 -13.613 -1.970 1.00 82.81 299 PRO A CA 1
ATOM 2475 C C . PRO A 1 299 ? 8.298 -13.590 -2.415 1.00 82.81 299 PRO A C 1
ATOM 2477 O O . PRO A 1 299 ? 9.211 -13.817 -1.624 1.00 82.81 299 PRO A O 1
ATOM 2480 N N . TYR A 1 300 ? 8.552 -13.300 -3.691 1.00 88.25 300 TYR A N 1
ATOM 2481 C CA . TYR A 1 300 ? 9.860 -13.195 -4.325 1.00 88.25 300 TYR A CA 1
ATOM 2482 C C . TYR A 1 300 ? 9.925 -11.942 -5.211 1.00 88.25 300 TYR A C 1
ATOM 2484 O O . TYR A 1 300 ? 8.905 -11.347 -5.549 1.00 88.25 300 TYR A O 1
ATOM 2492 N N . LYS A 1 301 ? 11.133 -11.548 -5.635 1.00 91.69 301 LYS A N 1
ATOM 2493 C CA . LYS A 1 301 ? 11.297 -10.461 -6.614 1.00 91.69 301 LYS A CA 1
ATOM 2494 C C . LYS A 1 301 ? 10.586 -10.814 -7.920 1.00 91.69 301 LYS A C 1
ATOM 2496 O O . LYS A 1 301 ? 10.787 -11.918 -8.427 1.00 91.69 301 LYS A O 1
ATOM 2501 N N . ALA A 1 302 ? 9.844 -9.868 -8.492 1.00 94.44 302 ALA A N 1
ATOM 2502 C CA . ALA A 1 302 ? 9.219 -10.028 -9.803 1.00 94.44 302 ALA A CA 1
ATOM 2503 C C . ALA A 1 302 ? 10.255 -10.375 -10.887 1.00 94.44 302 ALA A C 1
ATOM 2505 O O . ALA A 1 302 ? 9.979 -11.205 -11.757 1.00 94.44 302 ALA A O 1
ATOM 2506 N N . TYR A 1 303 ? 11.463 -9.804 -10.780 1.00 95.75 303 TYR A N 1
ATOM 2507 C CA . TYR A 1 303 ? 12.595 -10.124 -11.646 1.00 95.75 303 TYR A CA 1
ATOM 2508 C C . TYR A 1 303 ? 13.941 -10.057 -10.911 1.00 95.75 303 TYR A C 1
ATOM 2510 O O . TYR A 1 303 ? 14.140 -9.248 -10.000 1.00 95.75 303 TYR A O 1
ATOM 2518 N N . ARG A 1 304 ? 14.884 -10.925 -11.292 1.00 92.00 304 ARG A N 1
ATOM 2519 C CA . ARG A 1 304 ? 16.215 -11.021 -10.668 1.00 92.00 304 ARG A CA 1
ATOM 2520 C C . ARG A 1 304 ? 17.280 -10.351 -11.531 1.00 92.00 304 ARG A C 1
ATOM 2522 O O . ARG A 1 304 ? 17.157 -10.276 -12.747 1.00 92.00 304 ARG A O 1
ATOM 2529 N N . THR A 1 305 ? 18.354 -9.898 -10.891 1.00 89.75 305 THR A N 1
ATOM 2530 C CA . THR A 1 305 ? 19.530 -9.380 -11.597 1.00 89.75 305 THR A CA 1
ATOM 2531 C C . THR A 1 305 ? 20.178 -10.484 -12.433 1.00 89.75 305 THR A C 1
ATOM 2533 O O . THR A 1 305 ? 20.349 -11.608 -11.960 1.00 89.75 305 THR A O 1
ATOM 2536 N N . ILE A 1 306 ? 20.557 -10.144 -13.664 1.00 92.38 306 ILE A N 1
ATOM 2537 C CA . ILE A 1 306 ? 21.273 -11.021 -14.595 1.00 92.38 306 ILE A CA 1
ATOM 2538 C C . ILE A 1 306 ? 22.782 -10.801 -14.425 1.00 92.38 306 ILE A C 1
ATOM 2540 O O . ILE A 1 306 ? 23.219 -9.670 -14.228 1.00 92.38 306 ILE A O 1
ATOM 2544 N N . GLN A 1 307 ? 23.581 -11.865 -14.503 1.00 93.81 307 GLN A N 1
ATOM 2545 C CA . GLN A 1 307 ? 25.044 -11.765 -14.443 1.00 93.81 307 GLN A CA 1
ATOM 2546 C C . GLN A 1 307 ? 25.628 -11.217 -15.747 1.00 93.81 307 GLN A C 1
ATOM 2548 O O . GLN A 1 307 ? 24.999 -11.287 -16.799 1.00 93.81 307 GLN A O 1
ATOM 2553 N N . HIS A 1 308 ? 26.848 -10.698 -15.699 1.00 95.56 308 HIS A N 1
ATOM 2554 C CA . HIS A 1 308 ? 27.481 -10.098 -16.870 1.00 95.56 308 HIS A CA 1
ATOM 2555 C C . HIS A 1 308 ? 28.353 -11.093 -17.630 1.00 95.56 308 HIS A C 1
ATOM 2557 O O . HIS A 1 308 ? 28.996 -11.935 -17.015 1.00 95.56 308 HIS A O 1
ATOM 2563 N N . ILE A 1 309 ? 28.453 -10.990 -18.950 1.00 94.44 309 ILE A N 1
ATOM 2564 C CA . ILE A 1 309 ? 29.559 -11.643 -19.664 1.00 94.44 309 ILE A CA 1
ATOM 2565 C C . ILE A 1 309 ? 30.877 -10.897 -19.389 1.00 94.44 309 ILE A C 1
ATOM 2567 O O . ILE A 1 309 ? 30.876 -9.697 -19.100 1.00 94.44 309 ILE A O 1
ATOM 2571 N N . LYS A 1 310 ? 32.017 -11.584 -19.503 1.00 90.12 310 LYS A N 1
ATOM 2572 C CA . LYS A 1 310 ? 33.341 -10.953 -19.425 1.00 90.12 310 LYS A CA 1
ATOM 2573 C C . LYS A 1 310 ? 33.484 -9.869 -20.496 1.00 90.12 310 LYS A C 1
ATOM 2575 O O . LYS A 1 310 ? 33.112 -10.088 -21.646 1.00 90.12 310 LYS A O 1
ATOM 2580 N N . GLY A 1 311 ? 34.047 -8.725 -20.105 1.00 85.69 311 GLY A N 1
ATOM 2581 C CA . GLY A 1 311 ? 34.195 -7.535 -20.953 1.00 85.69 311 GLY A CA 1
ATOM 2582 C C . GLY A 1 311 ? 33.037 -6.538 -20.842 1.00 85.69 311 GLY A C 1
ATOM 2583 O O . GLY A 1 311 ? 33.164 -5.411 -21.307 1.00 85.69 311 GLY A O 1
ATOM 2584 N N . SER A 1 312 ? 31.930 -6.915 -20.196 1.00 93.31 312 SER A N 1
ATOM 2585 C CA . SER A 1 312 ? 30.886 -5.965 -19.807 1.00 93.31 312 SER A CA 1
ATOM 2586 C C . SER A 1 312 ? 31.368 -5.051 -18.682 1.00 93.31 312 SER A C 1
ATOM 2588 O O . SER A 1 312 ? 32.081 -5.498 -17.781 1.00 93.31 312 SER A O 1
ATOM 2590 N N . ARG A 1 313 ? 30.859 -3.814 -18.650 1.00 90.69 313 ARG A N 1
ATOM 2591 C CA . ARG A 1 313 ? 30.907 -2.976 -17.445 1.00 90.69 313 ARG A CA 1
ATOM 2592 C C . ARG A 1 313 ? 30.232 -3.696 -16.275 1.00 90.69 313 ARG A C 1
ATOM 2594 O O . ARG A 1 313 ? 29.169 -4.286 -16.476 1.00 90.69 313 ARG A O 1
ATOM 2601 N N . LEU A 1 314 ? 30.836 -3.637 -15.090 1.00 86.69 314 LEU A N 1
ATOM 2602 C CA . LEU A 1 314 ? 30.287 -4.163 -13.838 1.00 86.69 314 LEU A CA 1
ATOM 2603 C C . LEU A 1 314 ? 29.985 -3.004 -12.887 1.00 86.69 314 LEU A C 1
ATOM 2605 O O . LEU A 1 314 ? 30.848 -2.153 -12.672 1.00 86.69 314 LEU A O 1
ATOM 2609 N N . GLY A 1 315 ? 28.796 -2.991 -12.287 1.00 76.94 315 GLY A N 1
ATOM 2610 C CA . GLY A 1 315 ? 28.530 -2.173 -11.108 1.00 76.94 315 GLY A CA 1
ATOM 2611 C C . GLY A 1 315 ? 29.226 -2.716 -9.843 1.00 76.94 315 GLY A C 1
ATOM 2612 O O . GLY A 1 315 ? 29.694 -3.857 -9.831 1.00 76.94 315 GLY A O 1
ATOM 2613 N N . PRO A 1 316 ? 29.241 -1.955 -8.730 1.00 72.25 316 PRO A N 1
ATOM 2614 C CA . PRO A 1 316 ? 30.015 -2.288 -7.521 1.00 72.25 316 PRO A CA 1
ATOM 2615 C C . PRO A 1 316 ? 29.686 -3.640 -6.868 1.00 72.25 316 PRO A C 1
ATOM 2617 O O . PRO A 1 316 ? 30.523 -4.227 -6.190 1.00 72.25 316 PRO A O 1
ATOM 2620 N N . SER A 1 317 ? 28.457 -4.133 -7.047 1.00 76.12 317 SER A N 1
ATOM 2621 C CA . SER A 1 317 ? 27.979 -5.406 -6.482 1.00 76.12 317 SER A CA 1
ATOM 2622 C C . SER A 1 317 ? 27.692 -6.474 -7.543 1.00 76.12 317 SER A C 1
ATOM 2624 O O . SER A 1 317 ? 27.261 -7.583 -7.215 1.00 76.12 317 SER A O 1
ATOM 2626 N N . GLU A 1 318 ? 27.923 -6.158 -8.818 1.00 84.88 318 GLU A N 1
ATOM 2627 C CA . GLU A 1 318 ? 27.639 -7.056 -9.930 1.00 84.88 318 GLU A CA 1
ATOM 2628 C C . GLU A 1 318 ? 28.819 -7.993 -10.197 1.00 84.88 318 GLU A C 1
ATOM 2630 O O . GLU A 1 318 ? 29.975 -7.706 -9.892 1.00 84.88 318 GLU A O 1
ATOM 2635 N N . ARG A 1 319 ? 28.518 -9.171 -10.748 1.00 87.75 319 ARG A N 1
ATOM 2636 C CA . ARG A 1 319 ? 29.517 -10.208 -11.018 1.00 87.75 319 ARG A CA 1
ATOM 2637 C C . ARG A 1 319 ? 29.386 -10.719 -12.440 1.00 87.75 319 ARG A C 1
ATOM 2639 O O . ARG A 1 319 ? 28.282 -10.802 -12.990 1.00 87.75 319 ARG A O 1
ATOM 2646 N N . SER A 1 320 ? 30.525 -11.112 -13.000 1.00 93.62 320 SER A N 1
ATOM 2647 C CA . SER A 1 320 ? 30.550 -11.866 -14.248 1.00 93.62 320 SER A CA 1
ATOM 2648 C C . SER A 1 320 ? 29.980 -13.273 -14.047 1.00 93.62 320 SER A C 1
ATOM 2650 O O . SER A 1 320 ? 30.061 -13.850 -12.960 1.00 93.62 320 SER A O 1
ATOM 2652 N N . ILE A 1 321 ? 29.396 -13.818 -15.105 1.00 95.38 321 ILE A N 1
ATOM 2653 C CA . ILE A 1 321 ? 28.962 -15.203 -15.200 1.00 95.38 321 ILE A CA 1
ATOM 2654 C C . ILE A 1 321 ? 30.182 -16.132 -15.256 1.00 95.38 321 ILE A C 1
ATOM 2656 O O . ILE A 1 321 ? 31.278 -15.729 -15.652 1.00 95.38 321 ILE A O 1
ATOM 2660 N N . ASP A 1 322 ? 29.982 -17.390 -14.862 1.00 94.81 322 ASP A N 1
ATOM 2661 C CA . ASP A 1 322 ? 30.984 -18.443 -15.019 1.00 94.81 322 ASP A CA 1
ATOM 2662 C C . ASP A 1 322 ? 31.477 -18.551 -16.474 1.00 94.81 322 ASP A C 1
ATOM 2664 O O . ASP A 1 322 ? 30.693 -18.465 -17.423 1.00 94.81 322 ASP A O 1
ATOM 2668 N N . ILE A 1 323 ? 32.781 -18.781 -16.649 1.00 93.38 323 ILE A N 1
ATOM 2669 C CA . ILE A 1 323 ? 33.412 -18.785 -17.973 1.00 93.38 323 ILE A CA 1
ATOM 2670 C C . ILE A 1 323 ? 32.875 -19.901 -18.872 1.00 93.38 323 ILE A C 1
ATOM 2672 O O . ILE A 1 323 ? 32.695 -19.680 -20.068 1.00 93.38 323 ILE A O 1
ATOM 2676 N N . ASN A 1 324 ? 32.533 -21.064 -18.309 1.00 94.50 324 ASN A N 1
ATOM 2677 C CA . ASN A 1 324 ? 31.963 -22.157 -19.092 1.00 94.50 324 ASN A CA 1
ATOM 2678 C C . ASN A 1 324 ? 30.544 -21.809 -19.539 1.00 94.50 324 ASN A C 1
ATOM 2680 O O . ASN A 1 324 ? 30.154 -22.122 -20.658 1.00 94.50 324 ASN A O 1
ATOM 2684 N N . LYS A 1 325 ? 29.766 -21.129 -18.690 1.00 96.06 325 LYS A N 1
ATOM 2685 C CA . LYS A 1 325 ? 28.441 -20.624 -19.079 1.00 96.06 325 LYS A CA 1
ATOM 2686 C C . LYS A 1 325 ? 28.528 -19.570 -20.180 1.00 96.06 325 LYS A C 1
ATOM 2688 O O . LYS A 1 325 ? 27.716 -19.612 -21.098 1.00 96.06 325 LYS A O 1
ATOM 2693 N N . GLN A 1 326 ? 29.503 -18.664 -20.124 1.00 96.50 326 GLN A N 1
ATOM 2694 C CA . GLN A 1 326 ? 29.738 -17.720 -21.218 1.00 96.50 326 GLN A CA 1
ATOM 2695 C C . GLN A 1 326 ? 30.115 -18.450 -22.511 1.00 96.50 326 GLN A C 1
ATOM 2697 O O . GLN A 1 326 ? 29.520 -18.169 -23.545 1.00 96.50 326 GLN A O 1
ATOM 2702 N N . HIS A 1 327 ? 31.025 -19.427 -22.446 1.00 96.56 327 HIS A N 1
ATOM 2703 C CA . HIS A 1 327 ? 31.416 -20.240 -23.601 1.00 96.56 327 HIS A CA 1
ATOM 2704 C C . HIS A 1 327 ? 30.207 -20.898 -24.284 1.00 96.56 327 HIS A C 1
ATOM 2706 O O . HIS A 1 327 ? 30.113 -20.881 -25.509 1.00 96.56 327 HIS A O 1
ATOM 2712 N N . ILE A 1 328 ? 29.241 -21.392 -23.498 1.00 96.56 328 ILE A N 1
ATOM 2713 C CA . ILE A 1 328 ? 27.991 -21.969 -24.019 1.00 96.56 328 ILE A CA 1
ATOM 2714 C C . ILE A 1 328 ? 27.176 -20.960 -24.832 1.00 96.56 328 ILE A C 1
ATOM 2716 O O . ILE A 1 328 ? 26.577 -21.312 -25.844 1.00 96.56 328 ILE A O 1
ATOM 2720 N N . LEU A 1 329 ? 27.137 -19.705 -24.389 1.00 96.62 329 LEU A N 1
ATOM 2721 C CA . LEU A 1 329 ? 26.367 -18.653 -25.048 1.00 96.62 329 LEU A CA 1
ATOM 2722 C C . LEU A 1 329 ? 27.055 -18.124 -26.312 1.00 96.62 329 LEU A C 1
ATOM 2724 O O . LEU A 1 329 ? 26.371 -17.719 -27.252 1.00 96.62 329 LEU A O 1
ATOM 2728 N N . THR A 1 330 ? 28.391 -18.102 -26.331 1.00 96.19 330 THR A N 1
ATOM 2729 C CA . THR A 1 330 ? 29.154 -17.334 -27.327 1.00 96.19 330 THR A CA 1
ATOM 2730 C C . THR A 1 330 ? 29.983 -18.167 -28.296 1.00 96.19 330 THR A C 1
ATOM 2732 O O . THR A 1 330 ? 30.379 -17.629 -29.327 1.00 96.19 330 THR A O 1
ATOM 2735 N N . ILE A 1 331 ? 30.289 -19.427 -27.971 1.00 95.38 331 ILE A N 1
ATOM 2736 C CA . ILE A 1 331 ? 31.210 -20.271 -28.749 1.00 95.38 331 ILE A CA 1
ATOM 2737 C C . ILE A 1 331 ? 30.560 -21.606 -29.126 1.00 95.38 331 ILE A C 1
ATOM 2739 O O . ILE A 1 331 ? 30.385 -21.868 -30.312 1.00 95.38 331 ILE A O 1
ATOM 2743 N N . GLU A 1 332 ? 30.170 -22.431 -28.149 1.00 94.75 332 GLU A N 1
ATOM 2744 C CA . GLU A 1 332 ? 29.693 -23.802 -28.408 1.00 94.75 332 GLU A CA 1
ATOM 2745 C C . GLU A 1 332 ? 28.644 -24.267 -27.385 1.00 94.75 332 GLU A C 1
ATOM 2747 O O . GLU A 1 332 ? 28.908 -24.277 -26.181 1.00 94.75 332 GLU A O 1
ATOM 2752 N N . THR A 1 333 ? 27.466 -24.695 -27.854 1.00 89.56 333 THR A N 1
ATOM 2753 C CA . THR A 1 333 ? 26.406 -25.269 -27.010 1.00 89.56 333 THR A CA 1
ATOM 2754 C C . THR A 1 333 ? 26.734 -26.688 -26.545 1.00 89.56 333 THR A C 1
ATOM 2756 O O . THR A 1 333 ? 27.497 -27.411 -27.172 1.00 89.56 333 THR A O 1
ATOM 2759 N N . LYS A 1 334 ? 26.121 -27.132 -25.438 1.00 89.31 334 LYS A N 1
ATOM 2760 C CA . LYS A 1 334 ? 26.385 -28.469 -24.867 1.00 89.31 334 LYS A CA 1
ATOM 2761 C C . LYS A 1 334 ? 25.440 -29.550 -25.372 1.00 89.31 334 LYS A C 1
ATOM 2763 O O . LYS A 1 334 ? 25.707 -30.729 -25.151 1.00 89.31 334 LYS A O 1
ATOM 2768 N N . GLN A 1 335 ? 24.291 -29.170 -25.916 1.00 90.69 335 GLN A N 1
ATOM 2769 C CA . GLN A 1 335 ? 23.256 -30.093 -26.372 1.00 90.69 335 GLN A CA 1
ATOM 2770 C C . GLN A 1 335 ? 22.698 -29.635 -27.723 1.00 90.69 335 GLN A C 1
ATOM 2772 O O . GLN A 1 335 ? 22.567 -28.429 -27.932 1.00 90.69 335 GLN A O 1
ATOM 2777 N N . PRO A 1 336 ? 22.283 -30.557 -28.610 1.00 88.50 336 PRO A N 1
ATOM 2778 C CA . PRO A 1 336 ? 21.676 -30.196 -29.894 1.00 88.50 336 PRO A CA 1
ATOM 2779 C C . PRO A 1 336 ? 20.400 -29.352 -29.765 1.00 88.50 336 PRO A C 1
ATOM 2781 O O . PRO A 1 336 ? 20.091 -28.554 -30.641 1.00 88.50 336 PRO A O 1
ATOM 2784 N N . SER A 1 337 ? 19.658 -29.518 -28.666 1.00 91.69 337 SER A N 1
ATOM 2785 C CA . SER A 1 337 ? 18.433 -28.764 -28.376 1.00 91.69 337 SER A CA 1
ATOM 2786 C C . SER A 1 337 ? 18.682 -27.416 -27.692 1.00 91.69 337 SER A C 1
ATOM 2788 O O . SER A 1 337 ? 17.720 -26.765 -27.286 1.00 91.69 337 SER A O 1
ATOM 2790 N N . ASP A 1 338 ? 19.942 -27.033 -27.473 1.00 96.19 338 ASP A N 1
ATOM 2791 C CA . ASP A 1 338 ? 20.270 -25.722 -26.923 1.00 96.19 338 ASP A CA 1
ATOM 2792 C C . ASP A 1 338 ? 19.992 -24.627 -27.943 1.00 96.19 338 ASP A C 1
ATOM 2794 O O . ASP A 1 338 ? 20.376 -24.717 -29.110 1.00 96.19 338 ASP A O 1
ATOM 2798 N N . LYS A 1 339 ? 19.384 -23.549 -27.463 1.00 97.38 339 LYS A N 1
ATOM 2799 C CA . LYS A 1 339 ? 19.068 -22.387 -28.274 1.00 97.38 339 LYS A CA 1
ATOM 2800 C C . LYS A 1 339 ? 19.499 -21.122 -27.557 1.00 97.38 339 LYS A C 1
ATOM 2802 O O . LYS A 1 339 ? 19.035 -20.829 -26.457 1.00 97.38 339 LYS A O 1
ATOM 2807 N N . VAL A 1 340 ? 20.397 -20.376 -28.184 1.00 98.19 340 VAL A N 1
ATOM 2808 C CA . VAL A 1 340 ? 20.834 -19.062 -27.721 1.00 98.19 340 VAL A CA 1
ATOM 2809 C C . VAL A 1 340 ? 19.938 -18.010 -28.353 1.00 98.19 340 VAL A C 1
ATOM 2811 O O . VAL A 1 340 ? 19.789 -17.953 -29.573 1.00 98.19 340 VAL A O 1
ATOM 2814 N N . VAL A 1 341 ? 19.340 -17.180 -27.509 1.00 98.50 341 VAL A N 1
ATOM 2815 C CA . VAL A 1 341 ? 18.553 -16.011 -27.898 1.00 98.50 341 VAL A CA 1
ATOM 2816 C C . VAL A 1 341 ? 19.308 -14.774 -27.436 1.00 98.50 341 VAL A C 1
ATOM 2818 O O . VAL A 1 341 ? 19.720 -14.704 -26.277 1.00 98.50 341 VAL A O 1
ATOM 2821 N N . ILE A 1 342 ? 19.494 -13.810 -28.336 1.00 98.62 342 ILE A N 1
ATOM 2822 C CA . ILE A 1 342 ? 20.127 -12.528 -28.032 1.00 98.62 342 ILE A CA 1
ATOM 2823 C C . ILE A 1 342 ? 19.148 -11.408 -28.340 1.00 98.62 342 ILE A C 1
ATOM 2825 O O . ILE A 1 342 ? 18.609 -11.332 -29.446 1.00 98.62 342 ILE A O 1
ATOM 2829 N N . GLN A 1 343 ? 18.944 -10.536 -27.364 1.00 98.56 343 GLN A N 1
ATOM 2830 C CA . GLN A 1 343 ? 18.079 -9.372 -27.475 1.00 98.56 343 GLN A CA 1
ATOM 2831 C C . GLN A 1 343 ? 18.833 -8.094 -27.114 1.00 98.56 343 GLN A C 1
ATOM 2833 O O . GLN A 1 343 ? 19.773 -8.129 -26.317 1.00 98.56 343 GLN A O 1
ATOM 2838 N N . GLU A 1 344 ? 18.399 -6.971 -27.682 1.00 98.25 344 GLU A N 1
ATOM 2839 C CA . GLU A 1 344 ? 18.822 -5.642 -27.236 1.00 98.25 344 GLU A CA 1
ATOM 2840 C C . GLU A 1 344 ? 18.513 -5.454 -25.744 1.00 98.25 344 GLU A C 1
ATOM 2842 O O . GLU A 1 344 ? 17.429 -5.807 -25.268 1.00 98.25 344 GLU A O 1
ATOM 2847 N N . LYS A 1 345 ? 19.482 -4.918 -24.995 1.00 97.38 345 LYS A N 1
ATOM 2848 C CA . LYS A 1 345 ? 19.277 -4.491 -23.613 1.00 97.38 345 LYS A CA 1
ATOM 2849 C C . LYS A 1 345 ? 18.834 -3.032 -23.609 1.00 97.38 345 LYS A C 1
ATOM 2851 O O . LYS A 1 345 ? 19.514 -2.180 -24.176 1.00 97.38 345 LYS A O 1
ATOM 2856 N N . LEU A 1 346 ? 17.721 -2.774 -22.935 1.00 97.31 346 LEU A N 1
ATOM 2857 C CA . LEU A 1 346 ? 17.132 -1.449 -22.800 1.00 97.31 346 LEU A CA 1
ATOM 2858 C C . LEU A 1 346 ? 17.339 -0.901 -21.387 1.00 97.31 346 LEU A C 1
ATOM 2860 O O . LEU A 1 346 ? 17.337 -1.670 -20.418 1.00 97.31 346 LEU A O 1
ATOM 2864 N N . ASP A 1 347 ? 17.478 0.421 -21.308 1.00 95.50 347 ASP A N 1
ATOM 2865 C CA . ASP A 1 347 ? 17.853 1.163 -20.108 1.00 95.50 347 ASP A CA 1
ATOM 2866 C C . ASP A 1 347 ? 16.678 1.989 -19.579 1.00 95.50 347 ASP A C 1
ATOM 2868 O O . ASP A 1 347 ? 16.421 3.111 -20.021 1.00 95.50 347 ASP A O 1
ATOM 2872 N N . GLY A 1 348 ? 15.946 1.425 -18.623 1.00 95.12 348 GLY A N 1
ATOM 2873 C CA . GLY A 1 348 ? 14.851 2.104 -17.948 1.00 95.12 348 GLY A CA 1
ATOM 2874 C C . GLY A 1 348 ? 14.592 1.526 -16.561 1.00 95.12 348 GLY A C 1
ATOM 2875 O O . GLY A 1 348 ? 15.505 1.179 -15.802 1.00 95.12 348 GLY A O 1
ATOM 2876 N N . SER A 1 349 ? 13.312 1.447 -16.199 1.00 95.69 349 SER A N 1
ATOM 2877 C CA . SER A 1 349 ? 12.882 0.810 -14.958 1.00 95.69 349 SER A CA 1
ATOM 2878 C C . SER A 1 349 ? 12.306 -0.578 -15.236 1.00 95.69 349 SER A C 1
ATOM 2880 O O . SER A 1 349 ? 11.268 -0.711 -15.878 1.00 95.69 349 SER A O 1
ATOM 2882 N N . CYS A 1 350 ? 12.902 -1.621 -14.659 1.00 97.31 350 CYS A N 1
ATOM 2883 C CA . CYS A 1 350 ? 12.312 -2.959 -14.677 1.00 97.31 350 CYS A CA 1
ATOM 2884 C C . CYS A 1 350 ? 10.996 -2.990 -13.874 1.00 97.31 350 CYS A C 1
ATOM 2886 O O . CYS A 1 350 ? 10.974 -2.746 -12.656 1.00 97.31 350 CYS A O 1
ATOM 2888 N N . VAL A 1 351 ? 9.903 -3.320 -14.563 1.00 98.25 351 VAL A N 1
ATOM 2889 C CA . VAL A 1 351 ? 8.536 -3.357 -14.029 1.00 98.25 351 VAL A CA 1
ATOM 2890 C C . VAL A 1 351 ? 7.828 -4.665 -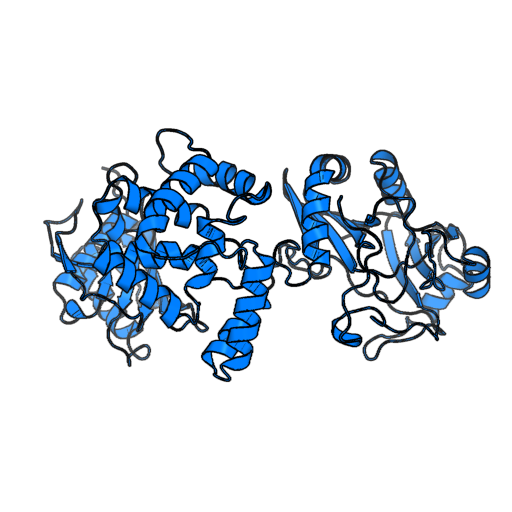14.381 1.00 98.25 351 VAL A C 1
ATOM 2892 O O . VAL A 1 351 ? 8.298 -5.460 -15.197 1.00 98.25 351 VAL A O 1
ATOM 2895 N N . CYS A 1 352 ? 6.695 -4.912 -13.732 1.00 98.00 352 CYS A N 1
ATOM 2896 C CA . CYS A 1 352 ? 5.943 -6.152 -13.847 1.00 98.00 352 CYS A CA 1
ATOM 2897 C C . CYS A 1 352 ? 4.433 -5.891 -13.823 1.00 98.00 352 CYS A C 1
ATOM 2899 O O . CYS A 1 352 ? 3.953 -5.108 -13.009 1.00 98.00 352 CYS A O 1
ATOM 2901 N N . ALA A 1 353 ? 3.682 -6.579 -14.681 1.00 98.31 353 ALA A N 1
ATOM 2902 C CA . ALA A 1 353 ? 2.229 -6.699 -14.605 1.00 98.31 353 ALA A CA 1
ATOM 2903 C C . ALA A 1 353 ? 1.889 -8.133 -14.178 1.00 98.31 353 ALA A C 1
ATOM 2905 O O . ALA A 1 353 ? 2.268 -9.086 -14.857 1.00 98.31 353 ALA A O 1
ATOM 2906 N N . TYR A 1 354 ? 1.223 -8.294 -13.037 1.00 97.81 354 TYR A N 1
ATOM 2907 C CA . TYR A 1 354 ? 0.881 -9.590 -12.446 1.00 97.81 354 TYR A CA 1
ATOM 2908 C C . TYR A 1 354 ? -0.629 -9.800 -12.461 1.00 97.81 354 TYR A C 1
ATOM 2910 O O . TYR A 1 354 ? -1.363 -8.923 -12.011 1.00 97.81 354 TYR A O 1
ATOM 2918 N N . ARG A 1 355 ? -1.098 -10.954 -12.948 1.00 96.06 355 ARG A N 1
ATOM 2919 C CA . ARG A 1 355 ? -2.527 -11.275 -12.941 1.00 96.06 355 ARG A CA 1
ATOM 2920 C C . ARG A 1 355 ? -2.914 -11.996 -11.652 1.00 96.06 355 ARG A C 1
ATOM 2922 O O . ARG A 1 355 ? -2.514 -13.139 -11.437 1.00 96.06 355 ARG A O 1
ATOM 2929 N N . GLN A 1 356 ? -3.741 -11.356 -10.830 1.00 88.06 356 GLN A N 1
ATOM 2930 C CA . GLN A 1 356 ? -4.320 -11.938 -9.620 1.00 88.06 356 GLN A CA 1
ATOM 2931 C C . GLN A 1 356 ? -5.827 -12.121 -9.815 1.00 88.06 356 GLN A C 1
ATOM 2933 O O . GLN A 1 356 ? -6.596 -11.175 -9.689 1.00 88.06 356 GLN A O 1
ATOM 2938 N N . GLY A 1 357 ? -6.253 -13.343 -10.147 1.00 85.56 357 GLY A N 1
ATOM 2939 C CA . GLY A 1 357 ? -7.641 -13.593 -10.542 1.00 85.56 357 GLY A CA 1
ATOM 2940 C C . GLY A 1 357 ? -7.999 -12.798 -11.801 1.00 85.56 357 GLY A C 1
ATOM 2941 O O . GLY A 1 357 ? -7.394 -13.011 -12.857 1.00 85.56 357 GLY A O 1
ATOM 2942 N N . ASP A 1 358 ? -8.943 -11.870 -11.664 1.00 82.50 358 ASP A N 1
ATOM 2943 C CA . ASP A 1 358 ? -9.405 -10.984 -12.742 1.00 82.50 358 ASP A CA 1
ATOM 2944 C C . ASP A 1 358 ? -8.777 -9.583 -12.695 1.00 82.50 358 ASP A C 1
ATOM 2946 O O . ASP A 1 358 ? -9.067 -8.742 -13.545 1.00 82.50 358 ASP A O 1
ATOM 2950 N N . ASP A 1 359 ? -7.874 -9.341 -11.744 1.00 82.44 359 ASP A N 1
ATOM 2951 C CA . ASP A 1 359 ? -7.156 -8.080 -11.607 1.00 82.44 359 ASP A CA 1
ATOM 2952 C C . ASP A 1 359 ? -5.749 -8.159 -12.212 1.00 82.44 359 ASP A C 1
ATOM 2954 O O . ASP A 1 359 ? -5.077 -9.196 -12.175 1.00 82.44 359 ASP A O 1
ATOM 2958 N N . ILE A 1 360 ? -5.268 -7.022 -12.725 1.00 93.12 360 ILE A N 1
ATOM 2959 C CA . ILE A 1 360 ? -3.874 -6.833 -13.135 1.00 93.12 360 ILE A CA 1
ATOM 2960 C C . ILE A 1 360 ? -3.210 -5.845 -12.181 1.00 93.12 360 ILE A C 1
ATOM 2962 O O . ILE A 1 360 ? -3.551 -4.663 -12.141 1.00 93.12 360 ILE A O 1
ATOM 2966 N N . LEU A 1 361 ? -2.221 -6.328 -11.436 1.00 91.75 361 LEU A N 1
ATOM 2967 C CA . LEU A 1 361 ? -1.440 -5.536 -10.498 1.00 91.75 361 LEU A CA 1
ATOM 2968 C C . LEU A 1 361 ? -0.142 -5.058 -11.146 1.00 91.75 361 LEU A C 1
ATOM 2970 O O . LEU A 1 361 ? 0.667 -5.855 -11.626 1.00 91.75 361 LEU A O 1
ATOM 2974 N N . ALA A 1 362 ? 0.079 -3.746 -11.112 1.00 95.69 362 ALA A N 1
ATOM 2975 C CA . ALA A 1 362 ? 1.325 -3.124 -11.532 1.00 95.69 362 ALA A CA 1
ATOM 2976 C C . ALA A 1 362 ? 2.350 -3.153 -10.393 1.00 95.69 362 ALA A C 1
ATOM 2978 O O . ALA A 1 362 ? 2.130 -2.575 -9.327 1.00 95.69 362 ALA A O 1
ATOM 2979 N N . LEU A 1 363 ? 3.484 -3.805 -10.630 1.00 95.75 363 LEU A N 1
ATOM 2980 C CA . LEU A 1 363 ? 4.554 -4.021 -9.664 1.00 95.75 363 LEU A CA 1
ATOM 2981 C C . LEU A 1 363 ? 5.887 -3.454 -10.168 1.00 95.75 363 LEU A C 1
ATOM 2983 O O . LEU A 1 363 ? 6.147 -3.396 -11.372 1.00 95.75 363 LEU A O 1
ATOM 2987 N N . GLY A 1 364 ? 6.765 -3.087 -9.239 1.00 94.50 364 GLY A N 1
ATOM 2988 C CA . GLY A 1 364 ? 8.187 -2.898 -9.504 1.00 94.50 364 GLY A CA 1
ATOM 2989 C C . GLY A 1 364 ? 8.963 -4.220 -9.516 1.00 94.50 364 GLY A C 1
ATOM 2990 O O . GLY A 1 364 ? 8.440 -5.284 -9.173 1.00 94.50 364 GLY A O 1
ATOM 2991 N N . ARG A 1 365 ? 10.258 -4.156 -9.858 1.00 94.19 365 ARG A N 1
ATOM 2992 C CA . ARG A 1 365 ? 11.180 -5.312 -9.871 1.00 94.19 365 ARG A CA 1
ATOM 2993 C C . ARG A 1 365 ? 11.142 -6.172 -8.602 1.00 94.19 365 ARG A C 1
ATOM 2995 O O . ARG A 1 365 ? 11.285 -7.391 -8.687 1.00 94.19 365 ARG A O 1
ATOM 3002 N N . ASP A 1 366 ? 10.989 -5.563 -7.427 1.00 91.12 366 ASP A N 1
ATOM 3003 C CA . ASP A 1 366 ? 11.032 -6.285 -6.151 1.00 91.12 366 ASP A CA 1
ATOM 3004 C C . ASP A 1 366 ? 9.672 -6.897 -5.760 1.00 91.12 366 ASP A C 1
ATOM 3006 O O . ASP A 1 366 ? 9.578 -7.523 -4.705 1.00 91.12 366 ASP A O 1
ATOM 3010 N N . GLY A 1 367 ? 8.646 -6.770 -6.613 1.00 89.81 367 GLY A N 1
ATOM 3011 C CA . GLY A 1 367 ? 7.286 -7.261 -6.360 1.00 89.81 367 GLY A CA 1
ATOM 3012 C C . GLY A 1 367 ? 6.416 -6.297 -5.547 1.00 89.81 367 GLY A C 1
ATOM 3013 O O . GLY A 1 367 ? 5.371 -6.697 -5.039 1.00 89.81 367 GLY A O 1
ATOM 3014 N N . ASP A 1 368 ? 6.862 -5.051 -5.395 1.00 85.50 368 ASP A N 1
ATOM 3015 C CA . ASP A 1 368 ? 6.186 -3.963 -4.694 1.00 85.50 368 ASP A CA 1
ATOM 3016 C C . ASP A 1 368 ? 5.163 -3.249 -5.585 1.00 85.50 368 ASP A C 1
ATOM 3018 O O . ASP A 1 368 ? 5.441 -3.006 -6.757 1.00 85.50 368 ASP A O 1
ATOM 3022 N N . LEU A 1 369 ? 3.994 -2.897 -5.038 1.00 86.94 369 LEU A N 1
ATOM 3023 C CA . LEU A 1 369 ? 2.948 -2.171 -5.773 1.00 86.94 369 LEU A CA 1
ATOM 3024 C C . LEU A 1 369 ? 3.465 -0.831 -6.311 1.00 86.94 369 LEU A C 1
ATOM 3026 O O . LEU A 1 369 ? 3.899 0.039 -5.558 1.00 86.94 369 LEU A O 1
ATOM 3030 N N . ALA A 1 370 ? 3.381 -0.651 -7.627 1.00 89.19 370 ALA A N 1
ATOM 3031 C CA . ALA A 1 370 ? 3.987 0.484 -8.311 1.00 89.19 370 ALA A CA 1
ATOM 3032 C C . ALA A 1 370 ? 3.275 1.818 -8.022 1.00 89.19 370 ALA A C 1
ATOM 3034 O O . ALA A 1 370 ? 3.934 2.855 -7.953 1.00 89.19 370 ALA A O 1
ATOM 3035 N N . TYR A 1 371 ? 1.960 1.798 -7.777 1.00 79.88 371 TYR A N 1
ATOM 3036 C CA . TYR A 1 371 ? 1.196 3.006 -7.434 1.00 79.88 371 TYR A CA 1
ATOM 3037 C C . TYR A 1 371 ? 1.535 3.560 -6.039 1.00 79.88 371 TYR A C 1
ATOM 3039 O O . TYR A 1 371 ? 1.330 4.744 -5.795 1.00 79.88 371 TYR A O 1
ATOM 3047 N N . LEU A 1 372 ? 2.099 2.726 -5.155 1.00 73.69 372 LEU A N 1
ATOM 3048 C CA . LEU A 1 372 ? 2.616 3.111 -3.834 1.00 73.69 372 LEU A CA 1
ATOM 3049 C C . LEU A 1 372 ? 4.092 3.526 -3.885 1.00 73.69 372 LEU A C 1
ATOM 3051 O O . LEU A 1 372 ? 4.744 3.674 -2.853 1.00 73.69 372 LEU A O 1
ATOM 3055 N N . SER A 1 373 ? 4.678 3.643 -5.079 1.00 80.44 373 SER A N 1
ATOM 3056 C CA . SER A 1 373 ? 6.088 3.990 -5.201 1.00 80.44 373 SER A CA 1
ATOM 3057 C C . SER A 1 373 ? 6.302 5.492 -5.010 1.00 80.44 373 SER A C 1
ATOM 3059 O O . SER A 1 373 ? 5.537 6.289 -5.561 1.00 80.44 373 SER A O 1
ATOM 3061 N N . PRO A 1 374 ? 7.353 5.921 -4.284 1.00 72.25 374 PRO A N 1
ATOM 3062 C CA . PRO A 1 374 ? 7.727 7.334 -4.239 1.00 72.25 374 PRO A CA 1
ATOM 3063 C C . PRO A 1 374 ? 8.255 7.828 -5.595 1.00 72.25 374 PRO A C 1
ATOM 3065 O O . PRO A 1 374 ? 8.210 9.021 -5.873 1.00 72.25 374 PRO A O 1
ATOM 3068 N N . ASN A 1 375 ? 8.683 6.921 -6.478 1.00 81.38 375 ASN A N 1
ATOM 3069 C CA . ASN A 1 375 ? 9.151 7.253 -7.818 1.00 81.38 375 ASN A CA 1
ATOM 3070 C C . ASN A 1 375 ? 7.964 7.521 -8.766 1.00 81.38 375 ASN A C 1
ATOM 3072 O O . ASN A 1 375 ? 7.132 6.639 -8.994 1.00 81.38 375 ASN A O 1
ATOM 3076 N N . GLU A 1 376 ? 7.906 8.728 -9.335 1.00 85.06 376 GLU A N 1
ATOM 3077 C CA . GLU A 1 376 ? 6.838 9.161 -10.251 1.00 85.06 376 GLU A CA 1
ATOM 3078 C C . GLU A 1 376 ? 6.709 8.237 -11.470 1.00 85.06 376 GLU A C 1
ATOM 3080 O O . GLU A 1 376 ? 5.605 7.821 -11.816 1.00 85.06 376 GLU A O 1
ATOM 3085 N N . SER A 1 377 ? 7.830 7.835 -12.077 1.00 90.81 377 SER A N 1
ATOM 3086 C CA . SER A 1 377 ? 7.835 6.951 -13.250 1.00 90.81 377 SER A CA 1
ATOM 3087 C C . SER A 1 377 ? 7.184 5.595 -12.950 1.00 90.81 377 SER A C 1
ATOM 3089 O O . SER A 1 377 ? 6.430 5.067 -13.769 1.00 90.81 377 SER A O 1
ATOM 3091 N N . ARG A 1 378 ? 7.367 5.059 -11.736 1.00 90.62 378 ARG A N 1
ATOM 3092 C CA . ARG A 1 378 ? 6.673 3.840 -11.285 1.00 90.62 378 ARG A CA 1
ATOM 3093 C C . ARG A 1 378 ? 5.174 4.050 -11.068 1.00 90.62 378 ARG A C 1
ATOM 3095 O O . ARG A 1 378 ? 4.394 3.154 -11.389 1.00 90.62 378 ARG A O 1
ATOM 3102 N N . ARG A 1 379 ? 4.740 5.216 -10.583 1.00 89.06 379 ARG A N 1
ATOM 3103 C CA . ARG A 1 379 ? 3.302 5.535 -10.507 1.00 89.06 379 ARG A CA 1
ATOM 3104 C C . ARG A 1 379 ? 2.690 5.669 -11.905 1.00 89.06 379 ARG A C 1
ATOM 3106 O O . ARG A 1 379 ? 1.600 5.154 -12.143 1.00 89.06 379 ARG A O 1
ATOM 3113 N N . LEU A 1 380 ? 3.417 6.260 -12.857 1.00 92.12 380 LEU A N 1
ATOM 3114 C CA . LEU A 1 380 ? 3.006 6.315 -14.266 1.00 92.12 380 LEU A CA 1
ATOM 3115 C C . LEU A 1 380 ? 2.884 4.921 -14.893 1.00 92.12 380 LEU A C 1
ATOM 3117 O O . LEU A 1 380 ? 1.929 4.681 -15.631 1.00 92.12 380 LEU A O 1
ATOM 3121 N N . TRP A 1 381 ? 3.777 3.987 -14.552 1.00 96.44 381 TRP A N 1
ATOM 3122 C CA . TRP A 1 381 ? 3.629 2.581 -14.934 1.00 96.44 381 TRP A CA 1
ATOM 3123 C C . TRP A 1 381 ? 2.299 1.991 -14.440 1.00 96.44 381 TRP A C 1
ATOM 3125 O O . TRP A 1 381 ? 1.578 1.377 -15.225 1.00 96.44 381 TRP A O 1
ATOM 3135 N N . ALA A 1 382 ? 1.921 2.223 -13.178 1.00 91.50 382 ALA A N 1
ATOM 3136 C CA . ALA A 1 382 ? 0.644 1.739 -12.651 1.00 91.50 382 ALA A CA 1
ATOM 3137 C C . ALA A 1 382 ? -0.563 2.288 -13.428 1.00 91.50 382 ALA A C 1
ATOM 3139 O O . ALA A 1 382 ? -1.452 1.526 -13.812 1.00 91.50 382 ALA A O 1
ATOM 3140 N N . ASN A 1 383 ? -0.546 3.585 -13.744 1.00 87.94 383 ASN A N 1
ATOM 3141 C CA . ASN A 1 383 ? -1.584 4.218 -14.558 1.00 87.94 383 ASN A CA 1
ATOM 3142 C C . ASN A 1 383 ? -1.630 3.640 -15.984 1.00 87.94 383 ASN A C 1
ATOM 3144 O O . ASN A 1 383 ? -2.707 3.470 -16.561 1.00 87.94 383 ASN A O 1
ATOM 3148 N N . TRP A 1 384 ? -0.472 3.334 -16.575 1.00 95.94 384 TRP A N 1
ATOM 3149 C CA . TRP A 1 384 ? -0.392 2.746 -17.911 1.00 95.94 384 TRP A CA 1
ATOM 3150 C C . TRP A 1 384 ? -0.929 1.310 -17.941 1.00 95.94 384 TRP A C 1
ATOM 3152 O O . TRP A 1 384 ? -1.703 0.971 -18.837 1.00 95.94 384 TRP A O 1
ATOM 3162 N N . VAL A 1 385 ? -0.598 0.485 -16.942 1.00 96.25 385 VAL A N 1
ATOM 3163 C CA . VAL A 1 385 ? -1.163 -0.868 -16.777 1.00 96.25 385 VAL A CA 1
ATOM 3164 C C . VAL A 1 385 ? -2.678 -0.817 -16.638 1.00 96.25 385 VAL A C 1
ATOM 3166 O O . VAL A 1 385 ? -3.382 -1.601 -17.273 1.00 96.25 385 VAL A O 1
ATOM 3169 N N . GLU A 1 386 ? -3.201 0.136 -15.868 1.00 89.00 386 GLU A N 1
ATOM 3170 C CA . GLU A 1 386 ? -4.643 0.308 -15.719 1.00 89.00 386 GLU A CA 1
ATOM 3171 C C . GLU A 1 386 ? -5.325 0.621 -17.062 1.00 89.00 386 GLU A C 1
ATOM 3173 O O . GLU A 1 386 ? -6.345 0.015 -17.396 1.00 89.00 386 GLU A O 1
ATOM 3178 N N . LYS A 1 387 ? -4.737 1.507 -17.877 1.00 91.62 387 LYS A N 1
ATOM 3179 C CA . LYS A 1 387 ? -5.231 1.805 -19.235 1.00 91.62 387 LYS A CA 1
ATOM 3180 C C . LYS A 1 387 ? -5.135 0.604 -20.189 1.00 91.62 387 LYS A C 1
ATOM 3182 O O . LYS A 1 387 ? -5.880 0.555 -21.159 1.00 91.62 387 LYS A O 1
ATOM 3187 N N . ASN A 1 388 ? -4.260 -0.364 -19.909 1.00 96.38 388 ASN A N 1
ATOM 3188 C CA . ASN A 1 388 ? -4.007 -1.544 -20.742 1.00 96.38 388 ASN A CA 1
ATOM 3189 C C . ASN A 1 388 ? -4.449 -2.864 -20.078 1.00 96.38 388 ASN A C 1
ATOM 3191 O O . ASN A 1 388 ? -3.978 -3.936 -20.460 1.00 96.38 388 ASN A O 1
ATOM 3195 N N . THR A 1 389 ? -5.354 -2.811 -19.092 1.00 93.19 389 THR A N 1
ATOM 3196 C CA . THR A 1 389 ? -5.762 -3.987 -18.297 1.00 93.19 389 THR A CA 1
ATOM 3197 C C . THR A 1 389 ? -6.283 -5.125 -19.175 1.00 93.19 389 THR A C 1
ATOM 3199 O O . THR A 1 389 ? -5.859 -6.263 -19.004 1.00 93.19 389 THR A O 1
ATOM 3202 N N . GLU A 1 390 ? -7.131 -4.833 -20.163 1.00 95.38 390 GLU A N 1
ATOM 3203 C CA . GLU A 1 390 ? -7.694 -5.853 -21.061 1.00 95.38 390 GLU A CA 1
ATOM 3204 C C . GLU A 1 390 ? -6.614 -6.573 -21.881 1.00 95.38 390 GLU A C 1
ATOM 3206 O O . GLU A 1 390 ? -6.643 -7.798 -21.999 1.00 95.38 390 GLU A O 1
ATOM 3211 N N . ARG A 1 391 ? -5.598 -5.842 -22.368 1.00 97.56 391 ARG A N 1
ATOM 3212 C CA . ARG A 1 391 ? -4.454 -6.433 -23.087 1.00 97.56 391 ARG A CA 1
ATOM 3213 C C . ARG A 1 391 ? -3.666 -7.380 -22.188 1.00 97.56 391 ARG A C 1
ATOM 3215 O O . ARG A 1 391 ? -3.272 -8.457 -22.627 1.00 97.56 391 ARG A O 1
ATOM 3222 N N . PHE A 1 392 ? -3.452 -7.007 -20.927 1.00 98.44 392 PHE A N 1
ATOM 3223 C CA . PHE A 1 392 ? -2.776 -7.875 -19.962 1.00 98.44 392 PHE A CA 1
ATOM 3224 C C . PHE A 1 392 ? -3.624 -9.087 -19.557 1.00 98.44 392 PHE A C 1
ATOM 3226 O O . PHE A 1 392 ? -3.072 -10.178 -19.435 1.00 98.44 392 PHE A O 1
ATOM 3233 N N . LEU A 1 393 ? -4.944 -8.939 -19.405 1.00 96.75 393 LEU A N 1
ATOM 3234 C CA . LEU A 1 393 ? -5.853 -10.062 -19.138 1.00 96.75 393 LEU A CA 1
ATOM 3235 C C . LEU A 1 393 ? -5.892 -11.061 -20.301 1.00 96.75 393 LEU A C 1
ATOM 3237 O O . LEU A 1 393 ? -5.953 -12.265 -20.066 1.00 96.75 393 LEU A O 1
ATOM 3241 N N . ALA A 1 394 ? -5.810 -10.580 -21.542 1.00 97.56 394 ALA A N 1
ATOM 3242 C CA . ALA A 1 394 ? -5.706 -11.433 -22.723 1.00 97.56 394 ALA A CA 1
ATOM 3243 C C . ALA A 1 394 ? -4.322 -12.103 -22.857 1.00 97.56 394 ALA A C 1
ATOM 3245 O O . ALA A 1 394 ? -4.205 -13.192 -23.420 1.00 97.56 394 ALA A O 1
ATOM 3246 N N . LEU A 1 395 ? -3.266 -11.469 -22.338 1.00 98.31 395 LEU A N 1
ATOM 3247 C CA . LEU A 1 395 ? -1.892 -11.980 -22.374 1.00 98.31 395 LEU A CA 1
ATOM 3248 C C . LEU A 1 395 ? -1.627 -13.067 -21.313 1.00 98.31 395 LEU A C 1
ATOM 3250 O O . LEU A 1 395 ? -0.952 -14.070 -21.586 1.00 98.31 395 LEU A O 1
ATOM 3254 N N . LEU A 1 396 ? -2.108 -12.836 -20.091 1.00 98.31 396 LEU A N 1
ATOM 3255 C CA . LEU A 1 396 ? -1.726 -13.568 -18.884 1.00 98.31 396 LEU A CA 1
ATOM 3256 C C . LEU A 1 396 ? -2.860 -14.456 -18.386 1.00 98.31 396 LEU A C 1
ATOM 3258 O O . LEU A 1 396 ? -4.006 -14.027 -18.345 1.00 98.31 396 LEU A O 1
ATOM 3262 N N . GLN A 1 397 ? -2.533 -15.658 -17.926 1.00 97.38 397 GLN A N 1
ATOM 3263 C CA . GLN A 1 397 ? -3.421 -16.469 -17.089 1.00 97.38 397 GLN A CA 1
ATOM 3264 C C . GLN A 1 397 ? -3.298 -16.059 -15.611 1.00 97.38 397 GLN A C 1
ATOM 3266 O O . GLN A 1 397 ? -2.288 -15.457 -15.234 1.00 97.38 397 GLN A O 1
ATOM 3271 N N . PRO A 1 398 ? -4.304 -16.331 -14.757 1.00 94.19 398 PRO A N 1
ATOM 3272 C CA . PRO A 1 398 ? -4.187 -16.077 -13.323 1.00 94.19 398 PRO A CA 1
ATOM 3273 C C . PRO A 1 398 ? -2.913 -16.704 -12.739 1.00 94.19 398 PRO A C 1
ATOM 3275 O O . PRO A 1 398 ? -2.598 -17.857 -13.018 1.00 94.19 398 PRO A O 1
ATOM 3278 N N . GLY A 1 399 ? -2.159 -15.928 -11.958 1.00 93.25 399 GLY A N 1
ATOM 3279 C CA . GLY A 1 399 ? -0.865 -16.333 -11.404 1.00 93.25 399 GLY A CA 1
ATOM 3280 C C . GLY A 1 399 ? 0.338 -16.089 -12.328 1.00 93.25 399 GLY A C 1
ATOM 3281 O O . GLY A 1 399 ? 1.476 -16.153 -11.861 1.00 93.25 399 GLY A O 1
ATOM 3282 N N . GLU A 1 400 ? 0.133 -15.770 -13.611 1.00 98.00 400 GLU A N 1
ATOM 3283 C CA . GLU A 1 400 ? 1.218 -15.363 -14.509 1.00 98.00 400 GLU A CA 1
ATOM 3284 C C . GLU A 1 400 ? 1.589 -13.885 -14.325 1.00 98.00 400 GLU A C 1
ATOM 3286 O O . GLU A 1 400 ? 0.794 -13.048 -13.883 1.00 98.00 400 GLU A O 1
ATOM 3291 N N . ARG A 1 401 ? 2.815 -13.540 -14.726 1.00 98.31 401 ARG A N 1
ATOM 3292 C CA . ARG A 1 401 ? 3.263 -12.145 -14.808 1.00 98.31 401 ARG A CA 1
ATOM 3293 C C . ARG A 1 401 ? 4.057 -11.860 -16.070 1.00 98.31 401 ARG A C 1
ATOM 3295 O O . ARG A 1 401 ? 4.888 -12.670 -16.471 1.00 98.31 401 ARG A O 1
ATOM 3302 N N . ALA A 1 402 ? 3.844 -10.679 -16.638 1.00 98.62 402 ALA A N 1
ATOM 3303 C CA . ALA A 1 402 ? 4.669 -10.107 -17.693 1.00 98.62 402 ALA A CA 1
ATOM 3304 C C . ALA A 1 402 ? 5.684 -9.142 -17.078 1.00 98.62 402 ALA A C 1
ATOM 3306 O O . ALA A 1 402 ? 5.319 -8.272 -16.288 1.00 98.62 402 ALA A O 1
ATOM 3307 N N . VAL A 1 403 ? 6.950 -9.287 -17.449 1.00 98.62 403 VAL A N 1
ATOM 3308 C CA . VAL A 1 403 ? 8.053 -8.432 -17.012 1.00 98.62 403 VAL A CA 1
ATOM 3309 C C . VAL A 1 403 ? 8.620 -7.713 -18.228 1.00 98.62 403 VAL A C 1
ATOM 3311 O O . VAL A 1 403 ? 8.794 -8.304 -19.298 1.00 98.62 403 VAL A O 1
ATOM 3314 N N . GLY A 1 404 ? 8.898 -6.427 -18.063 1.00 98.38 404 GLY A N 1
ATOM 3315 C CA . GLY A 1 404 ? 9.435 -5.604 -19.131 1.00 98.38 404 GLY A CA 1
ATOM 3316 C C . GLY A 1 404 ? 10.203 -4.397 -18.623 1.00 98.38 404 GLY A C 1
ATOM 3317 O O . GLY A 1 404 ? 10.289 -4.144 -17.415 1.00 98.38 404 GLY A O 1
ATOM 3318 N N . GLU A 1 405 ? 10.753 -3.663 -19.579 1.00 98.50 405 GLU A N 1
ATOM 3319 C CA . GLU A 1 405 ? 11.442 -2.406 -19.347 1.00 98.50 405 GLU A CA 1
ATOM 3320 C C . GLU A 1 405 ? 10.465 -1.249 -19.560 1.00 98.50 405 GLU A C 1
ATOM 3322 O O . GLU A 1 405 ? 9.791 -1.161 -20.589 1.00 98.50 405 GLU A O 1
ATOM 3327 N N . TRP A 1 406 ? 10.360 -0.377 -18.562 1.00 98.44 406 TRP A N 1
ATOM 3328 C CA . TRP A 1 406 ? 9.578 0.849 -18.622 1.00 98.44 406 TRP A CA 1
ATOM 3329 C C . TRP A 1 406 ? 10.486 2.014 -18.999 1.00 98.44 406 TRP A C 1
ATOM 3331 O O . TRP A 1 406 ? 11.305 2.452 -18.189 1.00 98.44 406 TRP A O 1
ATOM 3341 N N . LEU A 1 407 ? 10.329 2.507 -20.226 1.00 97.88 407 LEU A N 1
ATOM 3342 C CA . LEU A 1 407 ? 11.212 3.498 -20.843 1.00 97.88 407 LEU A CA 1
ATOM 3343 C C . LEU A 1 407 ? 10.725 4.940 -20.691 1.00 97.88 407 LEU A C 1
ATOM 3345 O O . LEU A 1 407 ? 11.326 5.835 -21.272 1.00 97.88 407 LEU A O 1
ATOM 3349 N N . ALA A 1 408 ? 9.648 5.202 -19.942 1.00 97.19 408 ALA A N 1
ATOM 3350 C CA . ALA A 1 408 ? 9.061 6.544 -19.867 1.00 97.19 408 ALA A CA 1
ATOM 3351 C C . ALA A 1 408 ? 10.030 7.616 -19.343 1.00 97.19 408 ALA A C 1
ATOM 3353 O O . ALA A 1 408 ? 10.005 8.749 -19.817 1.00 97.19 408 ALA A O 1
ATOM 3354 N N . MET A 1 409 ? 10.894 7.255 -18.393 1.00 96.25 409 MET A N 1
ATOM 3355 C CA . MET A 1 409 ? 11.914 8.135 -17.821 1.00 96.25 409 MET A CA 1
ATOM 3356 C C . MET A 1 409 ? 13.298 7.638 -18.233 1.00 96.25 409 MET A C 1
ATOM 3358 O O . MET A 1 409 ? 13.575 6.445 -18.116 1.00 96.25 409 MET A O 1
ATOM 3362 N N . ALA A 1 410 ? 14.158 8.539 -18.698 1.00 94.94 410 ALA A N 1
ATOM 3363 C CA . ALA A 1 410 ? 15.516 8.198 -19.101 1.00 94.94 410 ALA A CA 1
ATOM 3364 C C . ALA A 1 410 ? 16.405 7.990 -17.866 1.00 94.94 410 ALA A C 1
ATOM 3366 O O . ALA A 1 410 ? 16.430 8.828 -16.965 1.00 94.94 410 ALA A O 1
ATOM 3367 N N . HIS A 1 411 ? 17.133 6.871 -17.819 1.00 91.81 411 HIS A N 1
ATOM 3368 C CA . HIS A 1 411 ? 18.042 6.547 -16.715 1.00 91.81 411 HIS A CA 1
ATOM 3369 C C . HIS A 1 411 ? 19.495 6.899 -17.061 1.00 91.81 411 HIS A C 1
ATOM 3371 O O . HIS A 1 411 ? 20.098 7.728 -16.384 1.00 91.81 411 HIS A O 1
ATOM 3377 N N . GLY A 1 412 ? 20.047 6.320 -18.128 1.00 91.62 412 GLY A N 1
ATOM 3378 C CA . GLY A 1 412 ? 21.337 6.698 -18.721 1.00 91.62 412 GLY A CA 1
ATOM 3379 C C . GLY A 1 412 ? 21.327 6.721 -20.257 1.00 91.62 412 GLY A C 1
ATOM 3380 O O . GLY A 1 412 ? 22.369 6.929 -20.883 1.00 91.62 412 GLY A O 1
ATOM 3381 N N . THR A 1 413 ? 20.159 6.497 -20.864 1.00 93.69 413 THR A N 1
ATOM 3382 C CA . THR A 1 413 ? 19.927 6.452 -22.310 1.00 93.69 413 THR A CA 1
ATOM 3383 C C . THR A 1 413 ? 18.606 7.150 -22.605 1.00 93.69 413 THR A C 1
ATOM 3385 O O . THR A 1 413 ? 17.573 6.812 -22.019 1.00 93.69 413 THR A O 1
ATOM 3388 N N . ARG A 1 414 ? 18.636 8.145 -23.490 1.00 96.00 414 ARG A N 1
ATOM 3389 C CA . ARG A 1 414 ? 17.435 8.803 -24.009 1.00 96.00 414 ARG A CA 1
ATOM 3390 C C . ARG A 1 414 ? 16.887 8.031 -25.194 1.00 96.00 414 ARG A C 1
ATOM 3392 O O . ARG A 1 414 ? 17.646 7.501 -26.007 1.00 96.00 414 ARG A O 1
ATOM 3399 N N . TYR A 1 415 ? 15.566 7.998 -25.283 1.00 96.75 415 TYR A N 1
ATOM 3400 C CA . TYR A 1 415 ? 14.843 7.314 -26.340 1.00 96.75 415 TYR A CA 1
ATOM 3401 C C . TYR A 1 415 ? 13.816 8.251 -26.967 1.00 96.75 415 TYR A C 1
ATOM 3403 O O . TYR A 1 415 ? 12.916 8.750 -26.291 1.00 96.75 415 TYR A O 1
ATOM 3411 N N . LYS A 1 416 ? 13.878 8.402 -28.288 1.00 96.62 416 LYS A N 1
ATOM 3412 C CA . LYS A 1 416 ? 12.783 8.922 -29.099 1.00 96.62 416 LYS A CA 1
ATOM 3413 C C . LYS A 1 416 ? 11.837 7.774 -29.440 1.00 96.62 416 LYS A C 1
ATOM 3415 O O . LYS A 1 416 ? 11.982 7.087 -30.450 1.00 96.62 416 LYS A O 1
ATOM 3420 N N . LEU A 1 417 ? 10.872 7.537 -28.557 1.00 96.12 417 LEU A N 1
ATOM 3421 C CA . LEU A 1 417 ? 9.985 6.381 -28.657 1.00 96.12 417 LEU A CA 1
ATOM 3422 C C . LEU A 1 417 ? 9.011 6.515 -29.840 1.00 96.12 417 LEU A C 1
ATOM 3424 O O . LEU A 1 417 ? 8.142 7.382 -29.864 1.00 96.12 417 LEU A O 1
ATOM 3428 N N . HIS A 1 418 ? 9.127 5.600 -30.805 1.00 94.94 418 HIS A N 1
ATOM 3429 C CA . HIS A 1 418 ? 8.176 5.427 -31.917 1.00 94.94 418 HIS A CA 1
ATOM 3430 C C . HIS A 1 418 ? 7.102 4.366 -31.628 1.00 94.94 418 HIS A C 1
ATOM 3432 O O . HIS A 1 418 ? 6.318 3.996 -32.500 1.00 94.94 418 HIS A O 1
ATOM 3438 N N . HIS A 1 419 ? 7.095 3.844 -30.405 1.00 96.69 419 HIS A N 1
ATOM 3439 C CA . HIS A 1 419 ? 6.200 2.804 -29.924 1.00 96.69 419 HIS A CA 1
ATOM 3440 C C . HIS A 1 419 ? 5.851 3.049 -28.449 1.00 96.69 419 HIS A C 1
ATOM 3442 O O . HIS A 1 419 ? 6.306 4.017 -27.843 1.00 96.69 419 HIS A O 1
ATOM 3448 N N . GLU A 1 420 ? 5.044 2.171 -27.849 1.00 96.62 420 GLU A N 1
ATOM 3449 C CA . GLU A 1 420 ? 4.638 2.310 -26.447 1.00 96.62 420 GLU A CA 1
ATOM 3450 C C . GLU A 1 420 ? 5.837 2.264 -25.470 1.00 96.62 420 GLU A C 1
ATOM 3452 O O . GLU A 1 420 ? 6.824 1.579 -25.739 1.00 96.62 420 GLU A O 1
ATOM 3457 N N . PRO A 1 421 ? 5.772 2.949 -24.316 1.00 97.75 421 PRO A N 1
ATOM 3458 C CA . PRO A 1 421 ? 6.883 3.030 -23.356 1.00 97.75 421 PRO A CA 1
ATOM 3459 C C . PRO A 1 421 ? 7.202 1.723 -22.610 1.00 97.75 421 PRO A C 1
ATOM 3461 O O . PRO A 1 421 ? 8.214 1.662 -21.914 1.00 97.75 421 PRO A O 1
ATOM 3464 N N . PHE A 1 422 ? 6.358 0.692 -22.710 1.00 98.56 422 PHE A N 1
ATOM 3465 C CA . PHE A 1 422 ? 6.587 -0.606 -22.074 1.00 98.56 422 PHE A CA 1
ATOM 3466 C C . PHE A 1 422 ? 7.096 -1.628 -23.089 1.00 98.56 422 PHE A C 1
ATOM 3468 O O . PHE A 1 422 ? 6.422 -1.915 -24.075 1.00 98.56 422 PHE A O 1
ATOM 3475 N N . VAL A 1 423 ? 8.262 -2.215 -22.816 1.00 98.69 423 VAL A N 1
ATOM 3476 C CA . VAL A 1 423 ? 8.875 -3.230 -23.677 1.00 98.69 423 VAL A CA 1
ATOM 3477 C C . VAL A 1 423 ? 8.975 -4.559 -22.929 1.00 98.69 423 VAL A C 1
ATOM 3479 O O . VAL A 1 423 ? 9.802 -4.732 -22.034 1.00 98.69 423 VAL A O 1
ATOM 3482 N N . LEU A 1 424 ? 8.117 -5.512 -23.290 1.00 98.69 424 LEU A N 1
ATOM 3483 C CA . LEU A 1 424 ? 7.980 -6.813 -22.638 1.00 98.69 424 LEU A CA 1
ATOM 3484 C C . LEU A 1 424 ? 9.122 -7.751 -23.041 1.00 98.69 424 LEU A C 1
ATOM 3486 O O . LEU A 1 424 ? 9.284 -8.068 -24.220 1.00 98.69 424 LEU A O 1
ATOM 3490 N N . PHE A 1 425 ? 9.884 -8.248 -22.064 1.00 98.19 425 PHE A N 1
ATOM 3491 C CA . PHE A 1 425 ? 11.006 -9.158 -22.323 1.00 98.19 425 PHE A CA 1
ATOM 3492 C C . PHE A 1 425 ? 10.857 -10.556 -21.714 1.00 98.19 425 PHE A C 1
ATOM 3494 O O . PHE A 1 425 ? 11.552 -11.463 -22.161 1.00 98.19 425 PHE A O 1
ATOM 3501 N N . ASP A 1 426 ? 9.968 -10.766 -20.738 1.00 98.38 426 ASP A N 1
ATOM 3502 C CA . ASP A 1 426 ? 9.728 -12.087 -20.147 1.00 98.38 426 ASP A CA 1
ATOM 3503 C C . ASP A 1 426 ? 8.276 -12.267 -19.684 1.00 98.38 426 ASP A C 1
ATOM 3505 O O . ASP A 1 426 ? 7.617 -11.323 -19.251 1.00 98.38 426 ASP A O 1
ATOM 3509 N N . ILE A 1 427 ? 7.793 -13.513 -19.713 1.00 98.56 427 ILE A N 1
ATOM 3510 C CA . ILE A 1 427 ? 6.564 -13.938 -19.028 1.00 98.56 427 ILE A CA 1
ATOM 3511 C C . ILE A 1 427 ? 6.925 -15.089 -18.097 1.00 98.56 427 ILE A C 1
ATOM 3513 O O . ILE A 1 427 ? 7.612 -16.027 -18.501 1.00 98.56 427 ILE A O 1
ATOM 3517 N N . PHE A 1 428 ? 6.457 -15.021 -16.855 1.00 98.12 428 PHE A N 1
ATOM 3518 C CA . PHE A 1 428 ? 6.607 -16.091 -15.880 1.00 98.12 428 PHE A CA 1
ATOM 3519 C C . PHE A 1 428 ? 5.261 -16.732 -15.592 1.00 98.12 428 PHE A C 1
ATOM 3521 O O . PHE A 1 428 ? 4.248 -16.040 -15.476 1.00 98.12 428 PHE A O 1
ATOM 3528 N N . ASN A 1 429 ? 5.286 -18.045 -15.401 1.00 95.38 429 ASN A N 1
ATOM 3529 C CA . ASN A 1 429 ? 4.128 -18.789 -14.943 1.00 95.38 429 ASN A CA 1
ATOM 3530 C C . ASN A 1 429 ? 3.962 -18.730 -13.408 1.00 95.38 429 ASN A C 1
ATOM 3532 O O . ASN A 1 429 ? 4.820 -18.199 -12.692 1.00 95.38 429 ASN A O 1
ATOM 3536 N N . GLN A 1 430 ? 2.875 -19.317 -12.899 1.00 93.69 430 GLN A N 1
ATOM 3537 C CA . GLN A 1 430 ? 2.560 -19.357 -11.463 1.00 93.69 430 GLN A CA 1
ATOM 3538 C C . GLN A 1 430 ? 3.621 -20.088 -10.613 1.00 93.69 430 GLN A C 1
ATOM 3540 O O . GLN A 1 430 ? 3.814 -19.752 -9.447 1.00 93.69 430 GLN A O 1
ATOM 3545 N N . GLU A 1 431 ? 4.376 -21.034 -11.193 1.00 94.00 431 GLU A N 1
ATOM 3546 C CA . GLU A 1 431 ? 5.495 -21.707 -10.510 1.00 94.00 431 GLU A CA 1
ATOM 3547 C C . GLU A 1 431 ? 6.814 -20.926 -10.612 1.00 94.00 431 GLU A C 1
ATOM 3549 O O . GLU A 1 431 ? 7.889 -21.470 -10.348 1.00 94.00 431 GLU A O 1
ATOM 3554 N N . ASN A 1 432 ? 6.752 -19.648 -10.996 1.00 94.50 432 ASN A N 1
ATOM 3555 C CA . ASN A 1 432 ? 7.901 -18.760 -11.110 1.00 94.50 432 ASN A CA 1
ATOM 3556 C C . ASN A 1 432 ? 8.950 -19.227 -12.142 1.00 94.50 432 ASN A C 1
ATOM 3558 O O . ASN A 1 432 ? 10.151 -19.014 -11.959 1.00 94.50 432 ASN A O 1
ATOM 3562 N N . ARG A 1 433 ? 8.503 -19.854 -13.237 1.00 95.25 433 ARG A N 1
ATOM 3563 C CA . ARG A 1 433 ? 9.355 -20.278 -14.359 1.00 95.25 433 ARG A CA 1
ATOM 3564 C C . ARG A 1 433 ? 9.145 -19.385 -15.573 1.00 95.25 433 ARG A C 1
ATOM 3566 O O . ARG A 1 433 ? 8.012 -19.057 -15.912 1.00 95.25 433 ARG A O 1
ATOM 3573 N N . GLU A 1 434 ? 10.246 -19.020 -16.220 1.00 96.62 434 GLU A N 1
ATOM 3574 C CA . GLU A 1 434 ? 10.251 -18.215 -17.445 1.00 96.62 434 GLU A CA 1
ATOM 3575 C C . GLU A 1 434 ? 9.750 -19.028 -18.643 1.00 96.62 434 GLU A C 1
ATOM 3577 O O . GLU A 1 434 ? 10.191 -20.156 -18.872 1.00 96.62 434 GLU A O 1
ATOM 3582 N N . MET A 1 435 ? 8.846 -18.430 -19.413 1.00 97.06 435 MET A N 1
ATOM 3583 C CA . MET A 1 435 ? 8.327 -18.948 -20.676 1.00 97.06 435 MET A CA 1
ATOM 3584 C C . MET A 1 435 ? 9.334 -18.732 -21.800 1.00 97.06 435 MET A C 1
ATOM 3586 O O . MET A 1 435 ? 9.855 -17.626 -21.906 1.00 97.06 435 MET A O 1
ATOM 3590 N N . GLU A 1 436 ? 9.557 -19.730 -22.665 1.00 97.44 436 GLU A N 1
ATOM 3591 C CA . GLU A 1 436 ? 10.499 -19.650 -23.794 1.00 97.44 436 GLU A CA 1
ATOM 3592 C C . GLU A 1 436 ? 10.267 -18.438 -24.712 1.00 97.44 436 GLU A C 1
ATOM 3594 O O . GLU A 1 436 ? 9.135 -17.994 -24.910 1.00 97.44 436 GLU A O 1
ATOM 3599 N N . TYR A 1 437 ? 11.336 -17.927 -25.326 1.00 98.12 437 TYR A N 1
ATOM 3600 C CA . TYR A 1 437 ? 11.326 -16.677 -26.082 1.00 98.12 437 TYR A CA 1
ATOM 3601 C C . TYR A 1 437 ? 10.269 -16.671 -27.186 1.00 98.12 437 TYR A C 1
ATOM 3603 O O . TYR A 1 437 ? 9.523 -15.705 -27.310 1.00 98.12 437 TYR A O 1
ATOM 3611 N N . LEU A 1 438 ? 10.167 -17.742 -27.981 1.00 97.56 438 LEU A N 1
ATOM 3612 C CA . LEU A 1 438 ? 9.183 -17.795 -29.068 1.00 97.56 438 LEU A CA 1
ATOM 3613 C C . LEU A 1 438 ? 7.743 -17.843 -28.546 1.00 97.56 438 LEU A C 1
ATOM 3615 O O . LEU A 1 438 ? 6.868 -17.216 -29.135 1.00 97.56 438 LEU A O 1
ATOM 3619 N N . GLN A 1 439 ? 7.497 -18.540 -27.437 1.00 97.56 439 GLN A N 1
ATOM 3620 C CA . GLN A 1 439 ? 6.173 -18.591 -26.814 1.00 97.56 439 GLN A CA 1
ATOM 3621 C C . GLN A 1 439 ? 5.783 -17.216 -26.259 1.00 97.56 439 GLN A C 1
ATOM 3623 O O . GLN A 1 439 ? 4.700 -16.713 -26.561 1.00 97.56 439 GLN A O 1
ATOM 3628 N N . MET A 1 440 ? 6.699 -16.578 -25.526 1.00 97.75 440 MET A N 1
ATOM 3629 C CA . MET A 1 440 ? 6.528 -15.224 -25.006 1.00 97.75 440 MET A CA 1
ATOM 3630 C C . MET A 1 440 ? 6.306 -14.221 -26.143 1.00 97.75 440 MET A C 1
ATOM 3632 O O . MET A 1 440 ? 5.336 -13.468 -26.105 1.00 97.75 440 MET A O 1
ATOM 3636 N N . LYS A 1 441 ? 7.135 -14.257 -27.195 1.00 98.12 441 LYS A N 1
ATOM 3637 C CA . LYS A 1 441 ? 7.026 -13.368 -28.358 1.00 98.12 441 LYS A CA 1
ATOM 3638 C C . LYS A 1 441 ? 5.692 -13.537 -29.076 1.00 98.12 441 LYS A C 1
ATOM 3640 O O . LYS A 1 441 ? 5.068 -12.546 -29.436 1.00 98.12 441 LYS A O 1
ATOM 3645 N N . ASN A 1 442 ? 5.231 -14.773 -29.268 1.00 98.19 442 ASN A N 1
ATOM 3646 C CA . ASN A 1 442 ? 3.940 -15.037 -29.904 1.00 98.19 442 ASN A CA 1
ATOM 3647 C C . ASN A 1 442 ? 2.781 -14.475 -29.070 1.00 98.19 442 ASN A C 1
ATOM 3649 O O . ASN A 1 442 ? 1.902 -13.816 -29.623 1.00 98.19 442 ASN A O 1
ATOM 3653 N N . LYS A 1 443 ? 2.812 -14.669 -27.744 1.00 98.25 443 LYS A N 1
ATOM 3654 C CA . LYS A 1 443 ? 1.848 -14.065 -26.812 1.00 98.25 443 LYS A CA 1
ATOM 3655 C C . LYS A 1 443 ? 1.879 -12.531 -26.867 1.00 98.25 443 LYS A C 1
ATOM 3657 O O . LYS A 1 443 ? 0.828 -11.907 -26.996 1.00 98.25 443 LYS A O 1
ATOM 3662 N N . ALA A 1 444 ? 3.069 -11.934 -26.807 1.00 98.12 444 ALA A N 1
ATOM 3663 C CA . ALA A 1 444 ? 3.256 -10.487 -26.874 1.00 98.12 444 ALA A CA 1
ATOM 3664 C C . ALA A 1 444 ? 2.708 -9.915 -28.191 1.00 98.12 444 ALA A C 1
ATOM 3666 O O . ALA A 1 444 ? 1.877 -9.009 -28.161 1.00 98.12 444 ALA A O 1
ATOM 3667 N N . ASN A 1 445 ? 3.076 -10.509 -29.330 1.00 97.81 445 ASN A N 1
ATOM 3668 C CA . ASN A 1 445 ? 2.608 -10.105 -30.657 1.00 97.81 445 ASN A CA 1
ATOM 3669 C C . ASN A 1 445 ? 1.083 -10.207 -30.797 1.00 97.81 445 ASN A C 1
ATOM 3671 O O . ASN A 1 445 ? 0.464 -9.297 -31.345 1.00 97.81 445 ASN A O 1
ATOM 3675 N N . ALA A 1 446 ? 0.468 -11.277 -30.279 1.00 98.06 446 ALA A N 1
ATOM 3676 C CA . ALA A 1 446 ? -0.984 -11.459 -30.324 1.00 98.06 446 ALA A CA 1
ATOM 3677 C C . ALA A 1 446 ? -1.742 -10.320 -29.617 1.00 98.06 446 ALA A C 1
ATOM 3679 O O . ALA A 1 446 ? -2.826 -9.944 -30.053 1.00 98.06 446 ALA A O 1
ATOM 3680 N N . GLN A 1 447 ? -1.145 -9.737 -28.571 1.00 97.94 447 GLN A N 1
ATOM 3681 C CA . GLN A 1 447 ? -1.696 -8.604 -27.814 1.00 97.94 447 GLN A CA 1
ATOM 3682 C C . GLN A 1 447 ? -1.003 -7.266 -28.133 1.00 97.94 447 GLN A C 1
ATOM 3684 O O . GLN A 1 447 ? -1.165 -6.277 -27.408 1.00 97.94 447 GLN A O 1
ATOM 3689 N N . LYS A 1 448 ? -0.237 -7.233 -29.236 1.00 97.56 448 LYS A N 1
ATOM 3690 C CA . LYS A 1 448 ? 0.487 -6.068 -29.767 1.00 97.56 448 LYS A CA 1
ATOM 3691 C C . LYS A 1 448 ? 1.443 -5.408 -28.765 1.00 97.56 448 LYS A C 1
ATOM 3693 O O . LYS A 1 448 ? 1.642 -4.201 -28.824 1.00 97.56 448 LYS A O 1
ATOM 3698 N N . PHE A 1 449 ? 2.003 -6.169 -27.826 1.00 98.38 449 PHE A N 1
ATOM 3699 C CA . PHE A 1 449 ? 3.072 -5.674 -26.958 1.00 98.38 449 PHE A CA 1
ATOM 3700 C C . PHE A 1 449 ? 4.394 -5.601 -27.715 1.00 98.38 449 PHE A C 1
ATOM 3702 O O . PHE A 1 449 ? 4.749 -6.522 -28.455 1.00 98.38 449 PHE A O 1
ATOM 3709 N N . VAL A 1 450 ? 5.141 -4.523 -27.491 1.00 98.19 450 VAL A N 1
ATOM 3710 C CA . VAL A 1 450 ? 6.504 -4.383 -28.014 1.00 98.19 450 VAL A CA 1
ATOM 3711 C C . VAL A 1 450 ? 7.446 -5.290 -27.225 1.00 98.19 450 VAL A C 1
ATOM 3713 O O . VAL A 1 450 ? 7.377 -5.351 -26.000 1.00 98.19 450 VAL A O 1
ATOM 3716 N N . THR A 1 451 ? 8.355 -5.976 -27.918 1.00 98.50 451 THR A N 1
ATOM 3717 C CA . THR A 1 451 ? 9.438 -6.765 -27.306 1.00 98.50 451 THR A CA 1
ATOM 3718 C C . THR A 1 451 ? 10.796 -6.189 -27.695 1.00 98.50 451 THR A C 1
ATOM 3720 O O . THR A 1 451 ? 10.880 -5.617 -28.786 1.00 98.50 451 THR A O 1
ATOM 3723 N N . PRO A 1 452 ? 11.871 -6.397 -26.909 1.00 98.25 452 PRO A N 1
ATOM 3724 C CA . PRO A 1 452 ? 13.199 -5.965 -27.319 1.00 98.25 452 PRO A CA 1
ATOM 3725 C C . PRO A 1 452 ? 13.581 -6.574 -28.666 1.00 98.25 452 PRO A C 1
ATOM 3727 O O . PRO A 1 452 ? 13.244 -7.740 -28.937 1.00 98.25 452 PRO A O 1
ATOM 3730 N N . LYS A 1 453 ? 14.310 -5.818 -29.490 1.00 97.75 453 LYS A N 1
ATOM 3731 C CA . LYS A 1 453 ? 14.792 -6.296 -30.785 1.00 97.75 453 LYS A CA 1
ATOM 3732 C C . LYS A 1 453 ? 15.508 -7.635 -30.638 1.00 97.75 453 LYS A C 1
ATOM 3734 O O . LYS A 1 453 ? 16.422 -7.797 -29.831 1.00 97.75 453 LYS A O 1
ATOM 3739 N N . LEU A 1 454 ? 15.094 -8.594 -31.464 1.00 98.25 454 LEU A N 1
ATOM 3740 C CA . LEU A 1 454 ? 15.817 -9.845 -31.639 1.00 98.25 454 LEU A CA 1
ATOM 3741 C C . LEU A 1 454 ? 17.067 -9.593 -32.477 1.00 98.25 454 LEU A C 1
ATOM 3743 O O . LEU A 1 454 ? 16.952 -9.194 -33.635 1.00 98.25 454 LEU A O 1
ATOM 3747 N N . ILE A 1 455 ? 18.221 -9.876 -31.890 1.00 98.31 455 ILE A N 1
ATOM 3748 C CA . ILE A 1 455 ? 19.528 -9.767 -32.536 1.00 98.31 455 ILE A CA 1
ATOM 3749 C C . ILE A 1 455 ? 19.923 -11.111 -33.138 1.00 98.31 455 ILE A C 1
ATOM 3751 O O . ILE A 1 455 ? 20.379 -11.183 -34.274 1.00 98.31 455 ILE A O 1
ATOM 3755 N N . HIS A 1 456 ? 19.703 -12.198 -32.396 1.00 98.12 456 HIS A N 1
ATOM 3756 C CA . HIS A 1 456 ? 20.067 -13.540 -32.840 1.00 98.12 456 HIS A CA 1
ATOM 3757 C C . HIS A 1 456 ? 19.207 -14.612 -32.178 1.00 98.12 456 HIS A C 1
ATOM 3759 O O . HIS A 1 456 ? 18.797 -14.471 -31.024 1.00 98.12 456 HIS A O 1
ATOM 3765 N N . ILE A 1 457 ? 18.965 -15.706 -32.899 1.00 97.62 457 ILE A N 1
ATOM 3766 C CA . ILE A 1 457 ? 18.311 -16.899 -32.368 1.00 97.62 457 ILE A CA 1
ATOM 3767 C C . ILE A 1 457 ? 18.882 -18.162 -33.020 1.00 97.62 457 ILE A C 1
ATOM 3769 O O . ILE A 1 457 ? 18.851 -18.298 -34.239 1.00 97.62 457 ILE A O 1
ATOM 3773 N N . GLY A 1 458 ? 19.373 -19.112 -32.221 1.00 96.12 458 GLY A N 1
ATOM 3774 C CA . GLY A 1 458 ? 19.891 -20.389 -32.725 1.00 96.12 458 GLY A CA 1
ATOM 3775 C C . GLY A 1 458 ? 21.175 -20.831 -32.031 1.00 96.12 458 GLY A C 1
ATOM 3776 O O . GLY A 1 458 ? 21.218 -20.904 -30.807 1.00 96.12 458 GLY A O 1
ATOM 3777 N N . ALA A 1 459 ? 22.203 -21.150 -32.820 1.00 95.75 459 ALA A N 1
ATOM 3778 C CA . ALA A 1 459 ? 23.528 -21.544 -32.335 1.00 95.75 459 ALA A CA 1
ATOM 3779 C C . ALA A 1 459 ? 24.196 -20.429 -31.494 1.00 95.75 459 ALA A C 1
ATOM 3781 O O . ALA A 1 459 ? 23.744 -19.283 -31.553 1.00 95.75 459 ALA A O 1
ATOM 3782 N N . PRO A 1 460 ? 25.267 -20.712 -30.730 1.00 96.81 460 PRO A N 1
ATOM 3783 C CA . PRO A 1 460 ? 26.045 -19.678 -30.049 1.00 96.81 460 PRO A CA 1
ATOM 3784 C C . PRO A 1 460 ? 26.431 -18.517 -30.962 1.00 96.81 460 PRO A C 1
ATOM 3786 O O . PRO A 1 460 ? 26.743 -18.708 -32.138 1.00 96.81 460 PRO A O 1
ATOM 3789 N N . CYS A 1 461 ? 26.446 -17.309 -30.405 1.00 96.50 461 CYS A N 1
ATOM 3790 C CA . CYS A 1 461 ? 26.843 -16.113 -31.137 1.00 96.50 461 CYS A CA 1
ATOM 3791 C C . CYS A 1 461 ? 27.736 -15.234 -30.261 1.00 96.50 461 CYS A C 1
ATOM 3793 O O . CYS A 1 461 ? 27.407 -14.926 -29.108 1.00 96.50 461 CYS A O 1
ATOM 3795 N N . SER A 1 462 ? 28.901 -14.885 -30.810 1.00 96.06 462 SER A N 1
ATOM 3796 C CA . SER A 1 462 ? 29.926 -14.124 -30.106 1.00 96.06 462 SER A CA 1
ATOM 3797 C C . SER A 1 462 ? 29.462 -12.699 -29.814 1.00 96.06 462 SER A C 1
ATOM 3799 O O . SER A 1 462 ? 28.616 -12.144 -30.514 1.00 96.06 462 SER A O 1
ATOM 3801 N N . LEU A 1 463 ? 30.060 -12.094 -28.784 1.00 95.69 463 LEU A N 1
ATOM 3802 C CA . LEU A 1 463 ? 29.803 -10.702 -28.418 1.00 95.69 463 LEU A CA 1
ATOM 3803 C C . LEU A 1 463 ? 30.003 -9.758 -29.610 1.00 95.69 463 LEU A C 1
ATOM 3805 O O . LEU A 1 463 ? 29.118 -8.973 -29.916 1.00 95.69 463 LEU A O 1
ATOM 3809 N N . GLU A 1 464 ? 31.129 -9.879 -30.310 1.00 95.69 464 GLU A N 1
ATOM 3810 C CA . GLU A 1 464 ? 31.468 -9.045 -31.467 1.00 95.69 464 GLU A CA 1
ATOM 3811 C C . GLU A 1 464 ? 30.413 -9.128 -32.579 1.00 95.69 464 GLU A C 1
ATOM 3813 O O . GLU A 1 464 ? 29.913 -8.101 -33.032 1.00 95.69 464 GLU A O 1
ATOM 3818 N N . LYS A 1 465 ? 30.004 -10.347 -32.961 1.00 96.81 465 LYS A N 1
ATOM 3819 C CA . LYS A 1 465 ? 28.973 -10.552 -33.988 1.00 96.81 465 LYS A CA 1
ATOM 3820 C C . LYS A 1 465 ? 27.629 -9.972 -33.563 1.00 96.81 465 LYS A C 1
ATOM 3822 O O . LYS A 1 465 ? 26.947 -9.359 -34.374 1.00 96.81 465 LYS A O 1
ATOM 3827 N N . ALA A 1 466 ? 27.248 -10.161 -32.303 1.00 97.19 466 ALA A N 1
ATOM 3828 C CA . ALA A 1 466 ? 25.985 -9.649 -31.795 1.00 97.19 466 ALA A CA 1
ATOM 3829 C C . ALA A 1 466 ? 25.969 -8.112 -31.710 1.00 97.19 466 ALA A C 1
ATOM 3831 O O . ALA A 1 466 ? 24.957 -7.505 -32.048 1.00 97.19 466 ALA A O 1
ATOM 3832 N N . LEU A 1 467 ? 27.079 -7.478 -31.310 1.00 95.75 467 LEU A N 1
ATOM 3833 C CA . LEU A 1 467 ? 27.199 -6.014 -31.278 1.00 95.75 467 LEU A CA 1
ATOM 3834 C C . LEU A 1 467 ? 27.169 -5.407 -32.684 1.00 95.75 467 LEU A C 1
ATOM 3836 O O . LEU A 1 467 ? 26.527 -4.382 -32.875 1.00 95.75 467 LEU A O 1
ATOM 3840 N N . ALA A 1 468 ? 27.790 -6.063 -33.668 1.00 95.62 468 ALA A N 1
ATOM 3841 C CA . ALA A 1 468 ? 27.738 -5.621 -35.061 1.00 95.62 468 ALA A CA 1
ATOM 3842 C C . ALA A 1 468 ? 26.311 -5.633 -35.643 1.00 95.62 468 ALA A C 1
ATOM 3844 O O . ALA A 1 468 ? 26.010 -4.852 -36.537 1.00 95.62 468 ALA A O 1
ATOM 3845 N N . ILE A 1 469 ? 25.431 -6.511 -35.145 1.00 95.81 469 ILE A N 1
ATOM 3846 C CA . ILE A 1 469 ? 24.016 -6.554 -35.547 1.00 95.81 469 ILE A CA 1
ATOM 3847 C C . ILE A 1 469 ? 23.184 -5.503 -34.794 1.00 95.81 469 ILE A C 1
ATOM 3849 O O . ILE A 1 469 ? 22.213 -5.002 -35.352 1.00 95.81 469 ILE A O 1
ATOM 3853 N N . LEU A 1 470 ? 23.528 -5.206 -33.534 1.00 95.12 470 LEU A N 1
ATOM 3854 C CA . LEU A 1 470 ? 22.826 -4.205 -32.721 1.00 95.12 470 LEU A CA 1
ATOM 3855 C C . LEU A 1 470 ? 22.995 -2.784 -33.267 1.00 95.12 470 LEU A C 1
ATOM 3857 O O . LEU A 1 470 ? 22.034 -2.019 -33.247 1.00 95.12 470 LEU A O 1
ATOM 3861 N N . ASP A 1 471 ? 24.209 -2.452 -33.712 1.00 91.75 471 ASP A N 1
ATOM 3862 C CA . ASP A 1 471 ? 24.558 -1.140 -34.264 1.00 91.75 471 ASP A CA 1
ATOM 3863 C C . ASP A 1 471 ? 24.155 0.021 -33.323 1.00 91.75 471 ASP A C 1
ATOM 3865 O O . ASP A 1 471 ? 24.600 0.056 -32.171 1.00 91.75 471 ASP A O 1
ATOM 3869 N N . GLU A 1 472 ? 23.294 0.945 -33.765 1.00 89.50 472 GLU A N 1
ATOM 3870 C CA . GLU A 1 472 ? 22.841 2.113 -32.990 1.00 89.50 472 GLU A CA 1
ATOM 3871 C C . GLU A 1 472 ? 21.657 1.819 -32.035 1.00 89.50 472 GLU A C 1
ATOM 3873 O O . GLU A 1 472 ? 21.231 2.684 -31.267 1.00 89.50 472 GLU A O 1
ATOM 3878 N N . GLY A 1 473 ? 21.144 0.583 -32.015 1.00 91.31 473 GLY A N 1
ATOM 3879 C CA . GLY A 1 473 ? 19.946 0.194 -31.262 1.00 91.31 473 GLY A CA 1
ATOM 3880 C C . GLY A 1 473 ? 18.643 0.419 -32.038 1.00 91.31 473 GLY A C 1
ATOM 3881 O O . GLY A 1 473 ? 18.584 1.148 -33.026 1.00 91.31 473 GLY A O 1
ATOM 3882 N N . HIS A 1 474 ? 17.562 -0.242 -31.618 1.00 95.19 474 HIS A N 1
ATOM 3883 C CA . HIS A 1 474 ? 16.336 -0.350 -32.427 1.00 95.19 474 HIS A CA 1
ATOM 3884 C C . HIS A 1 474 ? 15.069 0.161 -31.739 1.00 95.19 474 HIS A C 1
ATOM 3886 O O . HIS A 1 474 ? 13.971 0.019 -32.281 1.00 95.19 474 HIS A O 1
ATOM 3892 N N . HIS A 1 475 ? 15.213 0.775 -30.567 1.00 96.56 475 HIS A N 1
ATOM 3893 C CA . HIS A 1 475 ? 14.110 1.360 -29.799 1.00 96.56 475 HIS A CA 1
ATOM 3894 C C . HIS A 1 475 ? 14.146 2.898 -29.779 1.00 96.56 475 HIS A C 1
ATOM 3896 O O . HIS A 1 475 ? 13.566 3.529 -28.898 1.00 96.56 475 HIS A O 1
ATOM 3902 N N . GLY A 1 476 ? 14.809 3.503 -30.773 1.00 94.94 476 GLY A N 1
ATOM 3903 C CA . GLY A 1 476 ? 14.904 4.957 -30.926 1.00 94.94 476 GLY A CA 1
ATOM 3904 C C . GLY A 1 476 ? 15.914 5.607 -29.984 1.00 94.94 476 GLY A C 1
ATOM 3905 O O . GLY A 1 476 ? 15.688 6.728 -29.540 1.00 94.94 476 GLY A O 1
ATOM 3906 N N . SER A 1 477 ? 16.988 4.903 -29.630 1.00 93.44 477 SER A N 1
ATOM 3907 C CA . SER A 1 477 ? 18.059 5.432 -28.782 1.00 93.44 477 SER A CA 1
ATOM 3908 C C . SER A 1 477 ? 18.675 6.687 -29.418 1.00 93.44 477 SER A C 1
ATOM 3910 O O . SER A 1 477 ? 19.118 6.647 -30.560 1.00 93.44 477 SER A O 1
ATOM 3912 N N . GLU A 1 478 ? 18.692 7.806 -28.694 1.00 93.62 478 GLU A N 1
ATOM 3913 C CA . GLU A 1 478 ? 19.403 9.029 -29.115 1.00 93.62 478 GLU A CA 1
ATOM 3914 C C . GLU A 1 478 ? 20.857 9.039 -28.623 1.00 93.62 478 GLU A C 1
ATOM 3916 O O . GLU A 1 478 ? 21.714 9.739 -29.158 1.00 93.62 478 GLU A O 1
ATOM 3921 N N . ASP A 1 479 ? 21.120 8.252 -27.582 1.00 92.44 479 ASP A N 1
ATOM 3922 C CA . ASP A 1 479 ? 22.447 7.947 -27.069 1.00 92.44 479 ASP A CA 1
ATOM 3923 C C . ASP A 1 479 ? 22.839 6.522 -27.494 1.00 92.44 479 ASP A C 1
ATOM 3925 O O . ASP A 1 479 ? 21.987 5.737 -27.909 1.00 92.44 479 ASP A O 1
ATOM 3929 N N . ALA A 1 480 ? 24.113 6.141 -27.327 1.00 91.31 480 ALA A N 1
ATOM 3930 C CA . ALA A 1 480 ? 24.553 4.766 -27.593 1.00 91.31 480 ALA A CA 1
ATOM 3931 C C . ALA A 1 480 ? 23.648 3.741 -26.872 1.00 91.31 480 ALA A C 1
ATOM 3933 O O . ALA A 1 480 ? 23.272 3.992 -25.723 1.00 91.31 480 ALA A O 1
ATOM 3934 N N . PRO A 1 481 ? 23.310 2.588 -27.472 1.00 93.38 481 PRO A N 1
ATOM 3935 C CA . PRO A 1 481 ? 22.460 1.595 -26.821 1.00 93.38 481 PRO A CA 1
ATOM 3936 C C . PRO A 1 481 ? 23.112 1.052 -25.542 1.00 93.38 481 PRO A C 1
ATOM 3938 O O . PRO A 1 481 ? 24.326 1.137 -25.342 1.00 93.38 481 PRO A O 1
ATOM 3941 N N . GLU A 1 482 ? 22.312 0.499 -24.629 1.00 94.50 482 GLU A N 1
ATOM 3942 C CA . GLU A 1 482 ? 22.843 0.021 -23.348 1.00 94.50 482 GLU A CA 1
ATOM 3943 C C . GLU A 1 482 ? 23.707 -1.234 -23.508 1.00 94.50 482 GLU A C 1
ATOM 3945 O O . GLU A 1 482 ? 24.769 -1.352 -22.889 1.00 94.50 482 GLU A O 1
ATOM 3950 N N . GLY A 1 483 ? 23.259 -2.164 -24.354 1.00 96.31 483 GLY A N 1
ATOM 3951 C CA . GLY A 1 483 ? 23.991 -3.378 -24.683 1.00 96.31 483 GLY A CA 1
ATOM 3952 C C . GLY A 1 483 ? 23.075 -4.526 -25.095 1.00 96.31 483 GLY A C 1
ATOM 3953 O O . GLY A 1 483 ? 22.122 -4.341 -25.846 1.00 96.31 483 GLY A O 1
ATOM 3954 N N . LEU A 1 484 ? 23.376 -5.733 -24.617 1.00 98.12 484 LEU A N 1
ATOM 3955 C CA . LEU A 1 484 ? 22.763 -6.979 -25.089 1.00 98.12 484 LEU A CA 1
ATOM 3956 C C . LEU A 1 484 ? 22.449 -7.938 -23.938 1.00 98.12 484 LEU A C 1
ATOM 3958 O O . LEU A 1 484 ? 23.133 -7.947 -22.913 1.00 98.12 484 LEU A O 1
ATOM 3962 N N . VAL A 1 485 ? 21.450 -8.799 -24.124 1.00 98.19 485 VAL A N 1
ATOM 3963 C CA . VAL A 1 485 ? 21.122 -9.905 -23.215 1.00 98.19 485 VAL A CA 1
ATOM 3964 C C . VAL A 1 485 ? 21.131 -11.221 -23.983 1.00 98.19 485 VAL A C 1
ATOM 3966 O O . VAL A 1 485 ? 20.378 -11.394 -24.935 1.00 98.19 485 VAL A O 1
ATOM 3969 N N . TRP A 1 486 ? 21.951 -12.163 -23.525 1.00 98.19 486 TRP A N 1
ATOM 3970 C CA . TRP A 1 486 ? 21.946 -13.562 -23.932 1.00 98.19 486 TRP A CA 1
ATOM 3971 C C . TRP A 1 486 ? 21.055 -14.376 -23.006 1.00 98.19 486 TRP A C 1
ATOM 3973 O O . TRP A 1 486 ? 21.066 -14.209 -21.782 1.00 98.19 486 TRP A O 1
ATOM 3983 N N . ARG A 1 487 ? 20.370 -15.346 -23.594 1.00 97.38 487 ARG A N 1
ATOM 3984 C CA . ARG A 1 487 ? 19.520 -16.313 -22.914 1.00 97.38 487 ARG A CA 1
ATOM 3985 C C . ARG A 1 487 ? 19.733 -17.688 -23.528 1.00 97.38 487 ARG A C 1
ATOM 3987 O O . ARG A 1 487 ? 19.656 -17.828 -24.744 1.00 97.38 487 ARG A O 1
ATOM 3994 N N . LEU A 1 488 ? 19.987 -18.688 -22.686 1.00 98.00 488 LEU A N 1
ATOM 3995 C CA . LEU A 1 488 ? 20.044 -20.085 -23.110 1.00 98.00 488 LEU A CA 1
ATOM 3996 C C . LEU A 1 488 ? 18.723 -20.783 -22.798 1.00 98.00 488 LEU A C 1
ATOM 3998 O O . LEU A 1 488 ? 18.305 -20.834 -21.636 1.00 98.00 488 LEU A O 1
ATOM 4002 N N . GLU A 1 489 ? 18.120 -21.374 -23.820 1.00 97.69 489 GLU A N 1
ATOM 4003 C CA . GLU A 1 489 ? 16.917 -22.194 -23.715 1.00 97.69 489 GLU A CA 1
ATOM 4004 C C . GLU A 1 489 ? 17.209 -23.648 -24.074 1.00 97.69 489 GLU A C 1
ATOM 4006 O O . GLU A 1 489 ? 18.040 -23.930 -24.940 1.00 97.69 489 GLU A O 1
ATOM 4011 N N . ARG A 1 490 ? 16.521 -24.572 -23.401 1.00 95.62 490 ARG A N 1
ATOM 4012 C CA . ARG A 1 490 ? 16.591 -26.009 -23.665 1.00 95.62 490 ARG A CA 1
ATOM 4013 C C . ARG A 1 490 ? 15.274 -26.673 -23.297 1.00 95.62 490 ARG A C 1
ATOM 4015 O O . ARG A 1 490 ? 14.859 -26.614 -22.139 1.00 95.62 490 ARG A O 1
ATOM 4022 N N . SER A 1 491 ? 14.690 -27.388 -24.253 1.00 91.12 491 SER A N 1
ATOM 4023 C CA . SER A 1 491 ? 13.566 -28.308 -24.029 1.00 91.12 491 SER A CA 1
ATOM 4024 C C . SER A 1 491 ? 12.423 -27.697 -23.199 1.00 91.12 491 SER A C 1
ATOM 4026 O O . SER A 1 491 ? 11.994 -28.292 -22.208 1.00 91.12 491 SER A O 1
ATOM 4028 N N . GLY A 1 492 ? 11.947 -26.501 -23.560 1.00 87.19 492 GLY A N 1
ATOM 4029 C CA . GLY A 1 492 ? 10.827 -25.859 -22.867 1.00 87.19 492 GLY A CA 1
ATOM 4030 C C . GLY A 1 492 ? 11.225 -24.992 -21.672 1.00 87.19 492 GLY A C 1
ATOM 4031 O O . GLY A 1 492 ? 10.353 -24.620 -20.889 1.00 87.19 492 GLY A O 1
ATOM 4032 N N . LYS A 1 493 ? 12.521 -24.728 -21.448 1.00 93.19 493 LYS A N 1
ATOM 4033 C CA . LYS A 1 493 ? 13.014 -24.047 -20.238 1.00 93.19 493 LYS A CA 1
ATOM 4034 C C . LYS A 1 493 ? 14.110 -23.040 -20.534 1.00 93.19 493 LYS A C 1
ATOM 4036 O O . LYS A 1 493 ? 15.033 -23.317 -21.296 1.00 93.19 493 LYS A O 1
ATOM 4041 N N . VAL A 1 494 ? 14.086 -21.933 -19.799 1.00 96.62 494 VAL A N 1
ATOM 4042 C CA . VAL A 1 494 ? 15.229 -21.021 -19.681 1.00 96.62 494 VAL A CA 1
ATOM 4043 C C . VAL A 1 494 ? 16.194 -21.545 -18.636 1.00 96.62 494 VAL A C 1
ATOM 4045 O O . VAL A 1 494 ? 15.812 -21.760 -17.486 1.00 96.62 494 VAL A O 1
ATOM 4048 N N . LEU A 1 495 ? 17.450 -21.750 -19.024 1.00 96.12 495 LEU A N 1
ATOM 4049 C CA . LEU A 1 495 ? 18.467 -22.272 -18.115 1.00 96.12 495 LEU A CA 1
ATOM 4050 C C . LEU A 1 495 ? 19.197 -21.153 -17.375 1.00 96.12 495 LEU A C 1
ATOM 4052 O O . LEU A 1 495 ? 19.357 -21.214 -16.157 1.00 96.12 495 LEU A O 1
ATOM 4056 N N . PHE A 1 496 ? 19.672 -20.144 -18.105 1.00 96.06 496 PHE A N 1
ATOM 4057 C CA . PHE A 1 496 ? 20.311 -18.961 -17.535 1.00 96.06 496 PHE A CA 1
ATOM 4058 C C . PHE A 1 496 ? 20.409 -17.831 -18.563 1.00 96.06 496 PHE A C 1
ATOM 4060 O O . PHE A 1 496 ? 20.254 -18.039 -19.768 1.00 96.06 496 PHE A O 1
ATOM 4067 N N . LYS A 1 497 ? 20.701 -16.629 -18.057 1.00 96.94 497 LYS A N 1
ATOM 4068 C CA . LYS A 1 497 ? 20.888 -15.405 -18.837 1.00 96.94 497 LYS A CA 1
ATOM 4069 C C . LYS A 1 497 ? 22.218 -14.745 -18.489 1.00 96.94 497 LYS A C 1
ATOM 4071 O O . LYS A 1 497 ? 22.707 -14.895 -17.366 1.00 96.94 497 LYS A O 1
ATOM 4076 N N . ALA A 1 498 ? 22.768 -13.998 -19.436 1.00 97.50 498 ALA A N 1
ATOM 4077 C CA . ALA A 1 498 ? 23.909 -13.120 -19.224 1.00 97.50 498 ALA A CA 1
ATOM 4078 C C . ALA A 1 498 ? 23.692 -11.804 -19.975 1.00 97.50 498 ALA A C 1
ATOM 4080 O O . ALA A 1 498 ? 23.069 -11.802 -21.030 1.00 97.50 498 ALA A O 1
ATOM 4081 N N . LYS A 1 499 ? 24.197 -10.688 -19.455 1.00 96.81 499 LYS A N 1
ATOM 4082 C CA . LYS A 1 499 ? 24.099 -9.380 -20.112 1.00 96.81 499 LYS A CA 1
ATOM 4083 C C . LYS A 1 499 ? 25.469 -8.795 -20.433 1.00 96.81 499 LYS A C 1
ATOM 4085 O O . LYS A 1 499 ? 26.454 -9.084 -19.756 1.00 96.81 499 LYS A O 1
ATOM 4090 N N . TYR A 1 500 ? 25.506 -7.953 -21.450 1.00 97.00 500 TYR A N 1
ATOM 4091 C CA . TYR A 1 500 ? 26.598 -7.044 -21.748 1.00 97.00 500 TYR A CA 1
ATOM 4092 C C . TYR A 1 500 ? 26.086 -5.617 -21.631 1.00 97.00 500 TYR A C 1
ATOM 4094 O O . TYR A 1 500 ? 24.997 -5.312 -22.113 1.00 97.00 500 TYR A O 1
ATOM 4102 N N . VAL A 1 501 ? 26.885 -4.767 -21.001 1.00 94.62 501 VAL A N 1
ATOM 4103 C CA . VAL A 1 501 ? 26.694 -3.321 -20.927 1.00 94.62 501 VAL A CA 1
ATOM 4104 C C . VAL A 1 501 ? 27.997 -2.666 -21.359 1.00 94.62 501 VAL A C 1
ATOM 4106 O O . VAL A 1 501 ? 29.067 -3.072 -20.884 1.00 94.62 501 VAL A O 1
ATOM 4109 N N . TYR A 1 502 ? 27.912 -1.665 -22.237 1.00 92.25 502 TYR A N 1
ATOM 4110 C CA . TYR A 1 502 ? 29.100 -0.981 -22.747 1.00 92.25 502 TYR A CA 1
ATOM 4111 C C . TYR A 1 502 ? 29.939 -0.349 -21.612 1.00 92.25 502 TYR A C 1
ATOM 4113 O O . TYR A 1 502 ? 29.372 0.216 -20.669 1.00 92.25 502 TYR A O 1
ATOM 4121 N N . PRO A 1 503 ? 31.287 -0.403 -21.687 1.00 88.50 503 PRO A N 1
ATOM 4122 C CA . PRO A 1 503 ? 32.190 0.122 -20.656 1.00 88.50 503 PRO A CA 1
ATOM 4123 C C . PRO A 1 503 ? 31.987 1.597 -20.295 1.00 88.50 503 PRO A C 1
ATOM 4125 O O . PRO A 1 503 ? 32.192 1.975 -19.146 1.00 88.50 503 PRO A O 1
ATOM 4128 N N . ASN A 1 504 ? 31.582 2.421 -21.261 1.00 85.94 504 ASN A N 1
ATOM 4129 C CA . ASN A 1 504 ? 31.393 3.864 -21.107 1.00 85.94 504 ASN A CA 1
ATOM 4130 C C . ASN A 1 504 ? 30.009 4.259 -20.564 1.00 85.94 504 ASN A C 1
ATOM 4132 O O . ASN A 1 504 ? 29.769 5.445 -20.343 1.00 85.94 504 ASN A O 1
ATOM 4136 N N . LYS A 1 505 ? 29.089 3.308 -20.354 1.00 87.19 505 LYS A N 1
ATOM 4137 C CA . LYS A 1 505 ? 27.770 3.617 -19.791 1.00 87.19 505 LYS A CA 1
ATOM 4138 C C . LYS A 1 505 ? 27.875 4.004 -18.319 1.00 87.19 505 LYS A C 1
ATOM 4140 O O . LYS A 1 505 ? 28.561 3.352 -17.538 1.00 87.19 505 LYS A O 1
ATOM 4145 N N . LEU A 1 506 ? 27.151 5.049 -17.937 1.00 83.12 506 LEU A N 1
ATOM 4146 C CA . LEU A 1 506 ? 27.062 5.530 -16.563 1.00 83.12 506 LEU A CA 1
ATOM 4147 C C . LEU A 1 506 ? 25.661 5.231 -16.028 1.00 83.12 506 LEU A C 1
ATOM 4149 O O . LEU A 1 506 ? 24.673 5.653 -16.625 1.00 83.12 506 LEU A O 1
ATOM 4153 N N . ASP A 1 507 ? 25.584 4.493 -14.921 1.00 79.31 507 ASP A N 1
ATOM 4154 C CA . ASP A 1 507 ? 24.304 4.147 -14.297 1.00 79.31 507 ASP A CA 1
ATOM 4155 C C . ASP A 1 507 ? 23.591 5.399 -13.797 1.00 79.31 507 ASP A C 1
ATOM 4157 O O . ASP A 1 507 ? 24.160 6.169 -13.023 1.00 79.31 507 ASP A O 1
ATOM 4161 N N . GLY A 1 508 ? 22.333 5.574 -14.201 1.00 79.62 508 GLY A N 1
ATOM 4162 C CA . GLY A 1 508 ? 21.484 6.638 -13.671 1.00 79.62 508 GLY A CA 1
ATOM 4163 C C . GLY A 1 508 ? 22.002 8.051 -13.948 1.00 79.62 508 GLY A C 1
ATOM 4164 O O . GLY A 1 508 ? 21.656 8.972 -13.218 1.00 79.62 508 GLY A O 1
ATOM 4165 N N . SER A 1 509 ? 22.830 8.249 -14.977 1.00 87.69 509 SER A N 1
ATOM 4166 C CA . SER A 1 509 ? 23.451 9.545 -15.283 1.00 87.69 509 SER A CA 1
ATOM 4167 C C . SER A 1 509 ? 22.463 10.671 -15.604 1.00 87.69 509 SER A C 1
ATOM 4169 O O . SER A 1 509 ? 22.860 11.833 -15.617 1.00 87.69 509 SER A O 1
ATOM 4171 N N . LEU A 1 510 ? 21.193 10.343 -15.850 1.00 88.19 510 LEU A N 1
ATOM 4172 C CA . LEU A 1 510 ? 20.097 11.282 -16.101 1.00 88.19 510 LEU A CA 1
ATOM 4173 C C . LEU A 1 510 ? 19.076 11.333 -14.956 1.00 88.19 510 LEU A C 1
ATOM 4175 O O . LEU A 1 510 ? 18.113 12.098 -15.025 1.00 88.19 510 LEU A O 1
ATOM 4179 N N . LEU A 1 511 ? 19.274 10.541 -13.900 1.00 84.75 511 LEU A N 1
ATOM 4180 C CA . LEU A 1 511 ? 18.388 10.523 -12.744 1.00 84.75 511 LEU A CA 1
ATOM 4181 C C . LEU A 1 511 ? 18.603 11.759 -11.866 1.00 84.75 511 LEU A C 1
ATOM 4183 O O . LEU A 1 511 ? 19.725 12.247 -11.680 1.00 84.75 511 LEU A O 1
ATOM 4187 N N . THR A 1 512 ? 17.511 12.262 -11.294 1.00 78.62 512 THR A N 1
ATOM 4188 C CA . THR A 1 512 ? 17.525 13.437 -10.414 1.00 78.62 512 THR A CA 1
ATOM 4189 C C . THR A 1 512 ? 18.369 13.189 -9.167 1.00 78.62 512 THR A C 1
ATOM 4191 O O . THR A 1 512 ? 19.104 14.074 -8.743 1.00 78.62 512 THR A O 1
ATOM 4194 N N . GLU A 1 513 ? 18.349 11.973 -8.623 1.00 78.31 513 GLU A N 1
ATOM 4195 C CA . GLU A 1 513 ? 19.135 11.590 -7.447 1.00 78.31 513 GLU A CA 1
ATOM 4196 C C . GLU A 1 513 ? 20.648 11.629 -7.704 1.00 78.31 513 GLU A C 1
ATOM 4198 O O . GLU A 1 513 ? 21.429 11.819 -6.774 1.00 78.31 513 GLU A O 1
ATOM 4203 N N . THR A 1 514 ? 21.065 11.460 -8.961 1.00 79.44 514 THR A N 1
ATOM 4204 C CA . THR A 1 514 ? 22.475 11.482 -9.369 1.00 79.44 514 THR A CA 1
ATOM 4205 C C . THR A 1 514 ? 22.924 12.876 -9.801 1.00 79.44 514 THR A C 1
ATOM 4207 O O . THR A 1 514 ? 24.065 13.259 -9.555 1.00 79.44 514 THR A O 1
ATOM 4210 N N . THR A 1 515 ? 22.045 13.645 -10.447 1.00 83.31 515 THR A N 1
ATOM 4211 C CA . THR A 1 515 ? 22.409 14.915 -11.101 1.00 83.31 515 THR A CA 1
ATOM 4212 C C . THR A 1 515 ? 21.960 16.170 -10.356 1.00 83.31 515 THR A C 1
ATOM 4214 O O . THR A 1 515 ? 22.464 17.253 -10.650 1.00 83.31 515 THR A O 1
ATOM 4217 N N . GLY A 1 516 ? 20.978 16.060 -9.457 1.00 78.06 516 GLY A N 1
ATOM 4218 C CA . GLY A 1 516 ? 20.273 17.198 -8.858 1.00 78.06 516 GLY A CA 1
ATOM 4219 C C . GLY A 1 516 ? 19.376 17.976 -9.833 1.00 78.06 516 GLY A C 1
ATOM 4220 O O . GLY A 1 516 ? 18.839 19.016 -9.462 1.00 78.06 516 GLY A O 1
ATOM 4221 N N . LYS A 1 517 ? 19.217 17.510 -11.080 1.00 83.44 517 LYS A N 1
ATOM 4222 C CA . LYS A 1 517 ? 18.425 18.175 -12.129 1.00 83.44 517 LYS A CA 1
ATOM 4223 C C . LYS A 1 517 ? 17.030 17.546 -12.268 1.00 83.44 517 LYS A C 1
ATOM 4225 O O . LYS A 1 517 ? 16.853 16.385 -11.890 1.00 83.44 517 LYS A O 1
ATOM 4230 N N . PRO A 1 518 ? 16.041 18.267 -12.836 1.00 82.44 518 PRO A N 1
ATOM 4231 C CA . PRO A 1 518 ? 14.730 17.695 -13.145 1.00 82.44 518 PRO A CA 1
ATOM 4232 C C . PRO A 1 518 ? 14.835 16.422 -13.991 1.00 82.44 518 PRO A C 1
ATOM 4234 O O . PRO A 1 518 ? 15.720 16.309 -14.840 1.00 82.44 518 PRO A O 1
ATOM 4237 N N . SER A 1 519 ? 13.929 15.470 -13.758 1.00 88.44 519 SER A N 1
ATOM 4238 C CA . SER A 1 519 ? 13.947 14.179 -14.449 1.00 88.44 519 SER A CA 1
ATOM 4239 C C . SER A 1 519 ? 13.736 14.337 -15.958 1.00 88.44 519 SER A C 1
ATOM 4241 O O . SER A 1 519 ? 12.896 15.123 -16.402 1.00 88.44 519 SER A O 1
ATOM 4243 N N . VAL A 1 520 ? 14.473 13.554 -16.747 1.00 93.12 520 VAL A N 1
ATOM 4244 C CA . VAL A 1 520 ? 14.362 13.523 -18.212 1.00 93.12 520 VAL A CA 1
ATOM 4245 C C . VAL A 1 520 ? 13.337 12.465 -18.628 1.00 93.12 520 VAL A C 1
ATOM 4247 O O . VAL A 1 520 ? 13.432 11.306 -18.222 1.00 93.12 520 VAL A O 1
ATOM 4250 N N . TRP A 1 521 ? 12.361 12.851 -19.452 1.00 95.69 521 TRP A N 1
ATOM 4251 C CA . TRP A 1 521 ? 11.249 11.988 -19.863 1.00 95.69 521 TRP A CA 1
ATOM 4252 C C . TRP A 1 521 ? 11.301 11.680 -21.358 1.00 95.69 521 TRP A C 1
ATOM 4254 O O . TRP A 1 521 ? 11.291 12.595 -22.175 1.00 95.69 521 TRP A O 1
ATOM 4264 N N . ASN A 1 522 ? 11.293 10.392 -21.701 1.00 96.25 522 ASN A N 1
ATOM 4265 C CA . ASN A 1 522 ? 11.110 9.908 -23.073 1.00 96.25 522 ASN A CA 1
ATOM 4266 C C . ASN A 1 522 ? 9.620 9.851 -23.448 1.00 96.25 522 ASN A C 1
ATOM 4268 O O . ASN A 1 522 ? 9.261 9.908 -24.621 1.00 96.25 522 ASN A O 1
ATOM 4272 N N . TRP A 1 523 ? 8.743 9.697 -22.449 1.00 96.44 523 TRP A N 1
ATOM 4273 C CA . TRP A 1 523 ? 7.295 9.659 -22.625 1.00 96.44 523 TRP A CA 1
ATOM 4274 C C . TRP A 1 523 ? 6.569 10.142 -21.368 1.00 96.44 523 TRP A C 1
ATOM 4276 O O . TRP A 1 523 ? 6.911 9.758 -20.247 1.00 96.44 523 TRP A O 1
ATOM 4286 N N . ARG A 1 524 ? 5.512 10.931 -21.567 1.00 89.06 524 ARG A N 1
ATOM 4287 C CA . ARG A 1 524 ? 4.477 11.233 -20.573 1.00 89.06 524 ARG A CA 1
ATOM 4288 C C . ARG A 1 524 ? 3.107 11.072 -21.242 1.00 89.06 524 ARG A C 1
ATOM 4290 O O . ARG A 1 524 ? 3.014 11.261 -22.454 1.00 89.06 524 ARG A O 1
ATOM 4297 N N . PRO A 1 525 ? 2.061 10.678 -20.497 1.00 84.38 525 PRO A N 1
ATOM 4298 C CA . PRO A 1 525 ? 0.706 10.731 -21.028 1.00 84.38 525 PRO A CA 1
ATOM 4299 C C . PRO A 1 525 ? 0.348 12.185 -21.363 1.00 84.38 525 PRO A C 1
ATOM 4301 O O . PRO A 1 525 ? 0.695 13.077 -20.589 1.00 84.38 525 PRO A O 1
ATOM 4304 N N . GLU A 1 526 ? -0.312 12.386 -22.504 1.00 69.06 526 GLU A N 1
ATOM 4305 C CA . GLU A 1 526 ? -0.931 13.667 -22.880 1.00 69.06 526 GLU A CA 1
ATOM 4306 C C . GLU A 1 526 ? -2.009 14.107 -21.885 1.00 69.06 526 GLU A C 1
ATOM 4308 O O . GLU A 1 526 ? -2.691 13.215 -21.310 1.00 69.06 526 GLU A O 1
#

Foldseek 3Di:
DPDPVQQLLVVLLQVLLLVDPCQQQWAWDDLQVLPVLLDLQRDDDQATETEGEDAPPPPCPLVVSLVSSVSSCVSQKDWDSVPWDKDWPPPLFLWIWIWTWTWIDHPNDIDTYIYIYTYNQDALDRWDWDFGDGDPDPTGIHTHHDLLLNLLLLVVQCPLALLDHRALVSLVSNLSNLPRDDDDLVSNLSSNCSNQVSLLHDLQLCCQLQPACVCVDPVSQVNNVVCCVVGSDPDDDGPVVSSVVVSVRCVVRSPHDPPVANRDSLRSSVVSLVSLVVVPDPSSVSSNVSLVPFPAPDPFFPDDDAAADPPFDADPPGHHDDPVVNCCQAPFNDDQQKKKWKFFDAAAFKWKWAAAPLDTFTGGRGRGGQCSHNDPLSVQSRVVCVVCVVLVSQLDDHQKMWIWGQQFFGQQWAFLAPDDRTATEWMAHNVRFTFDRVVNVVSCVVSVHHHTDTQDMGGHHHQVSSCVSQPQHDRRTPDRGQFMKMWMDGDGGTDGIHTHGHNPTDGRCQPCVNVVDDTHTSDDDD

Sequence (526 aa):
MNVNPIRYAVEAILKTLSESRHYEHFVVRGSVSTRDWMGEHARPFHDLDFLYTRQNHIDGLVDIFKELLKSSSKYGLTLDINKIDTQNIWEDSISPGIRLIVPFSIKEEINELQVDIAVGDPLSQPPIEIKFDTQFFDFFPIQTVTLEIATAWKLHGLFEHLNGPWQSKTLWDLYLFCRYNSLNKTHLLEAIKLAFSSRLDPLEILKRFVYGDFGQSKQSKRNWKSDFKKFHAKEFMDLSDVLNYLQGYFMPILNLENDGTLLTLTEVIEYRVNLLREMECDEARKKLKTLSRKVRVLPYKAYRTIQHIKGSRLGPSERSIDINKQHILTIETKQPSDKVVIQEKLDGSCVCAYRQGDDILALGRDGDLAYLSPNESRRLWANWVEKNTERFLALLQPGERAVGEWLAMAHGTRYKLHHEPFVLFDIFNQENREMEYLQMKNKANAQKFVTPKLIHIGAPCSLEKALAILDEGHHGSEDAPEGLVWRLERSGKVLFKAKYVYPNKLDGSLLTETTGKPSVWNWRPE

Radius of gyration: 28.57 Å; chains: 1; bounding box: 65×58×75 Å

Secondary structure (DSSP, 8-state):
----HHHHHHHHHHHHHHTSTTGGGEEEEHHHHTHHHHGGGPPPP-EEEEEE--TT-HHHHHHHHHHHHHHHGGGT-EE-GGG-EEEEE-TTSSS-EEEEEEEEEETTEEEEEEEEEEES---SS--EEEEE--SSS--EEEEE--HHHHHHHHHHHTT-SSSPPPPHHHHHHHHHHHHHS---HHHHHHHHHHHHHHTT--GGGGHHHHHS-TTTSHHHHHHHHHHHTTS--SS---HHHHHHHHHHHHHHHH-----S-S-SHHHHHHHHHHHHHHT-SHHHHHHHHHTT---BSSSS-SSPPPEEPTTS---TT--BPPHHHHHHHHT--SSTTEEEEEEEE--SEEEEEEEETTEEEEEETTSBBGGG-SSHHHHHHHHHHHHTHHHHHHH--TT-EEEEEE-SB-SSS-B--SS-SEEEEEEE-TTS-BPPHHHHHHHHHHTT-B-PPEEEEES---HHHHHHHHTT-SS-BSS---EEEEEEEETTEEEEEEEEE-TT--TTTTSHHHHSSPPPBS----